Protein AF-00000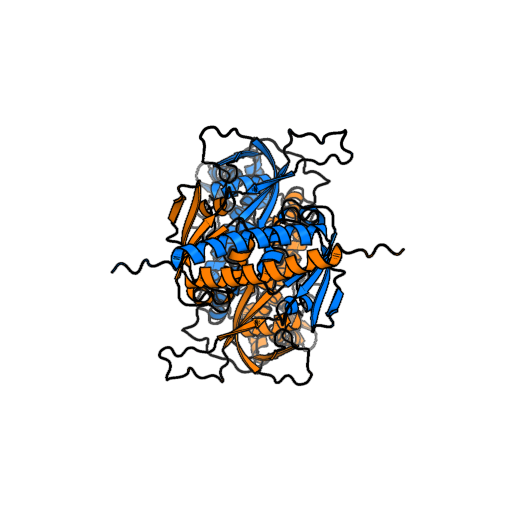00086526482 (afdb_homodimer)

pLDDT: mean 81.61, std 17.3, range [24.62, 98.75]

Solvent-accessible surface area (backbone atoms only — not comparable to full-atom values): 39181 Å² total; per-residue (Å²): 130,86,46,70,63,48,55,55,50,57,66,67,37,25,27,85,62,38,94,59,33,60,41,38,62,69,53,49,52,52,52,38,43,72,54,67,43,85,75,90,48,77,65,54,57,52,53,51,50,54,49,37,32,72,67,65,46,27,45,72,48,78,58,88,92,42,58,26,30,21,24,44,70,62,74,60,27,35,75,62,56,41,75,43,46,45,66,50,54,20,43,49,44,52,48,28,55,72,64,37,45,88,71,47,38,42,55,38,45,63,66,39,45,63,54,46,52,24,19,53,50,35,41,66,43,82,49,75,65,23,50,46,52,49,46,41,70,61,28,42,52,74,47,63,68,52,58,73,51,44,68,60,74,61,56,66,66,55,48,38,49,50,35,36,26,34,55,70,32,24,29,31,36,33,25,63,48,59,88,78,50,72,89,55,91,76,57,65,70,40,65,31,39,42,59,30,42,35,34,38,66,83,40,48,30,33,36,25,33,37,75,85,51,62,42,51,80,83,43,88,62,54,58,59,56,65,44,80,39,55,53,64,37,44,76,45,65,43,72,70,83,44,70,58,80,78,60,88,85,66,49,53,65,49,43,48,70,71,61,30,55,82,38,37,80,60,48,76,69,44,65,39,29,35,36,16,43,85,68,69,50,40,61,43,79,59,30,31,76,27,95,70,48,44,80,44,74,44,97,87,67,27,42,31,41,32,27,57,41,60,48,23,53,28,45,52,27,52,60,33,34,47,51,72,35,44,42,65,69,32,45,64,69,61,32,48,56,51,33,54,38,26,43,52,38,25,51,60,45,48,56,53,53,61,63,67,64,63,68,76,78,75,132,130,86,45,70,63,49,56,55,51,56,68,67,38,24,26,83,68,37,96,58,35,61,41,39,61,69,51,50,51,50,51,38,43,74,55,66,43,84,77,91,48,74,65,54,57,52,52,48,51,53,49,37,32,73,67,65,46,29,45,75,48,76,58,89,94,42,56,27,30,20,25,44,70,60,77,55,37,36,77,64,54,42,76,48,45,45,68,49,54,21,43,48,46,51,47,28,54,73,65,36,44,88,71,48,37,44,53,38,46,63,67,40,47,59,52,46,53,24,19,53,50,36,41,66,43,82,47,76,64,23,51,48,52,49,46,42,71,60,29,43,52,74,47,64,70,52,59,74,52,44,70,59,74,63,56,65,66,54,48,38,49,51,36,36,24,34,54,70,32,25,28,30,36,32,27,62,46,58,89,79,50,70,89,56,91,76,56,64,70,40,66,31,39,41,58,30,41,36,34,39,65,82,40,50,29,35,37,28,35,38,75,84,50,64,44,48,79,83,42,90,59,58,56,60,58,64,44,80,39,55,53,65,38,44,76,44,65,44,70,68,83,44,71,58,80,77,59,88,85,66,48,54,65,48,44,47,71,69,60,31,56,84,38,35,80,61,48,77,71,43,63,38,28,34,37,14,43,86,66,70,51,41,61,41,79,59,30,30,77,27,93,70,48,44,80,44,74,43,95,88,66,27,41,32,43,33,26,56,42,60,49,22,54,27,44,52,27,52,61,33,34,50,49,70,35,44,42,65,69,30,44,66,69,60,32,50,55,50,34,55,38,26,44,53,38,25,50,58,44,48,57,53,57,63,64,72,68,62,71,76,79,79,124

Radius of gyration: 29.87 Å; Cα contacts (8 Å, |Δi|>4): 1281; chains: 2; bounding box: 66×107×88 Å

Organism: NCBI:txid488447

Nearest PDB structures (foldseek):
  8tpk-assembly1_A  TM=5.911E-01  e=2.364E-13  Caulobacter vibrioides NA1000
  8tp8-assembly1_A  TM=5.945E-01  e=3.470E-13  Caulobacter vibrioides NA1000
  8tp8-assembly2_C  TM=5.371E-01  e=7.904E-13  Caulobacter vibrioides NA1000
  7u02-assembly1_M  TM=7.455E-01  e=2.134E-09  Caulobacter vibrioides CB15
  4esf-assembly1_A-2  TM=8.490E-01  e=1.062E-01  Bacillus cereus ATCC 10987

Foldseek 3Di:
DQDPLNLLLLLQAAPPQDPDQWDWLVRSQVVCVVLVNDDPDSVVSVVSQVVCVVVVQKDWDDDDPTIIIGGHPPVVCFGHPLPRPDLVQLLVLVCCCVPPVLVDAPSVCSSCVRVPVSSVVNLPPPDPVSPVSVCVVVVDDDADPDDADDDFDFDPVLSNQLSNCQVQQFKKWWFFDDPPDDPDPPGGTAIWGFHDWDDDRNWIKTWTFRPVDAQDPPPVDSPGDTDIGTSSRTPDMDTPPGGDDRDPPDDVCCVCPVVVPVLAPWDDKDKWKKWFADCLCVCCVVVPPEPPWDWDQDPVGTIMIIDIDIDGNNVVVVQCVSPPRMATDDDPVVNVVVVVVVVVVCCVVVVVVVVVPPPPPDD/DQDPLNVLLLLQAAPPQDPDQWDWLVRSQVVCVVLVNDDPDSVVSVVSQVVCVVVVQKDWDDDDPTIIIGGHPDVVCFGDPLPRPDLVQLLVLVCCCVPPVLVDAPSVCSSCVRVPVSSVVNLPPPDPVSVVSVCVVVVDDDADPDDADDDFDFDPVLSNQLSNCQVQQFKKWWFFDDPPHDPDPPTGTAIWGFHDWDDDRNWIKTWTFRPVDFQPPPPVDSPGDTDIGTSSRTPDMDTPPGGDDRDPPDDVCCVCPVVVPVLPPWDDKDKWKKWFADCLCVCCVVVPPEPPWDWDQDPVGTIMIIDIDIDGNNVVVVQCVSPPRMATDDDPVVNVVVVVVVVVVCCVVVVVVVVVPDPPPDD

Sequence (726 aa):
MTTSLDEAILRILPTHRDATDWISTSEVRQQLEERGHRTKYPKKVLRELMKLEKDKVVISTSRGRELLWQRKPWLQGTRDSPSLMGAAEAVAFHILKRFAGTKLPAAVTKDLEPLFAAADVRLSQEKADSRIYQAWPDKVDSVDGNFTLIRPNLTEEIFQVIATATFFEREVLVKYRPAGKPDTDDLQPKILWPLALVESAGVMYMVAQDPSFEPRKDKPRIQWLRSLFRLDRIVSASESGKTFDYPGDFHLRTYIDGEQAFNFLTEPAIHLSIAFDGSAGNHLKETPMARDQKLETLPDGRLKVSGTVIPSLKLRWWLRSFGANAEILAPASLRDEFAREYERLAARYGAARTTQACPTMASMTTSLDEAILRILPTHRDATDWISTSEVRQQLEERGHRTKYPKKVLRELMKLEKDKVVISTSRGRELLWQRKPWLQGTRDSPSLMGAAEAVAFHILKRFAGTKLPAAVTKDLEPLFAAADVRLSQEKADSRIYQAWPDKVDSVDGNFTLIRPNLTEEIFQVIATATFFEREVLVKYRPAGKPDTDDLQPKILWPLALVESAGVMYMVAQDPSFEPRKDKPRIQWLRSLFRLDRIVSASESGKTFDYPGDFHLRTYIDGEQAFNFLTEPAIHLSIAFDGSAGNHLKETPMARDQKLETLPDGRLKVSGTVIPSLKLRWWLRSFGANAEILAPASLRDEFAREYERLAARYGAARTTQACPTMAS

InterPro domains:
  IPR051534 CBASS antivirus and pafABC operon-associated protein [PTHR34580] (12-349)
  IPR057727 WCX domain [PF25583] (269-346)

Secondary structure (DSSP, 8-state):
---HHHHHHHHHSPPTTSSS--EEHHHHHHHHHHTT-----HHHHHHHHHHHHHTTSEEEEEETTEEEEEE---STTTSS-TTSS-HHHHHHHHHHHHHHGGGS-HHHHHHHHHHHHHHHHHHHS--HHHHHHHHGGGGEEEE-SSPPPPPP---HHHHHHHHHHHHHTEEEEEEE--TT----TTPPPEEEEEEEEEEETTEEEEEEE-TTS---SSSSS----EEEEEGGGEEEEEEEEEE-PPPTT--HHIIIIIS-GGG-S----EEEEEEE-TTTTGGGGTS-SSTT-EEEE-TTSPEEEEEEE---HHHHHHHHTTGGGEEEEE-HHHHHHHHHHHHHHHHHHHHHHHHHT------/---HHHHHHHHHSPPTTSSS--EEHHHHHHHHHHTT-----HHHHHHHHHHHHHTTSEEEEEETTEEEEEE---STTSSS-TTSS-HHHHHHHHHHHHHHGGGS-HHHHHHHHHHHHHHHHHHHS--HHHHHHHHGGGGEEEE-SSPPPPPP---HHHHHHHHHHHHHTEEEEEEE--TT----TTPPPEEEEEEEEEEETTEEEEEEE-TTS---SSSSS----EEEEEGGGEEEEEEEEEE-PPPTT--HHIIIIIS-GGG-S----EEEEEEE-TTTTGGGGTS-SSTT-EEEE-TTSPEEEEEEE---HHHHHHHHTTGGGEEEEE-HHHHHHHHHHHHHHHHHHHHHHHHHT------

Structure (mmCIF, N/CA/C/O backbone):
data_AF-0000000086526482-model_v1
#
loop_
_entity.id
_entity.type
_entity.pdbx_description
1 polymer 'WYL domain-containing protein'
#
loop_
_atom_site.group_PDB
_atom_site.id
_atom_site.type_symbol
_atom_site.label_atom_id
_atom_site.label_alt_id
_atom_site.label_comp_id
_atom_site.label_asym_id
_atom_site.label_entity_id
_atom_site.label_seq_id
_atom_site.pdbx_PDB_ins_code
_atom_site.Cartn_x
_atom_site.Cartn_y
_atom_site.Cartn_z
_atom_site.occupancy
_atom_site.B_iso_or_equiv
_atom_site.auth_seq_id
_atom_site.auth_comp_id
_atom_site.auth_asym_id
_atom_site.auth_atom_id
_atom_site.pdbx_PDB_model_num
ATOM 1 N N . MET A 1 1 ? 10.922 38.281 6.656 1 27.11 1 MET A N 1
ATOM 2 C CA . MET A 1 1 ? 11.445 37.156 5.859 1 27.11 1 MET A CA 1
ATOM 3 C C . MET A 1 1 ? 11.898 36.031 6.758 1 27.11 1 MET A C 1
ATOM 5 O O . MET A 1 1 ? 12.938 36.125 7.41 1 27.11 1 MET A O 1
ATOM 9 N N . THR A 1 2 ? 11.039 35.312 7.402 1 37.66 2 THR A N 1
ATOM 10 C CA . THR A 1 2 ? 11.445 34.312 8.375 1 37.66 2 THR A CA 1
ATOM 11 C C . THR A 1 2 ? 12.336 33.25 7.719 1 37.66 2 THR A C 1
ATOM 13 O O . THR A 1 2 ? 11.984 32.688 6.676 1 37.66 2 THR A O 1
ATOM 16 N N . THR A 1 3 ? 13.594 33.219 7.953 1 48.28 3 THR A N 1
ATOM 17 C CA . THR A 1 3 ? 14.664 32.375 7.441 1 48.28 3 THR A CA 1
ATOM 18 C C . THR A 1 3 ? 14.461 30.938 7.883 1 48.28 3 THR A C 1
ATOM 20 O O . THR A 1 3 ? 13.742 30.672 8.844 1 48.28 3 THR A O 1
ATOM 23 N N . SER A 1 4 ? 15.031 29.984 7.082 1 58.09 4 SER A N 1
ATOM 24 C CA . SER A 1 4 ? 15.102 28.547 7.348 1 58.09 4 SER A CA 1
ATOM 25 C C . SER A 1 4 ? 15.516 28.281 8.789 1 58.09 4 SER A C 1
ATOM 27 O O . SER A 1 4 ? 14.961 27.391 9.445 1 58.09 4 SER A O 1
ATOM 29 N N . LEU A 1 5 ? 16.344 29.109 9.266 1 67.81 5 LEU A N 1
ATOM 30 C CA . LEU A 1 5 ? 16.859 28.969 10.625 1 67.81 5 LEU A CA 1
ATOM 31 C C . LEU A 1 5 ? 15.828 29.453 11.648 1 67.81 5 LEU A C 1
ATOM 33 O O . LEU A 1 5 ? 15.672 28.844 12.703 1 67.81 5 LEU A O 1
ATOM 37 N N . ASP A 1 6 ? 15.023 30.438 11.25 1 66.88 6 ASP A N 1
ATOM 38 C CA . ASP A 1 6 ? 13.992 30.953 12.133 1 66.88 6 ASP A CA 1
ATOM 39 C C . ASP A 1 6 ? 12.938 29.891 12.438 1 66.88 6 ASP A C 1
ATOM 41 O O . ASP A 1 6 ? 12.57 29.688 13.594 1 66.88 6 ASP A O 1
ATOM 45 N N . GLU A 1 7 ? 12.602 29.266 11.461 1 64.12 7 GLU A N 1
ATOM 46 C CA . GLU A 1 7 ? 11.602 28.219 11.633 1 64.12 7 GLU A CA 1
ATOM 47 C C . GLU A 1 7 ? 12.141 27.078 12.492 1 64.12 7 GLU A C 1
ATOM 49 O O . GLU A 1 7 ? 11.43 26.562 13.367 1 64.12 7 GLU A O 1
ATOM 54 N N . ALA A 1 8 ? 13.359 26.688 12.203 1 68.81 8 ALA A N 1
ATOM 55 C CA . ALA A 1 8 ? 14 25.625 12.977 1 68.81 8 ALA A CA 1
ATOM 56 C C . ALA A 1 8 ? 14.094 26 14.453 1 68.81 8 ALA A C 1
ATOM 58 O O . ALA A 1 8 ? 13.852 25.172 15.328 1 68.81 8 ALA A O 1
ATOM 59 N N . ILE A 1 9 ? 14.422 27.281 14.742 1 75.06 9 ILE A N 1
ATOM 60 C CA . ILE A 1 9 ? 14.539 27.781 16.109 1 75.06 9 ILE A CA 1
ATOM 61 C C . ILE A 1 9 ? 13.172 27.766 16.797 1 75.06 9 ILE A C 1
ATOM 63 O O . ILE A 1 9 ? 13.047 27.297 17.922 1 75.06 9 ILE A O 1
ATOM 67 N N . LEU A 1 10 ? 12.148 28.094 16.094 1 70.44 10 LEU A N 1
ATOM 68 C CA . LEU A 1 10 ? 10.82 28.188 16.688 1 70.44 10 LEU A CA 1
ATOM 69 C C . LEU A 1 10 ? 10.273 26.812 17.016 1 70.44 10 LEU A C 1
ATOM 71 O O . LEU A 1 10 ? 9.523 26.641 17.969 1 70.44 10 LEU A O 1
ATOM 75 N N . ARG A 1 11 ? 10.859 25.875 16.359 1 66.06 11 ARG A N 1
ATOM 76 C CA . ARG A 1 11 ? 10.406 24.5 16.578 1 66.06 11 ARG A CA 1
ATOM 77 C C . ARG A 1 11 ? 11.039 23.906 17.828 1 66.06 11 ARG A C 1
ATOM 79 O O . ARG A 1 11 ? 10.461 23.016 18.453 1 66.06 11 ARG A O 1
ATOM 86 N N . ILE A 1 12 ? 12.133 24.375 18.156 1 72.31 12 ILE A N 1
ATOM 87 C CA . ILE A 1 12 ? 12.914 23.875 19.281 1 72.31 12 ILE A CA 1
ATOM 88 C C . ILE A 1 12 ? 12.469 24.578 20.562 1 72.31 12 ILE A C 1
ATOM 90 O O . ILE A 1 12 ? 12.484 23.969 21.641 1 72.31 12 ILE A O 1
ATOM 94 N N . LEU A 1 13 ? 11.977 25.844 20.453 1 74.81 13 LEU A N 1
ATOM 95 C CA . LEU A 1 13 ? 11.703 26.641 21.641 1 74.81 13 LEU A CA 1
ATOM 96 C C . LEU A 1 13 ? 10.438 26.156 22.344 1 74.81 13 LEU A C 1
ATOM 98 O O . LEU A 1 13 ? 9.438 25.859 21.688 1 74.81 13 LEU A O 1
ATOM 102 N 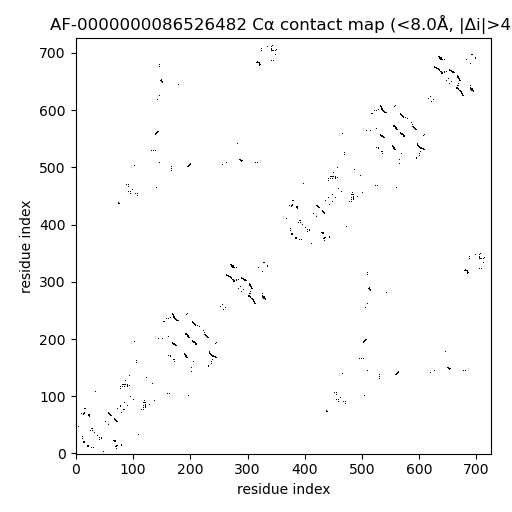N . PRO A 1 14 ? 10.562 25.906 23.594 1 69.88 14 PRO A N 1
ATOM 103 C CA . PRO A 1 14 ? 9.383 25.516 24.375 1 69.88 14 PRO A CA 1
ATOM 104 C C . PRO A 1 14 ? 8.375 26.656 24.516 1 69.88 14 PRO A C 1
ATOM 106 O O . PRO A 1 14 ? 8.68 27.812 24.203 1 69.88 14 PRO A O 1
ATOM 109 N N . THR A 1 15 ? 7.164 26.234 24.812 1 62.69 15 THR A N 1
ATOM 110 C CA . THR A 1 15 ? 6.148 27.203 25.219 1 62.69 15 THR A CA 1
ATOM 111 C C . THR A 1 15 ? 5.934 27.156 26.734 1 62.69 15 THR A C 1
ATOM 113 O O . THR A 1 15 ? 6.453 26.281 27.406 1 62.69 15 THR A O 1
ATOM 116 N N . HIS A 1 16 ? 5.227 28.281 27.234 1 58.19 16 HIS A N 1
ATOM 117 C CA . HIS A 1 16 ? 4.965 28.375 28.656 1 58.19 16 HIS A CA 1
ATOM 118 C C . HIS A 1 16 ? 4.203 27.141 29.156 1 58.19 16 HIS A C 1
ATOM 120 O O . HIS A 1 16 ? 4.133 26.906 30.375 1 58.19 16 HIS A O 1
ATOM 126 N N . ARG A 1 17 ? 3.783 26.266 28.203 1 50 17 ARG A N 1
ATOM 127 C CA . ARG A 1 17 ? 2.957 25.109 28.562 1 50 17 ARG A CA 1
ATOM 128 C C . ARG A 1 17 ? 3.807 23.859 28.719 1 50 17 ARG A C 1
ATOM 130 O O . ARG A 1 17 ? 3.312 22.828 29.172 1 50 17 ARG A O 1
ATOM 137 N N . ASP A 1 18 ? 4.984 23.984 28.234 1 56.78 18 ASP A N 1
ATOM 138 C CA . ASP A 1 18 ? 5.867 22.828 28.266 1 56.78 18 ASP A CA 1
ATOM 139 C C . ASP A 1 18 ? 6.492 22.625 29.641 1 56.78 18 ASP A C 1
ATOM 141 O O . ASP A 1 18 ? 6.543 23.562 30.438 1 56.78 18 ASP A O 1
ATOM 145 N N . ALA A 1 19 ? 6.719 21.344 29.906 1 57 19 ALA A N 1
ATOM 146 C CA . ALA A 1 19 ? 7.352 21.031 31.188 1 57 19 ALA A CA 1
ATOM 147 C C . ALA A 1 19 ? 8.578 21.906 31.422 1 57 19 ALA A C 1
ATOM 149 O O . ALA A 1 19 ? 8.812 22.375 32.531 1 57 19 ALA A O 1
ATOM 150 N N . THR A 1 20 ? 9.383 22.031 30.453 1 60.47 20 THR A N 1
ATOM 151 C CA . THR A 1 20 ? 10.477 23 30.469 1 60.47 20 THR A CA 1
ATOM 152 C C . THR A 1 20 ? 10.117 24.219 29.625 1 60.47 20 THR A C 1
ATOM 154 O O . THR A 1 20 ? 10.086 24.156 28.391 1 60.47 20 THR A O 1
ATOM 157 N N . ASP A 1 21 ? 9.836 25.234 30.25 1 65.31 21 ASP A N 1
ATOM 158 C CA . ASP A 1 21 ? 9.203 26.375 29.594 1 65.31 21 ASP A CA 1
ATOM 159 C C . ASP A 1 21 ? 10.242 27.312 29 1 65.31 21 ASP A C 1
ATOM 161 O O . ASP A 1 21 ? 9.898 28.234 28.25 1 65.31 21 ASP A O 1
ATOM 165 N N . TRP A 1 22 ? 11.531 27.125 29.453 1 80.12 22 TRP A N 1
ATOM 166 C CA . TRP A 1 22 ? 12.594 27.984 28.938 1 80.12 22 TRP A CA 1
ATOM 167 C C . TRP A 1 22 ? 13.789 27.156 28.484 1 80.12 22 TRP A C 1
ATOM 169 O O . TRP A 1 22 ? 14.133 26.156 29.109 1 80.12 22 TRP A O 1
ATOM 179 N N . ILE A 1 23 ? 14.445 27.453 27.266 1 86.94 23 ILE A N 1
ATOM 180 C CA . ILE A 1 23 ? 15.648 26.781 26.797 1 86.94 23 ILE A CA 1
ATOM 181 C C . ILE A 1 23 ? 16.734 27.812 26.5 1 86.94 23 ILE A C 1
ATOM 183 O O . ILE A 1 23 ? 16.438 28.891 26 1 86.94 23 ILE A O 1
ATOM 187 N N . SER A 1 24 ? 18.062 27.422 26.875 1 86.62 24 SER A N 1
ATOM 188 C CA . SER A 1 24 ? 19.203 28.312 26.672 1 86.62 24 SER A CA 1
ATOM 189 C C . SER A 1 24 ? 19.609 28.344 25.203 1 86.62 24 SER A C 1
ATOM 191 O O . SER A 1 24 ? 19.266 27.453 24.438 1 86.62 24 SER A O 1
ATOM 193 N N . THR A 1 25 ? 20.328 29.375 24.875 1 87.5 25 THR A N 1
ATOM 194 C CA . THR A 1 25 ? 20.875 29.5 23.531 1 87.5 25 THR A CA 1
ATOM 195 C C . THR A 1 25 ? 21.719 28.281 23.172 1 87.5 25 THR A C 1
ATOM 197 O O . THR A 1 25 ? 21.672 27.781 22.047 1 87.5 25 THR A O 1
ATOM 200 N N . SER A 1 26 ? 22.453 27.828 24.125 1 85.5 26 SER A N 1
ATOM 201 C CA . SER A 1 26 ? 23.312 26.656 23.906 1 85.5 26 SER A CA 1
ATOM 202 C C . SER A 1 26 ? 22.5 25.406 23.641 1 85.5 26 SER A C 1
ATOM 204 O O . SER A 1 26 ? 22.844 24.609 22.781 1 85.5 26 SER A O 1
ATOM 206 N N . GLU A 1 27 ? 21.438 25.312 24.297 1 85.94 27 GLU A N 1
ATOM 207 C CA . GLU A 1 27 ? 20.562 24.156 24.109 1 85.94 27 GLU A CA 1
ATOM 208 C C . GLU A 1 27 ? 19.828 24.234 22.766 1 85.94 27 GLU A C 1
ATOM 210 O O . GLU A 1 27 ? 19.656 23.219 22.094 1 85.94 27 GLU A O 1
ATOM 215 N N . VAL A 1 28 ? 19.391 25.359 22.359 1 85.88 28 VAL A N 1
ATOM 216 C CA . VAL A 1 28 ? 18.766 25.562 21.062 1 85.88 28 VAL A CA 1
ATOM 217 C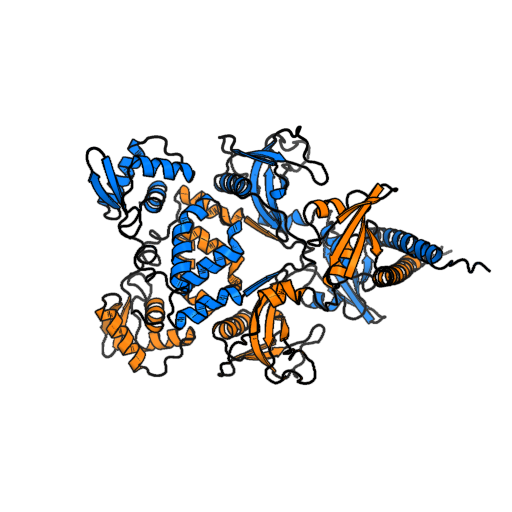 C . VAL A 1 28 ? 19.734 25.125 19.953 1 85.88 28 VAL A C 1
ATOM 219 O O . VAL A 1 28 ? 19.344 24.406 19.031 1 85.88 28 VAL A O 1
ATOM 222 N N . ARG A 1 29 ? 20.938 25.5 20.109 1 85.38 29 ARG A N 1
ATOM 223 C CA . ARG A 1 29 ? 21.969 25.156 19.125 1 85.38 29 ARG A CA 1
ATOM 224 C C . ARG A 1 29 ? 22.156 23.641 19.062 1 85.38 29 ARG A C 1
ATOM 226 O O . ARG A 1 29 ? 22.25 23.078 17.969 1 85.38 29 ARG A O 1
ATOM 233 N N . GLN A 1 30 ? 22.188 23.047 20.125 1 84.44 30 GLN A N 1
ATOM 234 C CA . GLN A 1 30 ? 22.359 21.594 20.188 1 84.44 30 GLN A CA 1
ATOM 235 C C . GLN A 1 30 ? 21.219 20.859 19.516 1 84.44 30 GLN A C 1
ATOM 237 O O . GLN A 1 30 ? 21.438 19.938 18.719 1 84.44 30 GLN A O 1
ATOM 242 N N . GLN A 1 31 ? 20.078 21.359 19.812 1 80.56 31 GLN A N 1
ATOM 243 C CA . GLN A 1 31 ? 18.891 20.719 19.25 1 80.56 31 GLN A CA 1
ATOM 244 C C . GLN A 1 31 ? 18.828 20.953 17.734 1 80.56 31 GLN A C 1
ATOM 246 O O . GLN A 1 31 ? 18.406 20.062 16.984 1 80.56 31 GLN A O 1
ATOM 251 N N . LEU A 1 32 ? 19.188 22.078 17.281 1 79.5 32 LEU A N 1
ATOM 252 C CA . LEU A 1 32 ? 19.25 22.375 15.852 1 79.5 32 LEU A CA 1
ATOM 253 C C . LEU A 1 32 ? 20.219 21.422 15.141 1 79.5 32 LEU A C 1
ATOM 255 O O . LEU A 1 32 ? 19.906 20.906 14.062 1 79.5 32 LEU A O 1
ATOM 259 N N . GLU A 1 33 ? 21.266 21.156 15.773 1 77.19 33 GLU A N 1
ATOM 260 C CA . GLU A 1 33 ? 22.266 20.266 15.211 1 77.19 33 GLU A CA 1
ATOM 261 C C . GLU A 1 33 ? 21.734 18.828 15.156 1 77.19 33 GLU A C 1
ATOM 263 O O . GLU A 1 33 ? 21.969 18.109 14.18 1 77.19 33 GLU A O 1
ATOM 268 N N . GLU A 1 34 ? 21.047 18.562 16.141 1 72.88 34 GLU A N 1
ATOM 269 C CA . GLU A 1 34 ? 20.469 17.234 16.203 1 72.88 34 GLU A CA 1
ATOM 270 C C . GLU A 1 34 ? 19.438 17.016 15.109 1 72.88 34 GLU A C 1
ATOM 272 O O . GLU A 1 34 ? 19.234 15.898 14.641 1 72.88 34 GLU A O 1
ATOM 277 N N . ARG A 1 35 ? 18.875 18.141 14.742 1 66.19 35 ARG A N 1
ATOM 278 C CA . ARG A 1 35 ? 17.828 18.078 13.727 1 66.19 35 ARG A CA 1
ATOM 279 C C . ARG A 1 35 ? 18.406 18.25 12.328 1 66.19 35 ARG A C 1
ATOM 281 O O . ARG A 1 35 ? 17.656 18.422 11.359 1 66.19 35 ARG A O 1
ATOM 288 N N . GLY A 1 36 ? 19.688 18.266 12.352 1 64.25 36 GLY A N 1
ATOM 289 C CA . GLY A 1 36 ? 20.375 18.234 11.07 1 64.25 36 GLY A CA 1
ATOM 290 C C . GLY A 1 36 ? 20.719 19.609 10.555 1 64.25 36 GLY A C 1
ATOM 291 O O . GLY A 1 36 ? 21.125 19.766 9.398 1 64.25 36 GLY A O 1
ATOM 292 N N . HIS A 1 37 ? 20.344 20.625 11.297 1 64.56 37 HIS A N 1
ATOM 293 C CA . HIS A 1 37 ? 20.719 21.984 10.906 1 64.56 37 HIS A CA 1
ATOM 294 C C . HIS A 1 37 ? 22.172 22.281 11.281 1 64.56 37 HIS A C 1
ATOM 296 O O . HIS A 1 37 ? 22.594 22.016 12.406 1 64.56 37 HIS A O 1
ATOM 302 N N . ARG A 1 38 ? 23.047 22.406 10.32 1 62.28 38 ARG A N 1
ATOM 303 C CA . ARG A 1 38 ? 24.438 22.734 10.609 1 62.28 38 ARG A CA 1
ATOM 304 C C . ARG A 1 38 ? 24.578 24.219 10.93 1 62.28 38 ARG A C 1
ATOM 306 O O . ARG A 1 38 ? 24.391 25.078 10.062 1 62.28 38 ARG A O 1
ATOM 313 N N . THR A 1 39 ? 24.609 24.594 12.203 1 61.53 39 THR A N 1
ATOM 314 C CA . THR A 1 39 ? 24.797 25.969 12.625 1 61.53 39 THR A CA 1
ATOM 315 C C . THR A 1 39 ? 26.281 26.281 12.812 1 61.53 39 THR A C 1
ATOM 317 O O . THR A 1 39 ? 26.969 25.625 13.602 1 61.53 39 THR A O 1
ATOM 320 N N . LYS A 1 40 ? 26.984 26.828 11.883 1 61.91 40 LYS A N 1
ATOM 321 C CA . LYS A 1 40 ? 28.422 27.062 11.898 1 61.91 40 LYS A CA 1
ATOM 322 C C . LYS A 1 40 ? 28.828 27.953 13.07 1 61.91 40 LYS A C 1
ATOM 324 O O . LYS A 1 40 ? 29.922 27.797 13.625 1 61.91 40 LYS A O 1
ATOM 329 N N . TYR A 1 41 ? 28.094 29.031 13.5 1 65.94 41 TYR A N 1
ATOM 330 C CA . TYR A 1 41 ? 28.547 29.984 14.508 1 65.94 41 TYR A CA 1
ATOM 331 C C . TYR A 1 41 ? 27.469 30.203 15.562 1 65.94 41 TYR A C 1
ATOM 333 O O . TYR A 1 41 ? 26.297 30.438 15.234 1 65.94 41 TYR A O 1
ATOM 341 N N . PRO A 1 42 ? 27.875 30.016 16.859 1 73.62 42 PRO A N 1
ATOM 342 C CA . PRO A 1 42 ? 26.953 30.234 17.984 1 73.62 42 PRO A CA 1
ATOM 343 C C . PRO A 1 42 ? 26.281 31.609 17.922 1 73.62 42 PRO A C 1
ATOM 345 O O . PRO A 1 42 ? 25.109 31.734 18.266 1 73.62 42 PRO A O 1
ATOM 348 N N . LYS A 1 43 ? 26.984 32.594 17.438 1 80.81 43 LYS A N 1
ATOM 349 C CA . LYS A 1 43 ? 26.469 33.938 17.375 1 80.81 43 LYS A CA 1
ATOM 350 C C . LYS A 1 43 ? 25.328 34.062 16.375 1 80.81 43 LYS A C 1
ATOM 352 O O . LYS A 1 43 ? 24.453 34.906 16.516 1 80.81 43 LYS A O 1
ATOM 357 N N . LYS A 1 44 ? 25.375 33.156 15.492 1 81.5 44 LYS A N 1
ATOM 358 C CA . LYS A 1 44 ? 24.328 33.188 14.484 1 81.5 44 LYS A CA 1
ATOM 359 C C . LYS A 1 44 ? 22.984 32.781 15.078 1 81.5 44 LYS A C 1
ATOM 361 O O . LYS A 1 44 ? 21.953 33.406 14.789 1 81.5 44 LYS A O 1
ATOM 366 N N . VAL A 1 45 ? 23.047 31.797 15.898 1 85.94 45 VAL A N 1
ATOM 367 C CA . VAL A 1 45 ? 21.812 31.328 16.531 1 85.94 45 VAL A CA 1
ATOM 368 C C . VAL A 1 45 ? 21.266 32.406 17.453 1 85.94 45 VAL A C 1
ATOM 370 O O . VAL A 1 45 ? 20.062 32.688 17.453 1 85.94 45 VAL A O 1
ATOM 373 N N . LEU A 1 46 ? 22.172 33.094 18.172 1 86.44 46 LEU A N 1
ATOM 374 C CA . LEU A 1 46 ? 21.766 34.156 19.078 1 86.44 46 LEU A CA 1
ATOM 375 C C . LEU A 1 46 ? 21.172 35.344 18.312 1 86.44 46 LEU A C 1
ATOM 377 O O . LEU A 1 46 ? 20.156 35.906 18.719 1 86.44 46 LEU A O 1
ATOM 381 N N . ARG A 1 47 ? 21.734 35.688 17.234 1 84.56 47 ARG A N 1
ATOM 382 C CA . ARG A 1 47 ? 21.234 36.781 16.406 1 84.56 47 ARG A CA 1
ATOM 383 C C . ARG A 1 47 ? 19.844 36.469 15.883 1 84.56 47 ARG A C 1
ATOM 385 O O . ARG A 1 47 ? 18.969 37.344 15.859 1 84.56 47 ARG A O 1
ATOM 392 N N . GLU A 1 48 ? 19.672 35.219 15.523 1 81.44 48 GLU A N 1
ATOM 393 C CA . GLU A 1 48 ? 18.375 34.812 15 1 81.44 48 GLU A CA 1
ATOM 394 C C . GLU A 1 48 ? 17.312 34.812 16.094 1 81.44 48 GLU A C 1
ATOM 396 O O . GLU A 1 48 ? 16.172 35.219 15.875 1 81.44 48 GLU A O 1
ATOM 401 N N . LEU A 1 49 ? 17.688 34.406 17.219 1 84.94 49 LEU A N 1
ATOM 402 C CA . LEU A 1 49 ? 16.781 34.406 18.359 1 84.94 49 LEU A CA 1
ATOM 403 C C . LEU A 1 49 ? 16.375 35.844 18.734 1 84.94 49 LEU A C 1
ATOM 405 O O . LEU A 1 49 ? 15.211 36.125 19 1 84.94 49 LEU A O 1
ATOM 409 N N . MET A 1 50 ? 17.328 36.75 18.703 1 83.94 50 MET A N 1
ATOM 410 C CA . MET A 1 50 ? 17.062 38.156 19.016 1 83.94 50 MET A CA 1
ATOM 411 C C . MET A 1 50 ? 16.156 38.812 17.969 1 83.94 50 MET A C 1
ATOM 413 O O . MET A 1 50 ? 15.297 39.625 18.312 1 83.94 50 MET A O 1
ATOM 417 N N . LYS A 1 51 ? 16.344 38.375 16.828 1 80 51 LYS A N 1
ATOM 418 C CA . LYS A 1 51 ? 15.469 38.844 15.766 1 80 51 LYS A CA 1
ATOM 419 C C . LYS A 1 51 ? 14.039 38.344 15.984 1 80 51 LYS A C 1
ATOM 421 O O . LYS A 1 51 ? 13.086 39.125 15.867 1 80 51 LYS A O 1
ATOM 426 N N . LEU A 1 52 ? 13.883 37.125 16.297 1 75.19 52 LEU A N 1
ATOM 427 C CA . LEU A 1 52 ? 12.57 36.531 16.547 1 75.19 52 LEU A CA 1
ATOM 428 C C . LEU A 1 52 ? 11.914 37.188 17.766 1 75.19 52 LEU A C 1
ATOM 430 O O . LEU A 1 52 ? 10.688 37.344 17.797 1 75.19 52 LEU A O 1
ATOM 434 N N . GLU A 1 53 ? 12.688 37.531 18.719 1 76.94 53 GLU A N 1
ATOM 435 C CA . GLU A 1 53 ? 12.18 38.25 19.875 1 76.94 53 GLU A CA 1
ATOM 436 C C . GLU A 1 53 ? 11.688 39.656 19.5 1 76.94 53 GLU A C 1
ATOM 438 O O . GLU A 1 53 ? 10.625 40.094 19.953 1 76.94 53 GLU A O 1
ATOM 443 N N . LYS A 1 54 ? 12.391 40.25 18.656 1 73.81 54 LYS A N 1
ATOM 444 C CA . LYS A 1 54 ? 11.961 41.531 18.156 1 73.81 54 LYS A CA 1
ATOM 445 C C . LYS A 1 54 ? 10.641 41.438 17.406 1 73.81 54 LYS A C 1
ATOM 447 O O . LYS A 1 54 ? 9.797 42.344 17.5 1 73.81 54 LYS A O 1
ATOM 452 N N . ASP A 1 55 ? 10.594 40.344 16.828 1 64.81 55 ASP A N 1
ATOM 453 C CA . ASP A 1 55 ? 9.375 40.125 16.047 1 64.81 55 ASP A CA 1
ATOM 454 C C . ASP A 1 55 ? 8.234 39.656 16.953 1 64.81 55 ASP A C 1
ATOM 456 O O . ASP A 1 55 ? 7.141 39.344 16.484 1 64.81 55 ASP A O 1
ATOM 460 N N . LYS A 1 56 ? 8.414 39.5 18.172 1 61.09 56 LYS A N 1
ATOM 461 C CA . LYS A 1 56 ? 7.453 39.219 19.234 1 61.09 56 LYS A CA 1
ATOM 462 C C . LYS A 1 56 ? 6.918 37.781 19.094 1 61.09 56 LYS A C 1
ATOM 464 O O . LYS A 1 56 ? 5.789 37.5 19.5 1 61.09 56 LYS A O 1
ATOM 469 N N . VAL A 1 57 ? 7.738 36.938 18.516 1 66.31 57 VAL A N 1
ATOM 470 C CA . VAL A 1 57 ? 7.34 35.531 18.375 1 66.31 57 VAL A CA 1
ATOM 471 C C . VAL A 1 57 ? 8.039 34.688 19.438 1 66.31 57 VAL A C 1
ATOM 473 O O . VAL A 1 57 ? 7.582 33.594 19.781 1 66.31 57 VAL A O 1
ATOM 476 N N . VAL A 1 58 ? 9.094 35.188 19.906 1 74.94 58 VAL A N 1
ATOM 477 C CA . VAL A 1 58 ? 9.898 34.562 20.969 1 74.94 58 VAL A CA 1
ATOM 478 C C . VAL A 1 58 ? 10.109 35.562 22.109 1 74.94 58 VAL A C 1
ATOM 480 O O . VAL A 1 58 ? 10.18 36.781 21.875 1 74.94 58 VAL A O 1
ATOM 483 N N . ILE A 1 59 ? 9.984 35 23.312 1 77.88 59 ILE A N 1
ATOM 484 C CA . ILE A 1 59 ? 10.289 35.844 24.484 1 77.88 59 ILE A CA 1
ATOM 485 C C . ILE A 1 59 ? 11.547 35.312 25.172 1 77.88 59 ILE A C 1
ATOM 487 O O . ILE A 1 59 ? 11.906 34.156 25.016 1 77.88 59 ILE A O 1
ATOM 491 N N . SER A 1 60 ? 12.297 36.219 25.75 1 82.5 60 SER A N 1
ATOM 492 C CA . SER A 1 60 ? 13.5 35.844 26.484 1 82.5 60 SER A CA 1
ATOM 493 C C . SER A 1 60 ? 13.461 36.312 27.922 1 82.5 60 SER A C 1
ATOM 495 O O . SER A 1 60 ? 12.727 37.25 28.25 1 82.5 60 SER A O 1
ATOM 497 N N . THR A 1 61 ? 14.031 35.562 28.797 1 80.81 61 THR A N 1
ATOM 498 C CA . THR A 1 61 ? 14.281 35.969 30.172 1 80.81 61 THR A CA 1
ATOM 499 C C . THR A 1 61 ? 15.727 35.688 30.562 1 80.81 61 THR A C 1
ATOM 501 O O . THR A 1 61 ? 16.375 34.812 29.984 1 80.81 61 THR A O 1
ATOM 504 N N . SER A 1 62 ? 16.266 36.594 31.391 1 79.94 62 SER A N 1
ATOM 505 C CA . SER A 1 62 ? 17.641 36.406 31.844 1 79.94 62 SER A CA 1
ATOM 506 C C . SER A 1 62 ? 17.688 35.656 33.156 1 79.94 62 SER A C 1
ATOM 508 O O . SER A 1 62 ? 16.922 35.969 34.094 1 79.94 62 SER A O 1
ATOM 510 N N . ARG A 1 63 ? 18.375 34.594 33.156 1 78.06 63 ARG A N 1
ATOM 511 C CA . ARG A 1 63 ? 18.719 33.906 34.375 1 78.06 63 ARG A CA 1
ATOM 512 C C . ARG A 1 63 ? 20.219 33.844 34.594 1 78.06 63 ARG A C 1
ATOM 514 O O . ARG A 1 63 ? 20.906 33.031 33.969 1 78.06 63 ARG A O 1
ATOM 521 N N . GLY A 1 64 ? 20.719 34.688 35.5 1 73.94 64 GLY A N 1
ATOM 522 C CA . GLY A 1 64 ? 22.156 34.875 35.625 1 73.94 64 GLY A CA 1
ATOM 523 C C . GLY A 1 64 ? 22.812 35.438 34.375 1 73.94 64 GLY A C 1
ATOM 524 O O . GLY A 1 64 ? 22.453 36.5 33.906 1 73.94 64 GLY A O 1
ATOM 525 N N . ARG A 1 65 ? 23.766 34.656 33.812 1 78.25 65 ARG A N 1
ATOM 526 C CA . ARG A 1 65 ? 24.516 35.062 32.656 1 78.25 65 ARG A CA 1
ATOM 527 C C . ARG A 1 65 ? 23.922 34.469 31.375 1 78.25 65 ARG A C 1
ATOM 529 O O . ARG A 1 65 ? 24.391 34.75 30.266 1 78.25 65 ARG A O 1
ATOM 536 N N . GLU A 1 66 ? 22.812 33.719 31.531 1 79.75 66 GLU A N 1
ATOM 537 C CA . GLU A 1 66 ? 22.281 33.031 30.359 1 79.75 66 GLU A CA 1
ATOM 538 C C . GLU A 1 66 ? 20.938 33.625 29.938 1 79.75 66 GLU A C 1
ATOM 540 O O . GLU A 1 66 ? 20.141 34.031 30.766 1 79.75 66 GLU A O 1
ATOM 545 N N . LEU A 1 67 ? 20.812 33.781 28.594 1 85 67 LEU A N 1
ATOM 546 C CA . LEU A 1 67 ? 19.531 34.156 28 1 85 67 LEU A CA 1
ATOM 547 C C . LEU A 1 67 ? 18.703 32.906 27.703 1 85 67 LEU A C 1
ATOM 549 O O . LEU A 1 67 ? 19.188 31.969 27.094 1 85 67 LEU A O 1
ATOM 553 N N . LEU A 1 68 ? 17.516 32.875 28.359 1 85.56 68 LEU A N 1
ATOM 554 C CA . LEU A 1 68 ? 16.562 31.781 28.141 1 85.56 68 LEU A CA 1
ATOM 555 C C . LEU A 1 68 ? 15.445 32.219 27.203 1 85.56 68 LEU A C 1
ATOM 557 O O . LEU A 1 68 ? 15.016 33.375 27.234 1 85.56 68 LEU A O 1
ATOM 561 N N . TRP A 1 69 ? 15.055 31.297 26.344 1 85.88 69 TRP A N 1
ATOM 562 C CA . TRP A 1 69 ? 14.133 31.625 25.266 1 85.88 69 TRP A CA 1
ATOM 563 C C . TRP A 1 69 ? 12.867 30.766 25.344 1 85.88 69 TRP A C 1
ATOM 565 O O . TRP A 1 69 ? 12.914 29.625 25.781 1 85.88 69 TRP A O 1
ATOM 575 N N . GLN A 1 70 ? 11.828 31.406 25.109 1 78.12 70 GLN A N 1
ATOM 576 C CA . GLN A 1 70 ? 10.516 30.781 25.016 1 78.12 70 GLN A CA 1
ATOM 577 C C . GLN A 1 70 ? 9.742 31.297 23.812 1 78.12 70 GLN A C 1
ATOM 579 O O . GLN A 1 70 ? 9.852 32.469 23.453 1 78.12 70 GLN A O 1
ATOM 584 N N . ARG A 1 71 ? 9.297 30.406 23.047 1 69.75 71 ARG A N 1
ATOM 585 C CA . ARG A 1 71 ? 8.477 30.906 21.938 1 69.75 71 ARG A CA 1
ATOM 586 C C . ARG A 1 71 ? 7.074 31.266 22.422 1 69.75 71 ARG A C 1
ATOM 588 O O . ARG A 1 71 ? 6.523 30.594 23.297 1 69.75 71 ARG A O 1
ATOM 595 N N . LYS A 1 72 ? 6.621 32.469 22.016 1 54.62 72 LYS A N 1
ATOM 596 C CA . LYS A 1 72 ? 5.207 32.75 22.234 1 54.62 72 LYS A CA 1
ATOM 597 C C . LYS A 1 72 ? 4.312 31.719 21.562 1 54.62 72 LYS A C 1
ATOM 599 O O . LYS A 1 72 ? 4.602 31.266 20.453 1 54.62 72 LYS A O 1
ATOM 604 N N . PRO A 1 73 ? 3.584 31.047 22.438 1 42.78 73 PRO A N 1
ATOM 605 C CA . PRO A 1 73 ? 2.727 30.031 21.828 1 42.78 73 PRO A CA 1
ATOM 606 C C . PRO A 1 73 ? 2.146 30.469 20.484 1 42.78 73 PRO A C 1
ATOM 608 O O . PRO A 1 73 ? 1.478 31.5 20.406 1 42.78 73 PRO A O 1
ATOM 611 N N . TRP A 1 74 ? 2.959 30.688 19.641 1 35.22 74 TRP A N 1
ATOM 612 C CA . TRP A 1 74 ? 2.439 31.047 18.328 1 35.22 74 TRP A CA 1
ATOM 613 C C . TRP A 1 74 ? 1.195 30.234 18 1 35.22 74 TRP A C 1
ATOM 615 O O . TRP A 1 74 ? 0.176 30.781 17.578 1 35.22 74 TRP A O 1
ATOM 625 N N . LEU A 1 75 ? 1.576 29.219 17.031 1 34.88 75 LEU A N 1
ATOM 626 C CA . LEU A 1 75 ? 0.489 28.328 16.641 1 34.88 75 LEU A CA 1
ATOM 627 C C . LEU A 1 75 ? -0.316 27.891 17.859 1 34.88 75 LEU A C 1
ATOM 629 O O . LEU A 1 75 ? 0.219 27.25 18.766 1 34.88 75 LEU A O 1
ATOM 633 N N . GLN A 1 76 ? -1.064 28.688 18.375 1 33 76 GLN A N 1
ATOM 634 C CA . GLN A 1 76 ? -2.182 28.625 19.312 1 33 76 GLN A CA 1
ATOM 635 C C . GLN A 1 76 ? -2.758 27.203 19.375 1 33 76 GLN A C 1
ATOM 637 O O . GLN A 1 76 ? -3.541 26.891 20.281 1 33 76 GLN A O 1
ATOM 642 N N . GLY A 1 77 ? -2.939 26.516 18.25 1 29.45 77 GLY A N 1
ATOM 643 C CA . GLY A 1 77 ? -3.576 25.234 18.516 1 29.45 77 GLY A CA 1
ATOM 644 C C . GLY A 1 77 ? -2.717 24.312 19.359 1 29.45 77 GLY A C 1
ATOM 645 O O . GLY A 1 77 ? -3.174 23.25 19.781 1 29.45 77 GLY A O 1
ATOM 646 N N . THR A 1 78 ? -1.343 24.188 19.094 1 32.88 78 THR A N 1
ATOM 647 C CA . THR A 1 78 ? -0.769 22.922 19.547 1 32.88 78 THR A CA 1
ATOM 648 C C . THR A 1 78 ? -0.624 22.906 21.062 1 32.88 78 THR A C 1
ATOM 650 O O . THR A 1 78 ? -1.013 21.938 21.719 1 32.88 78 THR A O 1
ATOM 653 N N . ARG A 1 79 ? 0.513 23.391 21.656 1 32.22 79 ARG A N 1
ATOM 654 C CA . ARG A 1 79 ? 0.914 22.875 22.969 1 32.22 79 ARG A CA 1
ATOM 655 C C . ARG A 1 79 ? -0.111 23.234 24.031 1 32.22 79 ARG A C 1
ATOM 657 O O . ARG A 1 79 ? -0.289 22.5 25 1 32.22 79 ARG A O 1
ATOM 664 N N . ASP A 1 80 ? -0.148 24.453 24.484 1 32.97 80 ASP A N 1
ATOM 665 C CA . ASP A 1 80 ? -0.899 24.641 25.719 1 32.97 80 ASP A CA 1
ATOM 666 C C . ASP A 1 80 ? -2.338 24.156 25.562 1 32.97 80 ASP A C 1
ATOM 668 O O . ASP A 1 80 ? -2.842 23.406 26.406 1 32.97 80 ASP A O 1
ATOM 672 N N . SER A 1 81 ? -3.404 24.938 25.188 1 31.2 81 SER A N 1
ATOM 673 C CA . SER A 1 81 ? -4.723 24.328 25.25 1 31.2 81 SER A CA 1
ATOM 674 C C . SER A 1 81 ? -4.906 23.297 24.141 1 31.2 81 SER A C 1
ATOM 676 O O . SER A 1 81 ? -4.867 23.641 22.953 1 31.2 81 SER A O 1
ATOM 678 N N . PRO A 1 82 ? -4.414 21.906 24.125 1 37.78 82 PRO A N 1
ATOM 679 C CA . PRO A 1 82 ? -5.023 20.875 23.281 1 37.78 82 PRO A CA 1
ATOM 680 C C . PRO A 1 82 ? -6.215 21.406 22.484 1 37.78 82 PRO A C 1
ATOM 682 O O . PRO A 1 82 ? -6.82 20.672 21.703 1 37.78 82 PRO A O 1
ATOM 685 N N . SER A 1 83 ? -6.781 22.531 22.922 1 40 83 SER A N 1
ATOM 686 C CA . SER A 1 83 ? -8.055 23.109 22.547 1 40 83 SER A CA 1
ATOM 687 C C . SER A 1 83 ? -8.023 23.609 21.094 1 40 83 SER A C 1
ATOM 689 O O . SER A 1 83 ? -9.07 23.797 20.469 1 40 83 SER A O 1
ATOM 691 N N . LEU A 1 84 ? -6.715 23.875 20.5 1 52.22 84 LEU A N 1
ATOM 692 C CA . LEU A 1 84 ? -6.777 24.656 19.266 1 52.22 84 LEU A CA 1
ATOM 693 C C . LEU A 1 84 ? -6.773 23.734 18.031 1 52.22 84 LEU A C 1
ATOM 695 O O . LEU A 1 84 ? -7.387 24.062 17.016 1 52.22 84 LEU A O 1
ATOM 699 N N . MET A 1 85 ? -5.973 22.594 18.125 1 66.94 85 MET A N 1
ATOM 700 C CA . MET A 1 85 ? -6.094 21.766 16.922 1 66.94 85 MET A CA 1
ATOM 701 C C . MET A 1 85 ? -7.527 21.266 16.75 1 66.94 85 MET A C 1
ATOM 703 O O . MET A 1 85 ? -8.109 20.703 17.688 1 66.94 85 MET A O 1
ATOM 707 N N . GLY A 1 86 ? -7.98 21.641 15.664 1 73.25 86 GLY A N 1
ATOM 708 C CA . GLY A 1 86 ? -9.32 21.156 15.383 1 73.25 86 GLY A CA 1
ATOM 709 C C . GLY A 1 86 ? -9.383 19.641 15.273 1 73.25 86 GLY A C 1
ATOM 710 O O . GLY A 1 86 ? -8.359 18.984 15.102 1 73.25 86 GLY A O 1
ATOM 711 N N . ALA A 1 87 ? -10.453 19.156 15.453 1 78.19 87 ALA A N 1
ATOM 712 C CA . ALA A 1 87 ? -10.672 17.719 15.398 1 78.19 87 ALA A CA 1
ATOM 713 C C . ALA A 1 87 ? -10.25 17.156 14.047 1 78.19 87 ALA A C 1
ATOM 715 O O . ALA A 1 87 ? -9.633 16.078 13.977 1 78.19 87 ALA A O 1
ATOM 716 N N . ALA A 1 88 ? -10.562 17.875 12.977 1 81.81 88 ALA A N 1
ATOM 717 C CA . ALA A 1 88 ? -10.211 17.422 11.633 1 81.81 88 ALA A CA 1
ATOM 718 C C . ALA A 1 88 ? -8.703 17.359 11.453 1 81.81 88 ALA A C 1
ATOM 720 O O . ALA A 1 88 ? -8.18 16.406 10.875 1 81.81 88 ALA A O 1
ATOM 721 N N . GLU A 1 89 ? -8.055 18.297 11.969 1 84.06 89 GLU A N 1
ATOM 722 C CA . GLU A 1 89 ? -6.594 18.312 11.898 1 84.06 89 GLU A CA 1
ATOM 723 C C . GLU A 1 89 ? -5.984 17.172 12.703 1 84.06 89 GLU A C 1
ATOM 725 O O . GLU A 1 89 ? -5.02 16.547 12.266 1 84.06 89 GLU A O 1
ATOM 730 N N . ALA A 1 90 ? -6.527 16.984 13.812 1 84.75 90 ALA A N 1
ATOM 731 C CA . ALA A 1 90 ? -6.035 15.898 14.664 1 84.75 90 ALA A CA 1
ATOM 732 C C . ALA A 1 90 ? -6.168 14.547 13.961 1 84.75 90 ALA A C 1
ATOM 734 O O . ALA A 1 90 ? -5.234 13.742 13.977 1 84.75 90 ALA A O 1
ATOM 735 N N . VAL A 1 91 ? -7.301 14.359 13.336 1 87.75 91 VAL A N 1
ATOM 736 C CA . VAL A 1 91 ? -7.52 13.133 12.578 1 87.75 91 VAL A CA 1
ATOM 737 C C . VAL A 1 91 ? -6.5 13.039 11.438 1 87.75 91 VAL A C 1
ATOM 739 O O . VAL A 1 91 ? -5.914 11.977 11.211 1 87.75 91 VAL A O 1
ATOM 742 N N . ALA A 1 92 ? -6.293 14.125 10.82 1 88.5 92 ALA A N 1
ATOM 743 C CA . ALA A 1 92 ? -5.352 14.164 9.703 1 88.5 92 ALA A CA 1
ATOM 744 C C . ALA A 1 92 ? -3.953 13.742 10.148 1 88.5 92 ALA A C 1
ATOM 746 O O . ALA A 1 92 ? -3.301 12.93 9.477 1 88.5 92 ALA A O 1
ATOM 747 N N . PHE A 1 93 ? -3.516 14.211 11.227 1 87.94 93 PHE A N 1
ATOM 748 C CA . PHE A 1 93 ? -2.176 13.898 11.703 1 87.94 93 PHE A CA 1
ATOM 749 C C . PHE A 1 93 ? -2.094 12.453 12.18 1 87.94 93 PHE A C 1
ATOM 751 O O . PHE A 1 93 ? -1.054 11.805 12.047 1 87.94 93 PHE A O 1
ATOM 758 N N . HIS A 1 94 ? -3.162 11.961 12.742 1 88.94 94 HIS A N 1
ATOM 759 C CA . HIS A 1 94 ? -3.184 10.555 13.109 1 88.94 94 HIS A CA 1
ATOM 760 C C . HIS A 1 94 ? -3.074 9.656 11.883 1 88.94 94 HIS A C 1
ATOM 762 O O . HIS A 1 94 ? -2.32 8.688 11.883 1 88.94 94 HIS A O 1
ATOM 768 N N . ILE A 1 95 ? -3.836 10.031 10.906 1 91.44 95 ILE A N 1
ATOM 769 C CA . ILE A 1 95 ? -3.824 9.273 9.656 1 91.44 95 ILE A CA 1
ATOM 770 C C . ILE A 1 95 ? -2.445 9.367 9.008 1 91.44 95 ILE A C 1
ATOM 772 O O . ILE A 1 95 ? -1.911 8.367 8.523 1 91.44 95 ILE A O 1
ATOM 776 N N . LEU A 1 96 ? -1.892 10.492 9.023 1 91.25 96 LEU A N 1
ATOM 777 C CA . LEU A 1 96 ? -0.549 10.703 8.492 1 91.25 96 LEU A CA 1
ATOM 778 C C . LEU A 1 96 ? 0.46 9.797 9.195 1 91.25 96 LEU A C 1
ATOM 780 O O . LEU A 1 96 ? 1.228 9.094 8.539 1 91.25 96 LEU A O 1
ATOM 784 N N . LYS A 1 97 ? 0.454 9.828 10.438 1 88.81 97 LYS A N 1
ATOM 785 C CA . LYS A 1 97 ? 1.39 9.047 11.242 1 88.81 97 LYS A CA 1
ATOM 786 C C . LYS A 1 97 ? 1.236 7.551 10.961 1 88.81 97 LYS A C 1
ATOM 788 O O . LYS A 1 97 ? 2.229 6.84 10.789 1 88.81 97 LYS A O 1
ATOM 793 N N . ARG A 1 98 ? 0.058 7.152 10.789 1 88.12 98 ARG A N 1
ATOM 794 C CA . ARG A 1 98 ? -0.222 5.727 10.664 1 88.12 98 ARG A CA 1
ATOM 795 C C . ARG A 1 98 ? 0.035 5.234 9.242 1 88.12 98 ARG A C 1
ATOM 797 O O . ARG A 1 98 ? 0.567 4.141 9.047 1 88.12 98 ARG A O 1
ATOM 804 N N . PHE A 1 99 ? -0.312 6.031 8.297 1 88.56 99 PHE A N 1
ATOM 805 C CA . PHE A 1 99 ? -0.352 5.496 6.938 1 88.56 99 PHE A CA 1
ATOM 806 C C . PHE A 1 99 ? 0.769 6.086 6.09 1 88.56 99 PHE A C 1
ATOM 808 O O . PHE A 1 99 ? 1.103 5.551 5.035 1 88.56 99 PHE A O 1
ATOM 815 N N . ALA A 1 100 ? 1.345 7.152 6.598 1 86.31 100 ALA A N 1
ATOM 816 C CA . ALA A 1 100 ? 2.355 7.797 5.766 1 86.31 100 ALA A CA 1
ATOM 817 C C . ALA A 1 100 ? 3.574 8.203 6.59 1 86.31 100 ALA A C 1
ATOM 819 O O . ALA A 1 100 ? 4.379 9.031 6.16 1 86.31 100 ALA A O 1
ATOM 820 N N . GLY A 1 101 ? 3.723 7.691 7.719 1 83.56 101 GLY A N 1
ATOM 821 C CA . GLY A 1 101 ? 4.832 8.031 8.594 1 83.56 101 GLY A CA 1
ATOM 822 C C . GLY A 1 101 ? 6.188 7.742 7.98 1 83.56 101 GLY A C 1
ATOM 823 O O . GLY A 1 101 ? 7.141 8.5 8.18 1 83.56 101 GLY A O 1
ATOM 824 N N . THR A 1 102 ? 6.246 6.715 7.211 1 79.56 102 THR A N 1
ATOM 825 C CA . THR A 1 102 ? 7.512 6.293 6.621 1 79.56 102 THR A CA 1
ATOM 826 C C . THR A 1 102 ? 7.828 7.113 5.375 1 79.56 102 THR A C 1
ATOM 828 O O . THR A 1 102 ? 8.883 6.938 4.762 1 79.56 102 THR A O 1
ATOM 831 N N . LYS A 1 103 ? 6.914 7.926 5.055 1 88 103 LYS A N 1
ATOM 832 C CA . LYS A 1 103 ? 7.133 8.766 3.885 1 88 103 LYS A CA 1
ATOM 833 C C . LYS A 1 103 ? 7.621 10.156 4.293 1 88 103 LYS A C 1
ATOM 835 O O . LYS A 1 103 ? 7.742 11.047 3.451 1 88 103 LYS A O 1
ATOM 840 N N . LEU A 1 104 ? 7.84 10.328 5.52 1 86.75 104 LEU A N 1
ATOM 841 C CA . LEU A 1 104 ? 8.367 11.594 6.016 1 86.75 104 LEU A CA 1
ATOM 842 C C . LEU A 1 104 ? 9.828 11.453 6.418 1 86.75 104 LEU A C 1
ATOM 844 O O . LEU A 1 104 ? 10.211 10.469 7.066 1 86.75 104 LEU A O 1
ATOM 848 N N . PRO A 1 105 ? 10.609 12.406 5.953 1 82.88 105 PRO A N 1
ATOM 849 C CA . PRO A 1 105 ? 11.992 12.367 6.43 1 82.88 105 PRO A CA 1
ATOM 850 C C . PRO A 1 105 ? 12.102 12.617 7.934 1 82.88 105 PRO A C 1
ATOM 852 O O . PRO A 1 105 ? 11.211 13.234 8.531 1 82.88 105 PRO A O 1
ATOM 855 N N . ALA A 1 106 ? 13.141 12.18 8.492 1 77.69 106 ALA A N 1
ATOM 856 C CA . ALA A 1 106 ? 13.344 12.266 9.938 1 77.69 106 ALA A CA 1
ATOM 857 C C . ALA A 1 106 ? 13.328 13.711 10.406 1 77.69 106 ALA A C 1
ATOM 859 O O . ALA A 1 106 ? 12.789 14.023 11.477 1 77.69 106 ALA A O 1
ATOM 860 N N . ALA A 1 107 ? 13.938 14.578 9.656 1 74.44 107 ALA A N 1
ATOM 861 C CA . ALA A 1 107 ? 14 15.992 10.008 1 74.44 107 ALA A CA 1
ATOM 862 C C . ALA A 1 107 ? 12.594 16.594 10.109 1 74.44 107 ALA A C 1
ATOM 864 O O . ALA A 1 107 ? 12.32 17.391 11.016 1 74.44 107 ALA A O 1
ATOM 865 N N . VAL A 1 108 ? 11.805 16.172 9.234 1 80.62 108 VAL A N 1
ATOM 866 C CA . VAL A 1 108 ? 10.43 16.672 9.203 1 80.62 108 VAL A CA 1
ATOM 867 C C . VAL A 1 108 ? 9.633 16.047 10.352 1 80.62 108 VAL A C 1
ATOM 869 O O . VAL A 1 108 ? 8.898 16.75 11.055 1 80.62 108 VAL A O 1
ATOM 872 N N . THR A 1 109 ? 9.82 14.781 10.523 1 84.38 109 THR A N 1
ATOM 873 C CA . THR A 1 109 ? 9.094 14.078 11.578 1 84.38 109 THR A CA 1
ATOM 874 C C . THR A 1 109 ? 9.398 14.688 12.938 1 84.38 109 THR A C 1
ATOM 876 O O . THR A 1 109 ? 8.508 14.844 13.773 1 84.38 109 THR A O 1
ATOM 879 N N . LYS A 1 110 ? 10.625 14.961 13.148 1 77.19 110 LYS A N 1
ATOM 880 C CA . LYS A 1 110 ? 11.031 15.57 14.414 1 77.19 110 LYS A CA 1
ATOM 881 C C . LYS A 1 110 ? 10.305 16.891 14.641 1 77.19 110 LYS A C 1
ATOM 883 O O . LYS A 1 110 ? 9.875 17.188 15.758 1 77.19 110 LYS A O 1
ATOM 888 N N . ASP A 1 111 ? 10.164 17.641 13.602 1 75.38 111 ASP A N 1
ATOM 889 C CA . ASP A 1 111 ? 9.484 18.938 13.688 1 75.38 111 ASP A CA 1
ATOM 890 C C . ASP A 1 111 ? 7.984 18.75 13.906 1 75.38 111 ASP A C 1
ATOM 892 O O . ASP A 1 111 ? 7.316 19.656 14.414 1 75.38 111 ASP A O 1
ATOM 896 N N . LEU A 1 112 ? 7.484 17.594 13.516 1 84 112 LEU A N 1
ATOM 897 C CA . LEU A 1 112 ? 6.047 17.359 13.57 1 84 112 LEU A CA 1
ATOM 898 C C . LEU A 1 112 ? 5.66 16.688 14.891 1 84 112 LEU A C 1
ATOM 900 O O . LEU A 1 112 ? 4.473 16.578 15.211 1 84 112 LEU A O 1
ATOM 904 N N . GLU A 1 113 ? 6.621 16.234 15.641 1 81.38 113 GLU A N 1
ATOM 905 C CA . GLU A 1 113 ? 6.359 15.469 16.859 1 81.38 113 GLU A CA 1
ATOM 906 C C . GLU A 1 113 ? 5.387 16.219 17.766 1 81.38 113 GLU A C 1
ATOM 908 O O . GLU A 1 113 ? 4.43 15.617 18.281 1 81.38 113 GLU A O 1
ATOM 913 N N . PRO A 1 114 ? 5.543 17.547 17.984 1 74.5 114 PRO A N 1
ATOM 914 C CA . PRO A 1 114 ? 4.582 18.266 18.828 1 74.5 114 PRO A CA 1
ATOM 915 C C . PRO A 1 114 ? 3.168 18.25 18.266 1 74.5 114 PRO A C 1
ATOM 917 O O . PRO A 1 114 ? 2.193 18.188 19.016 1 74.5 114 PRO A O 1
ATOM 920 N N . LEU A 1 115 ? 3.086 18.312 16.984 1 79.69 115 LEU A N 1
ATOM 921 C CA . LEU A 1 115 ? 1.777 18.281 16.344 1 79.69 115 LEU A CA 1
ATOM 922 C C . LEU A 1 115 ? 1.133 16.906 16.469 1 79.69 115 LEU A C 1
ATOM 924 O O . LEU A 1 115 ? -0.08 16.797 16.672 1 79.69 115 LEU A O 1
ATOM 928 N N . PHE A 1 116 ? 1.895 15.867 16.359 1 85.06 116 PHE A N 1
ATOM 929 C CA . PHE A 1 116 ? 1.384 14.516 16.594 1 85.06 116 PHE A CA 1
ATOM 930 C C . PHE A 1 116 ? 0.888 14.359 18.031 1 85.06 116 PHE A C 1
ATOM 932 O O . PHE A 1 116 ? -0.176 13.781 18.266 1 85.06 116 PHE A O 1
ATOM 939 N N . ALA A 1 117 ? 1.646 14.82 18.922 1 79.31 117 ALA A N 1
ATOM 940 C CA . ALA A 1 117 ? 1.25 14.758 20.328 1 79.31 117 ALA A CA 1
ATOM 941 C C . ALA A 1 117 ? -0.033 15.547 20.578 1 79.31 117 ALA A C 1
ATOM 943 O O . ALA A 1 117 ? -0.925 15.086 21.297 1 79.31 117 ALA A O 1
ATOM 944 N N . ALA A 1 118 ? -0.094 16.719 20.016 1 76.19 118 ALA A N 1
ATOM 945 C CA . ALA A 1 118 ? -1.296 17.547 20.125 1 76.19 118 ALA A CA 1
ATOM 946 C C . ALA A 1 118 ? -2.512 16.828 19.547 1 76.19 118 ALA A C 1
ATOM 948 O O . ALA A 1 118 ? -3.609 16.906 20.109 1 76.19 118 ALA A O 1
ATOM 949 N N . ALA A 1 119 ? -2.328 16.203 18.438 1 83.62 119 ALA A N 1
ATOM 950 C CA . ALA A 1 119 ? -3.408 15.438 17.812 1 83.62 119 ALA A CA 1
ATOM 951 C C . ALA A 1 119 ? -3.914 14.344 18.75 1 83.62 119 ALA A C 1
ATOM 953 O O . ALA A 1 119 ? -5.121 14.141 18.891 1 83.62 119 ALA A O 1
ATOM 954 N N . ASP A 1 120 ? -2.994 13.641 19.391 1 81.44 120 ASP A N 1
ATOM 955 C CA . ASP A 1 120 ? -3.359 12.586 20.328 1 81.44 120 ASP A CA 1
ATOM 956 C C . ASP A 1 120 ? -4.188 13.141 21.484 1 81.44 120 ASP A C 1
ATOM 958 O O . ASP A 1 120 ? -5.203 12.547 21.859 1 81.44 120 ASP A O 1
ATOM 962 N N . VAL A 1 121 ? -3.752 14.188 21.969 1 75.06 121 VAL A N 1
ATOM 963 C CA . VAL A 1 121 ? -4.441 14.82 23.078 1 75.06 121 VAL A CA 1
ATOM 964 C C . VAL A 1 121 ? -5.836 15.266 22.641 1 75.06 121 VAL A C 1
ATOM 966 O O . VAL A 1 121 ? -6.82 15.023 23.344 1 75.06 121 VAL A O 1
ATOM 969 N N . ARG A 1 122 ? -5.902 15.914 21.516 1 76.19 122 ARG A N 1
ATOM 970 C CA . ARG A 1 122 ? -7.176 16.406 21 1 76.19 122 ARG A CA 1
ATOM 971 C C . ARG A 1 122 ? -8.18 15.266 20.828 1 76.19 122 ARG A C 1
ATOM 973 O O . ARG A 1 122 ? -9.352 15.406 21.188 1 76.19 122 ARG A O 1
ATOM 980 N N . LEU A 1 123 ? -7.785 14.227 20.266 1 79.62 123 LEU A N 1
ATOM 981 C CA . LEU A 1 123 ? -8.68 13.109 19.984 1 79.62 123 LEU A CA 1
ATOM 982 C C . LEU A 1 123 ? -9.062 12.375 21.266 1 79.62 123 LEU A C 1
ATOM 984 O O . LEU A 1 123 ? -10.125 11.75 21.328 1 79.62 123 LEU A O 1
ATOM 988 N N . SER A 1 124 ? -8.273 12.414 22.219 1 75.12 124 SER A N 1
ATOM 989 C CA . SER A 1 124 ? -8.57 11.742 23.484 1 75.12 124 SER A CA 1
ATOM 990 C C . SER A 1 124 ? -9.57 12.547 24.312 1 75.12 124 SER A C 1
ATOM 992 O O . SER A 1 124 ? -10.203 12.008 25.234 1 75.12 124 SER A O 1
ATOM 994 N N . GLN A 1 125 ? -9.719 13.734 24.047 1 68.44 125 GLN A N 1
ATOM 995 C CA . GLN A 1 125 ? -10.602 14.594 24.828 1 68.44 125 GLN A CA 1
ATOM 996 C C . GLN A 1 125 ? -12.07 14.328 24.5 1 68.44 125 GLN A C 1
ATOM 998 O O . GLN A 1 125 ? -12.398 14.008 23.359 1 68.44 125 GLN A O 1
ATOM 1003 N N . GLU A 1 126 ? -12.961 13.867 25.453 1 55.28 126 GLU A N 1
ATOM 1004 C CA . GLU A 1 126 ? -14.273 13.258 25.594 1 55.28 126 GLU A CA 1
ATOM 1005 C C . GLU A 1 126 ? -15.344 14.086 24.891 1 55.28 126 GLU A C 1
ATOM 1007 O O . GLU A 1 126 ? -16.516 13.711 24.859 1 55.28 126 GLU A O 1
ATOM 1012 N N . LYS A 1 127 ? -15.188 14.992 24.062 1 55.84 127 LYS A N 1
ATOM 1013 C CA . LYS A 1 127 ? -16.375 15.625 23.516 1 55.84 127 LYS A CA 1
ATOM 1014 C C . LYS A 1 127 ? -17.016 14.758 22.438 1 55.84 127 LYS A C 1
ATOM 1016 O O . LYS A 1 127 ? -16.359 13.891 21.859 1 55.84 127 LYS A O 1
ATOM 1021 N N . ALA A 1 128 ? -18.391 14.641 22.422 1 53.53 128 ALA A N 1
ATOM 1022 C CA . ALA A 1 128 ? -19.188 13.828 21.516 1 53.53 128 ALA A CA 1
ATOM 1023 C C . ALA A 1 128 ? -18.562 13.797 20.125 1 53.53 128 ALA A C 1
ATOM 1025 O O . ALA A 1 128 ? -18.438 12.734 19.516 1 53.53 128 ALA A O 1
ATOM 1026 N N . ASP A 1 129 ? -18.234 14.953 19.594 1 57.69 129 ASP A N 1
ATOM 1027 C CA . ASP A 1 129 ? -17.609 15.07 18.281 1 57.69 129 ASP A CA 1
ATOM 1028 C C . ASP A 1 129 ? -16.25 14.391 18.25 1 57.69 129 ASP A C 1
ATOM 1030 O O . ASP A 1 129 ? -15.852 13.844 17.219 1 57.69 129 ASP A O 1
ATOM 1034 N N . SER A 1 130 ? -15.812 14.195 19.422 1 63.12 130 SER A N 1
ATOM 1035 C CA . SER A 1 130 ? -14.477 13.609 19.516 1 63.12 130 SER A CA 1
ATOM 1036 C C . SER A 1 130 ? -14.531 12.094 19.344 1 63.12 130 SER A C 1
ATOM 1038 O O . SER A 1 130 ? -13.609 11.484 18.812 1 63.12 130 SER A O 1
ATOM 1040 N N . ARG A 1 131 ? -15.75 11.672 19.641 1 75.88 131 ARG A N 1
ATOM 1041 C CA . ARG A 1 131 ? -15.836 10.219 19.578 1 75.88 131 ARG A CA 1
ATOM 1042 C C . ARG A 1 131 ? -15.734 9.719 18.141 1 75.88 131 ARG A C 1
ATOM 1044 O O . ARG A 1 131 ? -15.023 8.758 17.859 1 75.88 131 ARG A O 1
ATOM 1051 N N . ILE A 1 132 ? -16.469 10.453 17.281 1 78.88 132 ILE A N 1
ATOM 1052 C CA . ILE A 1 132 ? -16.484 9.992 15.898 1 78.88 132 ILE A CA 1
ATOM 1053 C C . ILE A 1 132 ? -15.125 10.227 15.258 1 78.88 132 ILE A C 1
ATOM 1055 O O . ILE A 1 132 ? -14.648 9.383 14.484 1 78.88 132 ILE A O 1
ATOM 1059 N N . TYR A 1 133 ? -14.508 11.273 15.625 1 80.12 133 TYR A N 1
ATOM 1060 C CA . TYR A 1 133 ? -13.172 11.562 15.109 1 80.12 133 TYR A CA 1
ATOM 1061 C C . TYR A 1 133 ? -12.148 10.586 15.672 1 80.12 133 TYR A C 1
ATOM 1063 O O . TYR A 1 133 ? -11.258 10.125 14.945 1 80.12 133 TYR A O 1
ATOM 1071 N N . GLN A 1 134 ? -12.32 10.242 16.844 1 81.12 134 GLN A N 1
ATOM 1072 C CA . GLN A 1 134 ? -11.406 9.32 17.516 1 81.12 134 GLN A CA 1
ATOM 1073 C C . GLN A 1 134 ? -11.539 7.91 16.953 1 81.12 134 GLN A C 1
ATOM 1075 O O . GLN A 1 134 ? -10.57 7.152 16.922 1 81.12 134 GLN A O 1
ATOM 1080 N N . ALA A 1 135 ? -12.695 7.625 16.484 1 87.06 135 ALA A N 1
ATOM 1081 C CA . ALA A 1 135 ? -12.984 6.266 16.031 1 87.06 135 ALA A CA 1
ATOM 1082 C C . ALA A 1 135 ? -12.5 6.051 14.602 1 87.06 135 ALA A C 1
ATOM 1084 O O . ALA A 1 135 ? -12.297 4.91 14.172 1 87.06 135 ALA A O 1
ATOM 1085 N N . TRP A 1 136 ? -12.289 7.02 13.883 1 88.5 136 TRP A N 1
ATOM 1086 C CA . TRP A 1 136 ? -12.07 6.918 12.445 1 88.5 136 TRP A CA 1
ATOM 1087 C C . TRP A 1 136 ? -10.805 6.121 12.141 1 88.5 136 TRP A C 1
ATOM 1089 O O . TRP A 1 136 ? -10.812 5.238 11.281 1 88.5 136 TRP A O 1
ATOM 1099 N N . PRO A 1 137 ? -9.711 6.363 12.875 1 85.38 137 PRO A N 1
ATOM 1100 C CA . PRO A 1 137 ? -8.5 5.598 12.578 1 85.38 137 PRO A CA 1
ATOM 1101 C C . PRO A 1 137 ? -8.711 4.09 12.688 1 85.38 137 PRO A C 1
ATOM 1103 O O . PRO A 1 137 ? -8.008 3.312 12.039 1 85.38 137 PRO A O 1
ATOM 1106 N N . ASP A 1 138 ? -9.688 3.727 13.391 1 90.19 138 ASP A N 1
ATOM 1107 C CA . ASP A 1 138 ? -9.984 2.309 13.578 1 90.19 138 ASP A CA 1
ATOM 1108 C C . ASP A 1 138 ? -10.961 1.811 12.516 1 90.19 138 ASP A C 1
ATOM 1110 O O . ASP A 1 138 ? -11.289 0.623 12.469 1 90.19 138 ASP A O 1
ATOM 1114 N N . LYS A 1 139 ? -11.414 2.711 11.641 1 94.38 139 LYS A N 1
ATOM 1115 C CA . LYS A 1 139 ? -12.391 2.359 10.609 1 94.38 139 LYS A CA 1
ATOM 1116 C C . LYS A 1 139 ? -11.742 2.363 9.227 1 94.38 139 LYS A C 1
ATOM 1118 O O . LYS A 1 139 ? -12.414 2.123 8.219 1 94.38 139 LYS A O 1
ATOM 1123 N N . VAL A 1 140 ? -10.469 2.646 9.211 1 94.19 140 VAL A N 1
ATOM 1124 C CA . VAL A 1 140 ? -9.773 2.678 7.93 1 94.19 140 VAL A CA 1
ATOM 1125 C C . VAL A 1 140 ? -8.469 1.884 8.031 1 94.19 140 VAL A C 1
ATOM 1127 O O . VAL A 1 140 ? -7.844 1.841 9.094 1 94.19 140 VAL A O 1
ATOM 1130 N N . ASP A 1 141 ? -8.086 1.271 6.961 1 94.12 141 ASP A N 1
ATOM 1131 C CA . ASP A 1 141 ? -6.836 0.52 6.93 1 94.12 141 ASP A CA 1
ATOM 1132 C C . ASP A 1 141 ? -6.395 0.249 5.496 1 94.12 141 ASP A C 1
ATOM 1134 O O . ASP A 1 141 ? -7.094 0.606 4.547 1 94.12 141 ASP A O 1
ATOM 1138 N N . SER A 1 142 ? -5.242 -0.181 5.375 1 91.06 142 SER A N 1
ATOM 1139 C CA . SER A 1 142 ? -4.66 -0.64 4.117 1 91.06 142 SER A CA 1
ATOM 1140 C C . SER A 1 142 ? -4.043 -2.025 4.266 1 91.06 142 SER A C 1
ATOM 1142 O O . SER A 1 142 ? -3.393 -2.314 5.273 1 91.06 142 SER A O 1
ATOM 1144 N N . VAL A 1 143 ? -4.316 -2.885 3.32 1 90.12 143 VAL A N 1
ATOM 1145 C CA . VAL A 1 143 ? -3.754 -4.23 3.346 1 90.12 143 VAL A CA 1
ATOM 1146 C C . VAL A 1 143 ? -3.043 -4.52 2.025 1 90.12 143 VAL A C 1
ATOM 1148 O O . VAL A 1 143 ? -3.312 -3.869 1.013 1 90.12 143 VAL A O 1
ATOM 1151 N N . ASP A 1 144 ? -2.125 -5.422 2.102 1 88.12 144 ASP A N 1
ATOM 1152 C CA . ASP A 1 144 ? -1.43 -5.852 0.893 1 88.12 144 ASP A CA 1
ATOM 1153 C C . ASP A 1 144 ? -2.383 -6.555 -0.07 1 88.12 144 ASP A C 1
ATOM 1155 O O . ASP A 1 144 ? -3.299 -7.262 0.36 1 88.12 144 ASP A O 1
ATOM 1159 N N . GLY A 1 145 ? -2.135 -6.332 -1.311 1 86.81 145 GLY A N 1
ATOM 1160 C CA . GLY A 1 145 ? -2.934 -7.004 -2.322 1 86.81 145 GLY A CA 1
ATOM 1161 C C . GLY A 1 145 ? -2.611 -8.484 -2.451 1 86.81 145 GLY A C 1
ATOM 1162 O O . GLY A 1 145 ? -3.391 -9.242 -3.029 1 86.81 145 GLY A O 1
ATOM 1163 N N . ASN A 1 146 ? -1.571 -8.898 -1.952 1 87.94 146 ASN A N 1
ATOM 1164 C CA . ASN A 1 146 ? -1.125 -10.281 -2.014 1 87.94 146 ASN A CA 1
ATOM 1165 C C . ASN A 1 146 ? -1.003 -10.898 -0.621 1 87.94 146 ASN A C 1
ATOM 1167 O O . ASN A 1 146 ? -1.344 -10.258 0.375 1 87.94 146 ASN A O 1
ATOM 1171 N N . PHE A 1 147 ? -0.701 -12.18 -0.652 1 91.44 147 PHE A N 1
ATOM 1172 C CA . PHE A 1 147 ? -0.444 -12.844 0.621 1 91.44 147 PHE A CA 1
ATOM 1173 C C . PHE A 1 147 ? 0.611 -12.086 1.422 1 91.44 147 PHE A C 1
ATOM 1175 O O . PHE A 1 147 ? 1.692 -11.789 0.909 1 91.44 147 PHE A O 1
ATOM 1182 N N . THR A 1 148 ? 0.229 -11.742 2.6 1 88.12 148 THR A N 1
ATOM 1183 C CA . THR A 1 148 ? 1.069 -10.859 3.4 1 88.12 148 THR A CA 1
ATOM 1184 C C . THR A 1 148 ? 2.062 -11.672 4.234 1 88.12 148 THR A C 1
ATOM 1186 O O . THR A 1 148 ? 1.664 -12.523 5.027 1 88.12 148 THR A O 1
ATOM 1189 N N . LEU A 1 149 ? 3.285 -11.383 4.039 1 91.88 149 LEU A N 1
ATOM 1190 C CA . LEU A 1 149 ? 4.352 -11.922 4.871 1 91.88 149 LEU A CA 1
ATOM 1191 C C . LEU A 1 149 ? 4.629 -11.008 6.062 1 91.88 149 LEU A C 1
ATOM 1193 O O . LEU A 1 149 ? 4.207 -9.852 6.074 1 91.88 149 LEU A O 1
ATOM 1197 N N . ILE A 1 150 ? 5.23 -11.562 7.004 1 91.81 150 ILE A N 1
ATOM 1198 C CA . ILE A 1 150 ? 5.625 -10.758 8.148 1 91.81 150 ILE A CA 1
ATOM 1199 C C . ILE A 1 150 ? 6.785 -9.836 7.762 1 91.81 150 ILE A C 1
ATOM 1201 O O . ILE A 1 150 ? 7.844 -10.312 7.344 1 91.81 150 ILE A O 1
ATOM 1205 N N . ARG A 1 151 ? 6.551 -8.617 7.844 1 88.5 151 ARG A N 1
ATOM 1206 C CA . ARG A 1 151 ? 7.516 -7.613 7.406 1 88.5 151 ARG A CA 1
ATOM 1207 C C . ARG A 1 151 ? 8.797 -7.684 8.234 1 88.5 151 ARG A C 1
ATOM 1209 O O . ARG A 1 151 ? 8.75 -7.984 9.43 1 88.5 151 ARG A O 1
ATOM 1216 N N . PRO A 1 152 ? 9.883 -7.367 7.59 1 88.12 152 PRO A N 1
ATOM 1217 C CA . PRO A 1 152 ? 11.125 -7.355 8.352 1 88.12 152 PRO A CA 1
ATOM 1218 C C . PRO A 1 152 ? 11.234 -6.16 9.297 1 88.12 152 PRO A C 1
ATOM 1220 O O . PRO A 1 152 ? 10.531 -5.16 9.117 1 88.12 152 PRO A O 1
ATOM 1223 N N . ASN A 1 153 ? 12.055 -6.363 10.219 1 84.12 153 ASN A N 1
ATOM 1224 C CA . ASN A 1 153 ? 12.297 -5.266 11.148 1 84.12 153 ASN A CA 1
ATOM 1225 C C . ASN A 1 153 ? 13.211 -4.207 10.539 1 84.12 153 ASN A C 1
ATOM 1227 O O . ASN A 1 153 ? 14.273 -4.531 10.008 1 84.12 153 ASN A O 1
ATOM 1231 N N . LEU A 1 154 ? 12.766 -3.107 10.328 1 87.19 154 LEU A N 1
ATOM 1232 C CA . LEU A 1 154 ? 13.578 -1.976 9.898 1 87.19 154 LEU A CA 1
ATOM 1233 C C . LEU A 1 154 ? 14.016 -1.133 11.094 1 87.19 154 LEU A C 1
ATOM 1235 O O . LEU A 1 154 ? 13.18 -0.598 11.82 1 87.19 154 LEU A O 1
ATOM 1239 N N . THR A 1 155 ? 15.32 -1.099 11.297 1 88.94 155 THR A N 1
ATOM 1240 C CA . THR A 1 155 ? 15.852 -0.317 12.406 1 88.94 155 THR A CA 1
ATOM 1241 C C . THR A 1 155 ? 15.594 1.172 12.195 1 88.94 155 THR A C 1
ATOM 1243 O O . THR A 1 155 ? 15.906 1.717 11.133 1 88.94 155 THR A O 1
ATOM 1246 N N . GLU A 1 156 ? 15.094 1.742 13.195 1 87.5 156 GLU A N 1
ATOM 1247 C CA . GLU A 1 156 ? 14.773 3.164 13.141 1 87.5 156 GLU A CA 1
ATOM 1248 C C . GLU A 1 156 ? 16.016 3.998 12.828 1 87.5 156 GLU A C 1
ATOM 1250 O O . GLU A 1 156 ? 15.945 4.988 12.102 1 87.5 156 GLU A O 1
ATOM 1255 N N . GLU A 1 157 ? 17.125 3.617 13.352 1 89.81 157 GLU A N 1
ATOM 1256 C CA . GLU A 1 157 ? 18.375 4.348 13.156 1 89.81 157 GLU A CA 1
ATOM 1257 C C . GLU A 1 157 ? 18.781 4.371 11.688 1 89.81 157 GLU A C 1
ATOM 1259 O O . GLU A 1 157 ? 19.141 5.422 11.156 1 89.81 157 GLU A O 1
ATOM 1264 N N . ILE A 1 158 ? 18.75 3.205 11.086 1 94.06 158 ILE A N 1
ATOM 1265 C CA . ILE A 1 158 ? 19.094 3.102 9.68 1 94.06 158 ILE A CA 1
ATOM 1266 C C . ILE A 1 158 ? 18.141 3.947 8.844 1 94.06 158 ILE A C 1
ATOM 1268 O O . ILE A 1 158 ? 18.562 4.707 7.973 1 94.06 158 ILE A O 1
ATOM 1272 N N . PHE A 1 159 ? 16.922 3.812 9.156 1 92.69 159 PHE A N 1
ATOM 1273 C CA . PHE A 1 159 ? 15.93 4.578 8.414 1 92.69 159 PHE A CA 1
ATOM 1274 C C . PHE A 1 159 ? 16.188 6.074 8.547 1 92.69 159 PHE A C 1
ATOM 1276 O O . PHE A 1 159 ? 16.141 6.809 7.559 1 92.69 159 PHE A O 1
ATOM 1283 N N . GLN A 1 160 ? 16.406 6.492 9.711 1 89.44 160 GLN A N 1
ATOM 1284 C CA . GLN A 1 160 ? 16.625 7.91 9.969 1 89.44 160 GLN A CA 1
ATOM 1285 C C . GLN A 1 160 ? 17.828 8.43 9.195 1 89.44 160 GLN A C 1
ATOM 1287 O O . GLN A 1 160 ? 17.766 9.5 8.594 1 89.44 160 GLN A O 1
ATOM 1292 N N . VAL A 1 161 ? 18.891 7.715 9.203 1 93.25 161 VAL A N 1
ATOM 1293 C CA . VAL A 1 161 ? 20.109 8.133 8.508 1 93.25 161 VAL A CA 1
ATOM 1294 C C . VAL A 1 161 ? 19.828 8.242 7.012 1 93.25 161 VAL A C 1
ATOM 1296 O O . VAL A 1 161 ? 20.156 9.258 6.391 1 93.25 161 VAL A O 1
ATOM 1299 N N . ILE A 1 162 ? 19.203 7.23 6.477 1 96 162 ILE A N 1
ATOM 1300 C CA . ILE A 1 162 ? 19 7.18 5.035 1 96 162 ILE A CA 1
ATOM 1301 C C . ILE A 1 162 ? 17.969 8.227 4.625 1 96 162 ILE A C 1
ATOM 1303 O O . ILE A 1 162 ? 18.141 8.922 3.625 1 96 162 ILE A O 1
ATOM 1307 N N . ALA A 1 163 ? 16.906 8.32 5.355 1 93.62 163 ALA A N 1
ATOM 1308 C CA . ALA A 1 163 ? 15.859 9.297 5.051 1 93.62 163 ALA A CA 1
ATOM 1309 C C . ALA A 1 163 ? 16.422 10.719 5.113 1 93.62 163 ALA A C 1
ATOM 1311 O O . ALA A 1 163 ? 16.125 11.539 4.238 1 93.62 163 ALA A O 1
ATOM 1312 N N . THR A 1 164 ? 17.188 10.984 6.109 1 89.88 164 THR A N 1
ATOM 1313 C CA . THR A 1 164 ? 17.781 12.305 6.277 1 89.88 164 THR A CA 1
ATOM 1314 C C . THR A 1 164 ? 18.734 12.617 5.133 1 89.88 164 THR A C 1
ATOM 1316 O O . THR A 1 164 ? 18.688 13.703 4.555 1 89.88 164 THR A O 1
ATOM 1319 N N . ALA A 1 165 ? 19.562 11.664 4.855 1 94.69 165 ALA A N 1
ATOM 1320 C CA . ALA A 1 165 ? 20.516 11.852 3.764 1 94.69 165 ALA A CA 1
ATOM 1321 C C . ALA A 1 165 ? 19.781 12.055 2.438 1 94.69 165 ALA A C 1
ATOM 1323 O O . ALA A 1 165 ? 20.203 12.875 1.615 1 94.69 165 ALA A O 1
ATOM 1324 N N . THR A 1 166 ? 18.75 11.328 2.209 1 95.06 166 THR A N 1
ATOM 1325 C CA . THR A 1 166 ? 17.969 11.477 0.992 1 95.06 166 THR A CA 1
ATOM 1326 C C . THR A 1 166 ? 17.328 12.867 0.928 1 95.06 166 THR A C 1
ATOM 1328 O O . THR A 1 166 ? 17.344 13.516 -0.122 1 95.06 166 THR A O 1
ATOM 1331 N N . PHE A 1 167 ? 16.859 13.305 2.049 1 90.38 167 PHE A N 1
ATOM 1332 C CA . PHE A 1 167 ? 16.203 14.602 2.158 1 90.38 167 PHE A CA 1
ATOM 1333 C C . PHE A 1 167 ? 17.172 15.727 1.839 1 90.38 167 PHE A C 1
ATOM 1335 O O . PHE A 1 167 ? 16.859 16.609 1.043 1 90.38 167 PHE A O 1
ATOM 1342 N N . PHE A 1 168 ? 18.344 15.664 2.375 1 88.5 168 PHE A N 1
ATOM 1343 C CA . PHE A 1 168 ? 19.312 16.75 2.266 1 88.5 168 PHE A CA 1
ATOM 1344 C C . PHE A 1 168 ? 20.281 16.5 1.122 1 88.5 168 PHE A C 1
ATOM 1346 O O . PHE A 1 168 ? 21.203 17.281 0.906 1 88.5 168 PHE A O 1
ATOM 1353 N N . GLU A 1 169 ? 20.109 15.445 0.443 1 92.81 169 GLU A N 1
ATOM 1354 C CA . GLU A 1 169 ? 20.984 15.102 -0.682 1 92.81 169 GLU A CA 1
ATOM 1355 C C . GLU A 1 169 ? 22.438 14.992 -0.247 1 92.81 169 GLU A C 1
ATOM 1357 O O . GLU A 1 169 ? 23.312 15.617 -0.842 1 92.81 169 GLU A O 1
ATOM 1362 N N . ARG A 1 170 ? 22.625 14.102 0.719 1 95.12 170 ARG A N 1
ATOM 1363 C CA . ARG A 1 170 ? 23.953 13.836 1.275 1 95.12 170 ARG A CA 1
ATOM 1364 C C . ARG A 1 170 ? 24.391 12.406 0.997 1 95.12 170 ARG A C 1
ATOM 1366 O O . ARG A 1 170 ? 23.547 11.492 0.949 1 95.12 170 ARG A O 1
ATOM 1373 N N . GLU A 1 171 ? 25.641 12.289 0.87 1 97 171 GLU A N 1
ATOM 1374 C CA . GLU A 1 171 ? 26.266 10.992 0.583 1 97 171 GLU A CA 1
ATOM 1375 C C . GLU A 1 171 ? 26.266 10.102 1.818 1 97 171 GLU A C 1
ATOM 1377 O O . GLU A 1 171 ? 26.484 10.578 2.936 1 97 171 GLU A O 1
ATOM 1382 N N . VAL A 1 172 ? 26.031 8.797 1.584 1 97.44 172 VAL A N 1
ATOM 1383 C CA . VAL A 1 172 ? 26.031 7.867 2.709 1 97.44 172 VAL A CA 1
ATOM 1384 C C . VAL A 1 172 ? 27.031 6.746 2.457 1 97.44 172 VAL A C 1
ATOM 1386 O O . VAL A 1 172 ? 27.312 6.406 1.306 1 97.44 172 VAL A O 1
ATOM 1389 N N . LEU A 1 173 ? 27.594 6.25 3.508 1 96.88 173 LEU A N 1
ATOM 1390 C CA . LEU A 1 173 ? 28.359 5.016 3.559 1 96.88 173 LEU A CA 1
ATOM 1391 C C . LEU A 1 173 ? 27.531 3.873 4.121 1 96.88 173 LEU A C 1
ATOM 1393 O O . LEU A 1 173 ? 27.047 3.951 5.258 1 96.88 173 LEU A O 1
ATOM 1397 N N . VAL A 1 174 ? 27.375 2.803 3.328 1 95.62 174 VAL A N 1
ATOM 1398 C CA . VAL A 1 174 ? 26.422 1.756 3.701 1 95.62 174 VAL A CA 1
ATOM 1399 C C . VAL A 1 174 ? 27.109 0.391 3.627 1 95.62 174 VAL A C 1
ATOM 1401 O O . VAL A 1 174 ? 27.812 0.094 2.656 1 95.62 174 VAL A O 1
ATOM 1404 N N . LYS A 1 175 ? 27.047 -0.356 4.637 1 94.56 175 LYS A N 1
ATOM 1405 C CA . LYS A 1 175 ? 27.312 -1.792 4.574 1 94.56 175 LYS A CA 1
ATOM 1406 C C . LYS A 1 175 ? 26.016 -2.572 4.309 1 94.56 175 LYS A C 1
ATOM 1408 O O . LYS A 1 175 ? 25.078 -2.492 5.09 1 94.56 175 LYS A O 1
ATOM 1413 N N . TYR A 1 176 ? 25.984 -3.283 3.219 1 92.88 176 TYR A N 1
ATOM 1414 C CA . TYR A 1 176 ? 24.766 -3.906 2.725 1 92.88 176 TYR A CA 1
ATOM 1415 C C . TYR A 1 176 ? 24.922 -5.418 2.627 1 92.88 176 TYR A C 1
ATOM 1417 O O . TYR A 1 176 ? 25.922 -5.91 2.078 1 92.88 176 TYR A O 1
ATOM 1425 N N . ARG A 1 177 ? 23.953 -6.145 3.145 1 88.75 177 ARG A N 1
ATOM 1426 C CA . ARG A 1 177 ? 23.906 -7.598 3.041 1 88.75 177 ARG A CA 1
ATOM 1427 C C . ARG A 1 177 ? 23.031 -8.039 1.864 1 88.75 177 ARG A C 1
ATOM 1429 O O . ARG A 1 177 ? 21.812 -7.898 1.9 1 88.75 177 ARG A O 1
ATOM 1436 N N . PRO A 1 178 ? 23.703 -8.57 0.88 1 81.38 178 PRO A N 1
ATOM 1437 C CA . PRO A 1 178 ? 22.906 -9.031 -0.257 1 81.38 178 PRO A CA 1
ATOM 1438 C C . PRO A 1 178 ? 21.938 -10.156 0.116 1 81.38 178 PRO A C 1
ATOM 1440 O O . PRO A 1 178 ? 22.125 -10.82 1.138 1 81.38 178 PRO A O 1
ATOM 1443 N N . ALA A 1 179 ? 20.922 -10.312 -0.74 1 76 179 ALA A N 1
ATOM 1444 C CA . ALA A 1 179 ? 19.891 -11.312 -0.501 1 76 179 ALA A CA 1
ATOM 1445 C C . ALA A 1 179 ? 20.484 -12.703 -0.331 1 76 179 ALA A C 1
ATOM 1447 O O . ALA A 1 179 ? 21.359 -13.109 -1.109 1 76 179 ALA A O 1
ATOM 1448 N N . GLY A 1 180 ? 20.062 -13.383 0.659 1 68.69 180 GLY A N 1
ATOM 1449 C CA . GLY A 1 180 ? 20.422 -14.773 0.835 1 68.69 180 GLY A CA 1
ATOM 1450 C C . GLY A 1 180 ? 21.781 -14.961 1.457 1 68.69 180 GLY A C 1
ATOM 1451 O O . GLY A 1 180 ? 22.203 -16.094 1.726 1 68.69 180 GLY A O 1
ATOM 1452 N N . LYS A 1 181 ? 22.469 -13.922 1.579 1 70.25 181 LYS A N 1
ATOM 1453 C CA . LYS A 1 181 ? 23.797 -14.07 2.166 1 70.25 181 LYS A CA 1
ATOM 1454 C C . LYS A 1 181 ? 23.781 -13.734 3.654 1 70.25 181 LYS A C 1
ATOM 1456 O O . LYS A 1 181 ? 23.016 -12.875 4.094 1 70.25 181 LYS A O 1
ATOM 1461 N N . PRO A 1 182 ? 24.531 -14.641 4.422 1 66.44 182 PRO A N 1
ATOM 1462 C CA . PRO A 1 182 ? 24.609 -14.344 5.855 1 66.44 182 PRO A CA 1
ATOM 1463 C C . PRO A 1 182 ? 25.359 -13.055 6.148 1 66.44 182 PRO A C 1
ATOM 1465 O O . PRO A 1 182 ? 26.078 -12.539 5.285 1 66.44 182 PRO A O 1
ATOM 1468 N N . ASP A 1 183 ? 24.938 -12.531 7.254 1 62.16 183 ASP A N 1
ATOM 1469 C CA . ASP A 1 183 ? 25.656 -11.352 7.715 1 62.16 183 ASP A CA 1
ATOM 1470 C C . ASP A 1 183 ? 27.141 -11.672 7.926 1 62.16 183 ASP A C 1
ATOM 1472 O O . ASP A 1 183 ? 27.484 -12.555 8.711 1 62.16 183 ASP A O 1
ATOM 1476 N N . THR A 1 184 ? 27.844 -11.359 6.898 1 64.06 184 THR A N 1
ATOM 1477 C CA . THR A 1 184 ? 29.266 -11.609 7.141 1 64.06 184 THR A CA 1
ATOM 1478 C C . THR A 1 184 ? 29.969 -10.336 7.605 1 64.06 184 THR A C 1
ATOM 1480 O O . THR A 1 184 ? 29.531 -9.227 7.281 1 64.06 184 THR A O 1
ATOM 1483 N N . ASP A 1 185 ? 30.844 -10.484 8.516 1 64.69 185 ASP A N 1
ATOM 1484 C CA . ASP A 1 185 ? 31.656 -9.414 9.102 1 64.69 185 ASP A CA 1
ATOM 1485 C C . ASP A 1 185 ? 32.469 -8.703 8.039 1 64.69 185 ASP A C 1
ATOM 1487 O O . ASP A 1 185 ? 33 -7.609 8.273 1 64.69 185 ASP A O 1
ATOM 1491 N N . ASP A 1 186 ? 32.438 -9.25 6.953 1 75.5 186 ASP A N 1
ATOM 1492 C CA . ASP A 1 186 ? 33.438 -8.695 6.023 1 75.5 186 ASP A CA 1
ATOM 1493 C C . ASP A 1 186 ? 32.75 -7.844 4.953 1 75.5 186 ASP A C 1
ATOM 1495 O O . ASP A 1 186 ? 33.281 -7.684 3.852 1 75.5 186 ASP A O 1
ATOM 1499 N N . LEU A 1 187 ? 31.688 -7.328 5.336 1 83.94 187 LEU A N 1
ATOM 1500 C CA . LEU A 1 187 ? 31.047 -6.469 4.348 1 83.94 187 LEU A CA 1
ATOM 1501 C C . LEU A 1 187 ? 31.781 -5.137 4.23 1 83.94 187 LEU A C 1
ATOM 1503 O O . LEU A 1 187 ? 32.125 -4.523 5.242 1 83.94 187 LEU A O 1
ATOM 1507 N N . GLN A 1 188 ? 32.125 -4.762 3.041 1 87.38 188 GLN A N 1
ATOM 1508 C CA . GLN A 1 188 ? 32.781 -3.477 2.795 1 87.38 188 GLN A CA 1
ATOM 1509 C C . GLN A 1 188 ? 31.734 -2.371 2.59 1 87.38 188 GLN A C 1
ATOM 1511 O O . GLN A 1 188 ? 30.703 -2.586 1.942 1 87.38 188 GLN A O 1
ATOM 1516 N N . PRO A 1 189 ? 32.031 -1.236 3.162 1 91.62 189 PRO A N 1
ATOM 1517 C CA . PRO A 1 189 ? 31.125 -0.118 2.963 1 91.62 189 PRO A CA 1
ATOM 1518 C C . PRO A 1 189 ? 31.109 0.393 1.524 1 91.62 189 PRO A C 1
ATOM 1520 O O . PRO A 1 189 ? 32.156 0.408 0.865 1 91.62 189 PRO A O 1
ATOM 1523 N N . LYS A 1 190 ? 29.969 0.777 1.077 1 91.56 190 LYS A N 1
ATOM 1524 C CA . LYS A 1 190 ? 29.781 1.389 -0.234 1 91.56 190 LYS A CA 1
ATOM 1525 C C . LYS A 1 190 ? 29.344 2.844 -0.102 1 91.56 190 LYS A C 1
ATOM 1527 O O . LYS A 1 190 ? 28.547 3.182 0.777 1 91.56 190 LYS A O 1
ATOM 1532 N N . ILE A 1 191 ? 29.922 3.621 -0.968 1 94.75 191 ILE A N 1
ATOM 1533 C CA . ILE A 1 191 ? 29.484 5.008 -1.058 1 94.75 191 ILE A CA 1
ATOM 1534 C C . ILE A 1 191 ? 28.297 5.109 -2.004 1 94.75 191 ILE A C 1
ATOM 1536 O O . ILE A 1 191 ? 28.359 4.652 -3.148 1 94.75 191 ILE A O 1
ATOM 1540 N N . LEU A 1 192 ? 27.203 5.73 -1.489 1 95.81 192 LEU A N 1
ATOM 1541 C CA . LEU A 1 192 ? 26 5.832 -2.299 1 95.81 192 LEU A CA 1
ATOM 1542 C C . LEU A 1 192 ? 25.391 7.234 -2.209 1 95.81 192 LEU A C 1
ATOM 1544 O O . LEU A 1 192 ? 25.484 7.883 -1.164 1 95.81 192 LEU A O 1
ATOM 1548 N N . TRP A 1 193 ? 24.875 7.656 -3.314 1 96.5 193 TRP A N 1
ATOM 1549 C CA . TRP A 1 193 ? 24 8.82 -3.357 1 96.5 193 TRP A CA 1
ATOM 1550 C C . TRP A 1 193 ? 22.531 8.406 -3.277 1 96.5 193 TRP A C 1
ATOM 1552 O O . TRP A 1 193 ? 21.953 7.934 -4.262 1 96.5 193 TRP A O 1
ATOM 1562 N N . PRO A 1 194 ? 21.906 8.539 -2.088 1 97 194 PRO A N 1
ATOM 1563 C CA . PRO A 1 194 ? 20.484 8.203 -2.018 1 97 194 PRO A CA 1
ATOM 1564 C C . PRO A 1 194 ? 19.609 9.18 -2.799 1 97 194 PRO A C 1
ATOM 1566 O O . PRO A 1 194 ? 19.688 10.391 -2.586 1 97 194 PRO A O 1
ATOM 1569 N N . LEU A 1 195 ? 18.766 8.68 -3.639 1 96.5 195 LEU A N 1
ATOM 1570 C CA . LEU A 1 195 ? 17.984 9.516 -4.531 1 96.5 195 LEU A CA 1
ATOM 1571 C C . LEU A 1 195 ? 16.516 9.516 -4.129 1 96.5 195 LEU A C 1
ATOM 1573 O O . LEU A 1 195 ? 15.828 10.539 -4.25 1 96.5 195 LEU A O 1
ATOM 1577 N N . ALA A 1 196 ? 16.016 8.359 -3.701 1 97.44 196 ALA A N 1
ATOM 1578 C CA . ALA A 1 196 ? 14.594 8.234 -3.375 1 97.44 196 ALA A CA 1
ATOM 1579 C C . ALA A 1 196 ? 14.359 7.082 -2.4 1 97.44 196 ALA A C 1
ATOM 1581 O O . ALA A 1 196 ? 15.211 6.207 -2.242 1 97.44 196 ALA A O 1
ATOM 1582 N N . LEU A 1 197 ? 13.273 7.117 -1.722 1 96.25 197 LEU A N 1
ATOM 1583 C CA . LEU A 1 197 ? 12.773 6.062 -0.849 1 96.25 197 LEU A CA 1
ATOM 1584 C C . LEU A 1 197 ? 11.414 5.559 -1.329 1 96.25 197 LEU A C 1
ATOM 1586 O O . LEU A 1 197 ? 10.492 6.348 -1.532 1 96.25 197 LEU A O 1
ATOM 1590 N N . VAL A 1 198 ? 11.305 4.266 -1.544 1 95.62 198 VAL A N 1
ATOM 1591 C CA . VAL A 1 198 ? 10.086 3.688 -2.098 1 95.62 198 VAL A CA 1
ATOM 1592 C C . VAL A 1 198 ? 9.641 2.498 -1.247 1 95.62 198 VAL A C 1
ATOM 1594 O O . VAL A 1 198 ? 10.461 1.638 -0.902 1 95.62 198 VAL A O 1
ATOM 1597 N N . GLU A 1 199 ? 8.43 2.535 -0.847 1 92.38 199 GLU A N 1
ATOM 1598 C CA . GLU A 1 199 ? 7.848 1.392 -0.155 1 92.38 199 GLU A CA 1
ATOM 1599 C C . GLU A 1 199 ? 7.188 0.431 -1.14 1 92.38 199 GLU A C 1
ATOM 1601 O O . GLU A 1 199 ? 6.414 0.853 -2.004 1 92.38 199 GLU A O 1
ATOM 1606 N N . SER A 1 200 ? 7.512 -0.819 -1.087 1 90.44 200 SER A N 1
ATOM 1607 C CA . SER A 1 200 ? 6.895 -1.878 -1.88 1 90.44 200 SER A CA 1
ATOM 1608 C C . SER A 1 200 ? 6.422 -3.027 -0.996 1 90.44 200 SER A C 1
ATOM 1610 O O . SER A 1 200 ? 7.234 -3.801 -0.486 1 90.44 200 SER A O 1
ATOM 1612 N N . ALA A 1 201 ? 5.094 -3.172 -0.839 1 81.06 201 ALA A N 1
ATOM 1613 C CA . ALA A 1 201 ? 4.469 -4.219 -0.035 1 81.06 201 ALA A CA 1
ATOM 1614 C C . ALA A 1 201 ? 5.043 -4.242 1.379 1 81.06 201 ALA A C 1
ATOM 1616 O O . ALA A 1 201 ? 5.457 -5.293 1.869 1 81.06 201 ALA A O 1
ATOM 1617 N N . GLY A 1 202 ? 5.207 -3.078 1.919 1 81.94 202 GLY A N 1
ATOM 1618 C CA . GLY A 1 202 ? 5.629 -2.969 3.307 1 81.94 202 GLY A CA 1
ATOM 1619 C C . GLY A 1 202 ? 7.137 -2.963 3.473 1 81.94 202 GLY A C 1
ATOM 1620 O O . GLY A 1 202 ? 7.645 -2.805 4.586 1 81.94 202 GLY A O 1
ATOM 1621 N N . VAL A 1 203 ? 7.883 -3.176 2.475 1 89.94 203 VAL A N 1
ATOM 1622 C CA . VAL A 1 203 ? 9.336 -3.15 2.514 1 89.94 203 VAL A CA 1
ATOM 1623 C C . VAL A 1 203 ? 9.852 -1.827 1.944 1 89.94 203 VAL A C 1
ATOM 1625 O O . VAL A 1 203 ? 9.383 -1.375 0.896 1 89.94 203 VAL A O 1
ATOM 1628 N N . MET A 1 204 ? 10.766 -1.243 2.613 1 93.5 204 MET A N 1
ATOM 1629 C CA . MET A 1 204 ? 11.305 0.047 2.188 1 93.5 204 MET A CA 1
ATOM 1630 C C . MET A 1 204 ? 12.562 -0.137 1.352 1 93.5 204 MET A C 1
ATOM 1632 O O . MET A 1 204 ? 13.461 -0.89 1.731 1 93.5 204 MET A O 1
ATOM 1636 N N . TYR A 1 205 ? 12.633 0.62 0.232 1 95.38 205 TYR A N 1
ATOM 1637 C CA . TYR A 1 205 ? 13.781 0.598 -0.66 1 95.38 205 TYR A CA 1
ATOM 1638 C C . TYR A 1 205 ? 14.398 1.986 -0.789 1 95.38 205 TYR A C 1
ATOM 1640 O O . TYR A 1 205 ? 13.68 2.988 -0.837 1 95.38 205 TYR A O 1
ATOM 1648 N N . MET A 1 206 ? 15.695 1.97 -0.9 1 97 206 MET A N 1
ATOM 1649 C CA . MET A 1 206 ? 16.422 3.154 -1.338 1 97 206 MET A CA 1
ATOM 1650 C C . MET A 1 206 ? 16.859 3.018 -2.795 1 97 206 MET A C 1
ATOM 1652 O O . MET A 1 206 ? 17.438 2.002 -3.184 1 97 206 MET A O 1
ATOM 1656 N N . VAL A 1 207 ? 16.484 3.979 -3.602 1 96.94 207 VAL A N 1
ATOM 1657 C CA . VAL A 1 207 ? 17.109 4.129 -4.914 1 96.94 207 VAL A CA 1
ATOM 1658 C C . VAL A 1 207 ? 18.391 4.93 -4.789 1 96.94 207 VAL A C 1
ATOM 1660 O O . VAL A 1 207 ? 18.375 6.078 -4.34 1 96.94 207 VAL A O 1
ATOM 1663 N N . ALA A 1 208 ? 19.453 4.348 -5.152 1 96.31 208 ALA A N 1
ATOM 1664 C CA . ALA A 1 208 ? 20.719 5.031 -4.949 1 96.31 208 ALA A CA 1
ATOM 1665 C C . ALA A 1 208 ? 21.594 4.949 -6.199 1 96.31 208 ALA A C 1
ATOM 1667 O O . ALA A 1 208 ? 21.484 4 -6.98 1 96.31 208 ALA A O 1
ATOM 1668 N N . GLN A 1 209 ? 22.344 5.922 -6.344 1 93.69 209 GLN A N 1
ATOM 1669 C CA . GLN A 1 209 ? 23.359 5.973 -7.391 1 93.69 209 GLN A CA 1
ATOM 1670 C C . GLN A 1 209 ? 24.75 5.773 -6.809 1 93.69 209 GLN A C 1
ATOM 1672 O O . GLN A 1 209 ? 25.078 6.328 -5.754 1 93.69 209 GLN A O 1
ATOM 1677 N N . ASP A 1 210 ? 25.469 4.914 -7.391 1 89.19 210 ASP A N 1
ATOM 1678 C CA . ASP A 1 210 ? 26.875 4.734 -7.043 1 89.19 210 ASP A CA 1
ATOM 1679 C C . ASP A 1 210 ? 27.75 5.73 -7.793 1 89.19 210 ASP A C 1
ATOM 1681 O O . ASP A 1 210 ? 27.922 5.625 -9.008 1 89.19 210 ASP A O 1
ATOM 1685 N N . PRO A 1 211 ? 28.297 6.609 -7.102 1 87.06 211 PRO A N 1
ATOM 1686 C CA . PRO A 1 211 ? 29.078 7.648 -7.781 1 87.06 211 PRO A CA 1
ATOM 1687 C C . PRO A 1 211 ? 30.359 7.105 -8.414 1 87.06 211 PRO A C 1
ATOM 1689 O O . PRO A 1 211 ? 30.969 7.773 -9.258 1 87.06 211 PRO A O 1
ATOM 1692 N N . SER A 1 212 ? 30.812 5.973 -7.969 1 79.88 212 SER A N 1
ATOM 1693 C CA . SER A 1 212 ? 32.031 5.395 -8.531 1 79.88 212 SER A CA 1
ATOM 1694 C C . SER A 1 212 ? 31.781 4.824 -9.922 1 79.88 212 SER A C 1
ATOM 1696 O O . SER A 1 212 ? 32.719 4.566 -10.672 1 79.88 212 SER A O 1
ATOM 1698 N N . PHE A 1 213 ? 30.578 4.59 -10.164 1 73.5 213 PHE A N 1
ATOM 1699 C CA . PHE A 1 213 ? 30.266 4.02 -11.469 1 73.5 213 PHE A CA 1
ATOM 1700 C C . PHE A 1 213 ? 29.875 5.109 -12.461 1 73.5 213 PHE A C 1
ATOM 1702 O O . PHE A 1 213 ? 28.844 5.746 -12.312 1 73.5 213 PHE A O 1
ATOM 1709 N N . GLU A 1 214 ? 30.938 5.684 -13.023 1 61.06 214 GLU A N 1
ATOM 1710 C CA . GLU A 1 214 ? 30.688 6.672 -14.07 1 61.06 214 GLU A CA 1
ATOM 1711 C C . GLU A 1 214 ? 30.031 6.035 -15.289 1 61.06 214 GLU A C 1
ATOM 1713 O O . GLU A 1 214 ? 30.266 4.863 -15.586 1 61.06 214 GLU A O 1
ATOM 1718 N N . PRO A 1 215 ? 28.953 6.707 -15.773 1 58.62 215 PRO A N 1
ATOM 1719 C CA . PRO A 1 215 ? 28.266 6.164 -16.953 1 58.62 215 PRO A CA 1
ATOM 1720 C C . PRO A 1 215 ? 29.25 5.707 -18.031 1 58.62 215 PRO A C 1
ATOM 1722 O O . PRO A 1 215 ? 30.312 6.309 -18.203 1 58.62 215 PRO A O 1
ATOM 1725 N N . ARG A 1 216 ? 29.328 4.457 -18.234 1 50.34 216 ARG A N 1
ATOM 1726 C CA . ARG A 1 216 ? 30.125 4.012 -19.375 1 50.34 216 ARG A CA 1
ATOM 1727 C C . ARG A 1 216 ? 29.797 4.82 -20.625 1 50.34 216 ARG A C 1
ATOM 1729 O O . ARG A 1 216 ? 28.625 5.027 -20.953 1 50.34 216 ARG A O 1
ATOM 1736 N N . LYS A 1 217 ? 30.781 5.676 -21.078 1 49.56 217 LYS A N 1
ATOM 1737 C CA . LYS A 1 217 ? 30.672 6.527 -22.266 1 49.56 217 LYS A CA 1
ATOM 1738 C C . LYS A 1 217 ? 30.312 5.707 -23.5 1 49.56 217 LYS A C 1
ATOM 1740 O O . LYS A 1 217 ? 29.938 6.266 -24.531 1 49.56 217 LYS A O 1
ATOM 1745 N N . ASP A 1 218 ? 30.828 4.602 -23.578 1 45.97 218 ASP A N 1
ATOM 1746 C CA . ASP A 1 218 ? 30.672 3.836 -24.812 1 45.97 218 ASP A CA 1
ATOM 1747 C C . ASP A 1 218 ? 29.234 3.316 -24.938 1 45.97 218 ASP A C 1
ATOM 1749 O O . ASP A 1 218 ? 28.859 2.797 -26 1 45.97 218 ASP A O 1
ATOM 1753 N N . LYS A 1 219 ? 28.625 3.215 -23.844 1 47.72 219 LYS A N 1
ATOM 1754 C CA . LYS A 1 219 ? 27.25 2.748 -24.047 1 47.72 219 LYS A CA 1
ATOM 1755 C C . LYS A 1 219 ? 26.297 3.922 -24.25 1 47.72 219 LYS A C 1
ATOM 1757 O O . LYS A 1 219 ? 26.531 5.016 -23.734 1 47.72 219 LYS A O 1
ATOM 1762 N N . PRO A 1 220 ? 25.672 4.023 -25.375 1 45.84 220 PRO A N 1
ATOM 1763 C CA . PRO A 1 220 ? 24.828 5.176 -25.734 1 45.84 220 PRO A CA 1
ATOM 1764 C C . PRO A 1 220 ? 24.188 5.844 -24.516 1 45.84 220 PRO A C 1
ATOM 1766 O O . PRO A 1 220 ? 23.969 7.055 -24.531 1 45.84 220 PRO A O 1
ATOM 1769 N N . ARG A 1 221 ? 23.547 5.094 -23.859 1 43.31 221 ARG A N 1
ATOM 1770 C CA . ARG A 1 221 ? 22.906 5.758 -22.734 1 43.31 221 ARG A CA 1
ATOM 1771 C C . ARG A 1 221 ? 23.75 5.668 -21.469 1 43.31 221 ARG A C 1
ATOM 1773 O O . ARG A 1 221 ? 24.25 4.594 -21.125 1 43.31 221 ARG A O 1
ATOM 1780 N N . ILE A 1 222 ? 24.453 6.641 -21.141 1 46.09 222 ILE A N 1
ATOM 1781 C CA . ILE A 1 222 ? 25.125 6.832 -19.859 1 46.09 222 ILE A CA 1
ATOM 1782 C C . ILE A 1 222 ? 24.312 6.176 -18.75 1 46.09 222 ILE A C 1
ATOM 1784 O O . ILE A 1 222 ? 23.266 6.688 -18.359 1 46.09 222 ILE A O 1
ATOM 1788 N N . GLN A 1 223 ? 24.016 4.945 -18.719 1 52.81 223 GLN A N 1
ATOM 1789 C CA . GLN A 1 223 ? 23.031 4.5 -17.734 1 52.81 223 GLN A CA 1
ATOM 1790 C C . GLN A 1 223 ? 23.609 4.484 -16.328 1 52.81 223 GLN A C 1
ATOM 1792 O O . GLN A 1 223 ? 24.578 3.766 -16.062 1 52.81 223 GLN A O 1
ATOM 1797 N N . TRP A 1 224 ? 23.719 5.641 -15.711 1 53.59 224 TRP A N 1
ATOM 1798 C CA . TRP A 1 224 ? 24.016 5.598 -14.281 1 53.59 224 TRP A CA 1
ATOM 1799 C C . TRP A 1 224 ? 23.406 4.352 -13.641 1 53.59 224 TRP A C 1
ATOM 1801 O O . TRP A 1 224 ? 22.297 3.949 -13.984 1 53.59 224 TRP A O 1
ATOM 1811 N N . LEU A 1 225 ? 24.375 3.686 -13.031 1 69.81 225 LEU A N 1
ATOM 1812 C CA . LEU A 1 225 ? 23.891 2.486 -12.359 1 69.81 225 LEU A CA 1
ATOM 1813 C C . LEU A 1 225 ? 23.078 2.848 -11.125 1 69.81 225 LEU A C 1
ATOM 1815 O O . LEU A 1 225 ? 23.609 3.398 -10.164 1 69.81 225 LEU A O 1
ATOM 1819 N N . ARG A 1 226 ? 21.891 2.988 -11.25 1 85.88 226 ARG A N 1
ATOM 1820 C CA . ARG A 1 226 ? 20.969 3.137 -10.125 1 85.88 226 ARG A CA 1
ATOM 1821 C C . ARG A 1 226 ? 20.422 1.783 -9.68 1 85.88 226 ARG A C 1
ATOM 1823 O O . ARG A 1 226 ? 20.047 0.958 -10.516 1 85.88 226 ARG A O 1
ATOM 1830 N N . SER A 1 227 ? 20.641 1.626 -8.391 1 90.12 227 SER A N 1
ATOM 1831 C CA . SER A 1 227 ? 20.266 0.327 -7.844 1 90.12 227 SER A CA 1
ATOM 1832 C C . SER A 1 227 ? 19.281 0.476 -6.691 1 90.12 227 SER A C 1
ATOM 1834 O O . SER A 1 227 ? 19.172 1.554 -6.105 1 90.12 227 SER A O 1
ATOM 1836 N N . LEU A 1 228 ? 18.594 -0.583 -6.512 1 92.56 228 LEU A N 1
ATOM 1837 C CA . LEU A 1 228 ? 17.656 -0.665 -5.398 1 92.56 228 LEU A CA 1
ATOM 1838 C C . LEU A 1 228 ? 18.297 -1.365 -4.203 1 92.56 228 LEU A C 1
ATOM 1840 O O . LEU A 1 228 ? 18.891 -2.438 -4.348 1 92.56 228 LEU A O 1
ATOM 1844 N N . PHE A 1 229 ? 18.203 -0.735 -3.084 1 93.94 229 PHE A N 1
ATOM 1845 C CA . PHE A 1 229 ? 18.703 -1.317 -1.842 1 93.94 229 PHE A CA 1
ATOM 1846 C C . PHE A 1 229 ? 17.578 -1.437 -0.814 1 93.94 229 PHE A C 1
ATOM 1848 O O . PHE A 1 229 ? 16.969 -0.433 -0.427 1 93.94 229 PHE A O 1
ATOM 1855 N N . ARG A 1 230 ? 17.312 -2.662 -0.397 1 94.5 230 ARG A N 1
ATOM 1856 C CA . ARG A 1 230 ? 16.391 -2.828 0.718 1 94.5 230 ARG A CA 1
ATOM 1857 C C . ARG A 1 230 ? 16.984 -2.277 2.01 1 94.5 230 ARG A C 1
ATOM 1859 O O . ARG A 1 230 ? 18.125 -2.596 2.361 1 94.5 230 ARG A O 1
ATOM 1866 N N . LEU A 1 231 ? 16.219 -1.491 2.719 1 95.31 231 LEU A N 1
ATOM 1867 C CA . LEU A 1 231 ? 16.75 -0.826 3.902 1 95.31 231 LEU A CA 1
ATOM 1868 C C . LEU A 1 231 ? 16.984 -1.826 5.031 1 95.31 231 LEU A C 1
ATOM 1870 O O . LEU A 1 231 ? 17.922 -1.671 5.816 1 95.31 231 LEU A O 1
ATOM 1874 N N . ASP A 1 232 ? 16.109 -2.838 5.117 1 93.31 232 ASP A N 1
ATOM 1875 C CA . ASP A 1 232 ? 16.219 -3.785 6.223 1 93.31 232 ASP A CA 1
ATOM 1876 C C . ASP A 1 232 ? 17.453 -4.676 6.059 1 93.31 232 ASP A C 1
ATOM 1878 O O . ASP A 1 232 ? 17.828 -5.406 6.98 1 93.31 232 ASP A O 1
ATOM 1882 N N . ARG A 1 233 ? 18.109 -4.562 4.938 1 92.25 233 ARG A N 1
ATOM 1883 C CA . ARG A 1 233 ? 19.328 -5.348 4.691 1 92.25 233 ARG A CA 1
ATOM 1884 C C . ARG A 1 233 ? 20.578 -4.5 4.891 1 92.25 233 ARG A C 1
ATOM 1886 O O . ARG A 1 233 ? 21.688 -4.988 4.715 1 92.25 233 ARG A O 1
ATOM 1893 N N . ILE A 1 234 ? 20.391 -3.301 5.172 1 94.31 234 ILE A N 1
ATOM 1894 C CA . ILE A 1 234 ? 21.516 -2.436 5.512 1 94.31 234 ILE A CA 1
ATOM 1895 C C . ILE A 1 234 ? 21.969 -2.719 6.945 1 94.31 234 ILE A C 1
ATOM 1897 O O . ILE A 1 234 ? 21.188 -2.555 7.891 1 94.31 234 ILE A O 1
ATOM 1901 N N . VAL A 1 235 ? 23.141 -3.059 7.051 1 92.75 235 VAL A N 1
ATOM 1902 C CA . VAL A 1 235 ? 23.688 -3.43 8.352 1 92.75 235 VAL A CA 1
ATOM 1903 C C . VAL A 1 235 ? 24.109 -2.174 9.109 1 92.75 235 VAL A C 1
ATOM 1905 O O . VAL A 1 235 ? 23.922 -2.086 10.328 1 92.75 235 VAL A O 1
ATOM 1908 N N . SER A 1 236 ? 24.703 -1.31 8.398 1 94.44 236 SER A N 1
ATOM 1909 C CA . SER A 1 236 ? 25.109 -0.027 8.969 1 94.44 236 SER A CA 1
ATOM 1910 C C . SER A 1 236 ? 25.047 1.085 7.93 1 94.44 236 SER A C 1
ATOM 1912 O O . SER A 1 236 ? 25.234 0.835 6.738 1 94.44 236 SER A O 1
ATOM 1914 N N . ALA A 1 237 ? 24.766 2.264 8.383 1 96.25 237 ALA A N 1
ATOM 1915 C CA . ALA A 1 237 ? 24.688 3.447 7.527 1 96.25 237 ALA A CA 1
ATOM 1916 C C . ALA A 1 237 ? 25.172 4.691 8.266 1 96.25 237 ALA A C 1
ATOM 1918 O O . ALA A 1 237 ? 24.875 4.863 9.453 1 96.25 237 ALA A O 1
ATOM 1919 N N . SER A 1 238 ? 25.969 5.43 7.621 1 96.06 238 SER A N 1
ATOM 1920 C CA . SER A 1 238 ? 26.406 6.719 8.133 1 96.06 238 SER A CA 1
ATOM 1921 C C . SER A 1 238 ? 26.578 7.734 7.012 1 96.06 238 SER A C 1
ATOM 1923 O O . SER A 1 238 ? 26.766 7.363 5.852 1 96.06 238 SER A O 1
ATOM 1925 N N . GLU A 1 239 ? 26.406 8.914 7.336 1 94.5 239 GLU A N 1
ATOM 1926 C CA . GLU A 1 239 ? 26.688 9.969 6.363 1 94.5 239 GLU A CA 1
ATOM 1927 C C . GLU A 1 239 ? 28.188 10.188 6.195 1 94.5 239 GLU A C 1
ATOM 1929 O O . GLU A 1 239 ? 28.938 10.141 7.172 1 94.5 239 GLU A O 1
ATOM 1934 N N . SER A 1 240 ? 28.594 10.445 5.07 1 93.44 240 SER A N 1
ATOM 1935 C CA . SER A 1 240 ? 30.016 10.641 4.805 1 93.44 240 SER A CA 1
ATOM 1936 C C . SER A 1 240 ? 30.453 12.055 5.148 1 93.44 240 SER A C 1
ATOM 1938 O O . SER A 1 240 ? 31.656 12.32 5.328 1 93.44 240 SER A O 1
ATOM 1940 N N . GLY A 1 241 ? 29.547 12.992 5.156 1 91 241 GLY A N 1
ATOM 1941 C CA . GLY A 1 241 ? 29.859 14.406 5.328 1 91 241 GLY A CA 1
ATOM 1942 C C . GLY A 1 241 ? 29.828 15.188 4.027 1 91 241 GLY A C 1
ATOM 1943 O O . GLY A 1 241 ? 29.828 16.422 4.039 1 91 241 GLY A O 1
ATOM 1944 N N . LYS A 1 242 ? 29.703 14.523 2.957 1 93.81 242 LYS A N 1
ATOM 1945 C CA . LYS A 1 242 ? 29.672 15.164 1.646 1 93.81 242 LYS A CA 1
ATOM 1946 C C . LYS A 1 242 ? 28.25 15.281 1.12 1 93.81 242 LYS A C 1
ATOM 1948 O O . LYS A 1 242 ? 27.375 14.484 1.487 1 93.81 242 LYS A O 1
ATOM 1953 N N . THR A 1 243 ? 28.078 16.281 0.352 1 92.94 243 THR A N 1
ATOM 1954 C CA . THR A 1 243 ? 26.828 16.438 -0.382 1 92.94 243 THR A CA 1
ATOM 1955 C C . THR A 1 243 ? 27.016 16.062 -1.851 1 92.94 243 THR A C 1
ATOM 1957 O O . THR A 1 243 ? 28.141 15.867 -2.311 1 92.94 243 THR A O 1
ATOM 1960 N N . PHE A 1 244 ? 25.953 15.812 -2.539 1 92.94 244 PHE A N 1
ATOM 1961 C CA . PHE A 1 244 ? 26 15.57 -3.979 1 92.94 244 PHE A CA 1
ATOM 1962 C C . PHE A 1 244 ? 24.938 16.406 -4.688 1 92.94 244 PHE A C 1
ATOM 1964 O O . PHE A 1 244 ? 24 16.891 -4.059 1 92.94 244 PHE A O 1
ATOM 1971 N N . ASP A 1 245 ? 25.203 16.609 -5.969 1 89.81 245 ASP A N 1
ATOM 1972 C CA . ASP A 1 245 ? 24.203 17.266 -6.801 1 89.81 245 ASP A CA 1
ATOM 1973 C C . ASP A 1 245 ? 23.172 16.25 -7.301 1 89.81 245 ASP A C 1
ATOM 1975 O O . ASP A 1 245 ? 23.516 15.289 -7.984 1 89.81 245 ASP A O 1
ATOM 1979 N N . TYR A 1 246 ? 22 16.469 -6.895 1 91.81 246 TYR A N 1
ATOM 1980 C CA . TYR A 1 246 ? 20.938 15.57 -7.332 1 91.81 246 TYR A CA 1
ATOM 1981 C C . TYR A 1 246 ? 20.891 15.484 -8.852 1 91.81 246 TYR A C 1
ATOM 1983 O O . TYR A 1 246 ? 20.859 16.5 -9.539 1 91.81 246 TYR A O 1
ATOM 1991 N N . PRO A 1 247 ? 20.938 14.336 -9.352 1 90.5 247 PRO A N 1
ATOM 1992 C CA . PRO A 1 247 ? 21.016 14.195 -10.805 1 90.5 247 PRO A CA 1
ATOM 1993 C C . PRO A 1 247 ? 19.781 14.758 -11.516 1 90.5 247 PRO A C 1
ATOM 1995 O O . PRO A 1 247 ? 18.656 14.359 -11.203 1 90.5 247 PRO A O 1
ATOM 1998 N N . GLY A 1 248 ? 19.938 15.562 -12.492 1 87.94 248 GLY A N 1
ATOM 1999 C CA . GLY A 1 248 ? 18.844 16.188 -13.219 1 87.94 248 GLY A CA 1
ATOM 2000 C C . GLY A 1 248 ? 18.062 15.203 -14.086 1 87.94 248 GLY A C 1
ATOM 2001 O O . GLY A 1 248 ? 16.922 15.469 -14.469 1 87.94 248 GLY A O 1
ATOM 2002 N N . ASP A 1 249 ? 18.688 14.047 -14.32 1 87.44 249 ASP A N 1
ATOM 2003 C CA . ASP A 1 249 ? 18.062 13.086 -15.219 1 87.44 249 ASP A CA 1
ATOM 2004 C C . ASP A 1 249 ? 17.297 12.016 -14.43 1 87.44 249 ASP A C 1
ATOM 2006 O O . ASP A 1 249 ? 16.766 11.078 -15.016 1 87.44 249 ASP A O 1
ATOM 2010 N N . PHE A 1 250 ? 17.328 12.164 -13.18 1 91.88 250 PHE A N 1
ATOM 2011 C CA . PHE A 1 250 ? 16.594 11.188 -12.383 1 91.88 250 PHE A CA 1
ATOM 2012 C C . PHE A 1 250 ? 15.242 11.758 -11.953 1 91.88 250 PHE A C 1
ATOM 2014 O O . PHE A 1 250 ? 15.18 12.812 -11.32 1 91.88 250 PHE A O 1
ATOM 2021 N N . HIS A 1 251 ? 14.195 11.047 -12.328 1 92.75 251 HIS A N 1
ATOM 2022 C CA . HIS A 1 251 ? 12.828 11.289 -11.891 1 92.75 251 HIS A CA 1
ATOM 2023 C C . HIS A 1 251 ? 12.188 10.008 -11.359 1 92.75 251 HIS A C 1
ATOM 2025 O O . HIS A 1 251 ? 12.07 9.016 -12.094 1 92.75 251 HIS A O 1
ATOM 2031 N N . LEU A 1 252 ? 11.805 10.047 -10.102 1 94.5 252 LEU A N 1
ATOM 2032 C CA . LEU A 1 252 ? 11.32 8.844 -9.438 1 94.5 252 LEU A CA 1
ATOM 2033 C C . LEU A 1 252 ? 10.102 8.273 -10.172 1 94.5 252 LEU A C 1
ATOM 2035 O O . LEU A 1 252 ? 10 7.059 -10.352 1 94.5 252 LEU A O 1
ATOM 2039 N N . ARG A 1 253 ? 9.227 9.094 -10.625 1 91.5 253 ARG A N 1
ATOM 2040 C CA . ARG A 1 253 ? 8.023 8.633 -11.32 1 91.5 253 ARG A CA 1
ATOM 2041 C C . ARG A 1 253 ? 8.391 7.871 -12.586 1 91.5 253 ARG A C 1
ATOM 2043 O O . ARG A 1 253 ? 7.809 6.824 -12.875 1 91.5 253 ARG A O 1
ATOM 2050 N N . THR A 1 254 ? 9.328 8.445 -13.305 1 91.06 254 THR A N 1
ATOM 2051 C CA . THR A 1 254 ? 9.797 7.77 -14.508 1 91.06 254 THR A CA 1
ATOM 2052 C C . THR A 1 254 ? 10.477 6.449 -14.156 1 91.06 254 THR A C 1
ATOM 2054 O O . THR A 1 254 ? 10.305 5.453 -14.859 1 91.06 254 THR A O 1
ATOM 2057 N N . TYR A 1 255 ? 11.227 6.465 -13.094 1 91.88 255 TYR A N 1
ATOM 2058 C CA . TYR A 1 255 ? 11.922 5.273 -12.617 1 91.88 255 TYR A CA 1
ATOM 2059 C C . TYR A 1 255 ? 10.938 4.172 -12.258 1 91.88 255 TYR A C 1
ATOM 2061 O O . TYR A 1 255 ? 11.18 2.996 -12.547 1 91.88 255 TYR A O 1
ATOM 2069 N N . ILE A 1 256 ? 9.805 4.5 -11.688 1 92 256 ILE A N 1
ATOM 2070 C CA . ILE A 1 256 ? 8.797 3.543 -11.234 1 92 256 ILE A CA 1
ATOM 2071 C C . ILE A 1 256 ? 7.902 3.141 -12.398 1 92 256 ILE A C 1
ATOM 2073 O O . ILE A 1 256 ? 7.777 1.954 -12.711 1 92 256 ILE A O 1
ATOM 2077 N N . ASP A 1 257 ? 7.328 4.125 -13.117 1 87.94 257 ASP A N 1
ATOM 2078 C CA . ASP A 1 257 ? 6.281 3.859 -14.102 1 87.94 257 ASP A CA 1
ATOM 2079 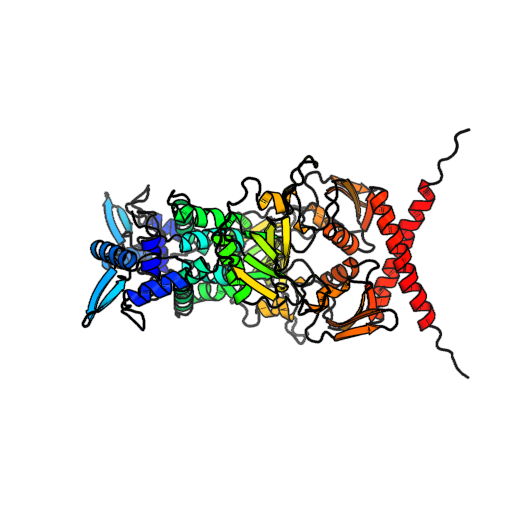C C . ASP A 1 257 ? 6.879 3.568 -15.477 1 87.94 257 ASP A C 1
ATOM 2081 O O . ASP A 1 257 ? 6.359 2.736 -16.219 1 87.94 257 ASP A O 1
ATOM 2085 N N . GLY A 1 258 ? 7.898 4.32 -15.781 1 84.62 258 GLY A N 1
ATOM 2086 C CA . GLY A 1 258 ? 8.523 4.168 -17.094 1 84.62 258 GLY A CA 1
ATOM 2087 C C . GLY A 1 258 ? 9.43 2.955 -17.188 1 84.62 258 GLY A C 1
ATOM 2088 O O . GLY A 1 258 ? 9.164 2.039 -17.969 1 84.62 258 GLY A O 1
ATOM 2089 N N . GLU A 1 259 ? 10.383 2.926 -16.234 1 84.25 259 GLU A N 1
ATOM 2090 C CA . GLU A 1 259 ? 11.359 1.838 -16.219 1 84.25 259 GLU A CA 1
ATOM 2091 C C . GLU A 1 259 ? 10.812 0.616 -15.492 1 84.25 259 GLU A C 1
ATOM 2093 O O . GLU A 1 259 ? 11.312 -0.496 -15.664 1 84.25 259 GLU A O 1
ATOM 2098 N N . GLN A 1 260 ? 9.797 0.814 -14.742 1 89.38 260 GLN A N 1
ATOM 2099 C CA . GLN A 1 260 ? 9.188 -0.243 -13.945 1 89.38 260 GLN A CA 1
ATOM 2100 C C . GLN A 1 260 ? 10.242 -1.015 -13.156 1 89.38 260 GLN A C 1
ATOM 2102 O O . GLN A 1 260 ? 10.234 -2.248 -13.148 1 89.38 260 GLN A O 1
ATOM 2107 N N . ALA A 1 261 ? 11.164 -0.279 -12.617 1 87.12 261 ALA A N 1
ATOM 2108 C CA . ALA A 1 261 ? 12.305 -0.853 -11.914 1 87.12 261 ALA A CA 1
ATOM 2109 C C . ALA A 1 261 ? 11.852 -1.767 -10.773 1 87.12 261 ALA A C 1
ATOM 2111 O O . ALA A 1 261 ? 12.523 -2.754 -10.461 1 87.12 261 ALA A O 1
ATOM 2112 N N . PHE A 1 262 ? 10.742 -1.564 -10.25 1 91.12 262 PHE A N 1
ATOM 2113 C CA . PHE A 1 262 ? 10.289 -2.314 -9.086 1 91.12 262 PHE A CA 1
ATOM 2114 C C . PHE A 1 262 ? 9.555 -3.578 -9.508 1 91.12 262 PHE A C 1
ATOM 2116 O O . PHE A 1 262 ? 9.133 -4.371 -8.656 1 91.12 262 PHE A O 1
ATOM 2123 N N . ASN A 1 263 ? 9.398 -3.768 -10.797 1 91.75 263 ASN A N 1
ATOM 2124 C CA . ASN A 1 263 ? 8.891 -5.043 -11.289 1 91.75 263 ASN A CA 1
ATOM 2125 C C . ASN A 1 263 ? 10.016 -6.066 -11.453 1 91.75 263 ASN A C 1
ATOM 2127 O O . ASN A 1 263 ? 9.75 -7.254 -11.664 1 91.75 263 ASN A O 1
ATOM 2131 N N . PHE A 1 264 ? 11.242 -5.594 -11.383 1 87.31 264 PHE A N 1
ATOM 2132 C CA . PHE A 1 264 ? 12.477 -6.367 -11.297 1 87.31 264 PHE A CA 1
ATOM 2133 C C . PHE A 1 264 ? 12.75 -7.086 -12.617 1 87.31 264 PHE A C 1
ATOM 2135 O O . PHE A 1 264 ? 11.867 -7.75 -13.164 1 87.31 264 PHE A O 1
ATOM 2142 N N . LEU A 1 265 ? 13.992 -7.023 -13.133 1 88.62 265 LEU A N 1
ATOM 2143 C CA . LEU A 1 265 ? 14.531 -7.707 -14.297 1 88.62 265 LEU A CA 1
ATOM 2144 C C . LEU A 1 265 ? 13.648 -7.477 -15.523 1 88.62 265 LEU A C 1
ATOM 2146 O O . LEU A 1 265 ? 13.234 -8.43 -16.188 1 88.62 265 LEU A O 1
ATOM 2150 N N . THR A 1 266 ? 13.352 -6.293 -15.734 1 91.12 266 THR A N 1
ATOM 2151 C CA . THR A 1 266 ? 12.469 -5.926 -16.828 1 91.12 266 THR A CA 1
ATOM 2152 C C . THR A 1 266 ? 13.133 -6.191 -18.188 1 91.12 266 THR A C 1
ATOM 2154 O O . THR A 1 266 ? 14.359 -6.125 -18.297 1 91.12 266 THR A O 1
ATOM 2157 N N . GLU A 1 267 ? 12.32 -6.57 -19.156 1 93.62 267 GLU A N 1
ATOM 2158 C CA . GLU A 1 267 ? 12.719 -6.812 -20.547 1 93.62 267 GLU A CA 1
ATOM 2159 C C . GLU A 1 267 ? 11.969 -5.891 -21.5 1 93.62 267 GLU A C 1
ATOM 2161 O O . GLU A 1 267 ? 11.109 -5.113 -21.078 1 93.62 267 GLU A O 1
ATOM 2166 N N . PRO A 1 268 ? 12.406 -5.906 -22.75 1 94 268 PRO A N 1
ATOM 2167 C CA . PRO A 1 268 ? 11.664 -5.094 -23.719 1 94 268 PRO A CA 1
ATOM 2168 C C . PRO A 1 268 ? 10.188 -5.477 -23.797 1 94 268 PRO A C 1
ATOM 2170 O O . PRO A 1 268 ? 9.844 -6.652 -23.641 1 94 268 PRO A O 1
ATOM 2173 N N . ALA A 1 269 ? 9.406 -4.539 -24.109 1 96.06 269 ALA A N 1
ATOM 2174 C CA . ALA A 1 269 ? 7.957 -4.703 -24.156 1 96.06 269 ALA A CA 1
ATOM 2175 C C . ALA A 1 269 ? 7.559 -5.785 -25.156 1 96.06 269 ALA A C 1
ATOM 2177 O O . ALA A 1 269 ? 8.18 -5.922 -26.203 1 96.06 269 ALA A O 1
ATOM 2178 N N . ILE A 1 270 ? 6.523 -6.5 -24.859 1 97.81 270 ILE A N 1
ATOM 2179 C CA . ILE A 1 270 ? 5.969 -7.531 -25.734 1 97.81 270 ILE A CA 1
ATOM 2180 C C . ILE A 1 270 ? 4.449 -7.387 -25.797 1 97.81 270 ILE A C 1
ATOM 2182 O O . ILE A 1 270 ? 3.844 -6.715 -24.969 1 97.81 270 ILE A O 1
ATOM 2186 N N . HIS A 1 271 ? 3.873 -7.969 -26.781 1 98.38 271 HIS A N 1
ATOM 2187 C CA . HIS A 1 271 ? 2.422 -8.086 -26.859 1 98.38 271 HIS A CA 1
ATOM 2188 C C . HIS A 1 271 ? 1.947 -9.422 -26.281 1 98.38 271 HIS A C 1
ATOM 2190 O O . HIS A 1 271 ? 2.18 -10.477 -26.875 1 98.38 271 HIS A O 1
ATOM 2196 N N . LEU A 1 272 ? 1.286 -9.375 -25.172 1 98.56 272 LEU A N 1
ATOM 2197 C CA . LEU A 1 272 ? 0.87 -10.547 -24.406 1 98.56 272 LEU A CA 1
ATOM 2198 C C . LEU A 1 272 ? -0.593 -10.875 -24.688 1 98.56 272 LEU A C 1
ATOM 2200 O O . LEU A 1 272 ? -1.438 -9.984 -24.75 1 98.56 272 LEU A O 1
ATOM 2204 N N . SER A 1 273 ? -0.867 -12.117 -24.906 1 98.69 273 SER A N 1
ATOM 2205 C CA . SER A 1 273 ? -2.229 -12.617 -25.047 1 98.69 273 SER A CA 1
ATOM 2206 C C . SER A 1 273 ? -2.48 -13.789 -24.094 1 98.69 273 SER A C 1
ATOM 2208 O O . SER A 1 273 ? -1.735 -14.773 -24.109 1 98.69 273 SER A O 1
ATOM 2210 N N . ILE A 1 274 ? -3.533 -13.703 -23.375 1 98.69 274 ILE A N 1
ATOM 2211 C CA . ILE A 1 274 ? -3.875 -14.711 -22.359 1 98.69 274 ILE A CA 1
ATOM 2212 C C . ILE A 1 274 ? -5.332 -15.125 -22.531 1 98.69 274 ILE A C 1
ATOM 2214 O O . ILE A 1 274 ? -6.207 -14.289 -22.75 1 98.69 274 ILE A O 1
ATOM 2218 N N . ALA A 1 275 ? -5.621 -16.391 -22.453 1 98.69 275 ALA A N 1
ATOM 2219 C CA . ALA A 1 275 ? -6.988 -16.906 -22.375 1 98.69 275 ALA A CA 1
ATOM 2220 C C . ALA A 1 275 ? -7.344 -17.312 -20.953 1 98.69 275 ALA A C 1
ATOM 2222 O O . ALA A 1 275 ? -6.594 -18.031 -20.297 1 98.69 275 ALA A O 1
ATOM 2223 N N . PHE A 1 276 ? -8.477 -16.859 -20.5 1 97.81 276 PHE A N 1
ATOM 2224 C CA . PHE A 1 276 ? -8.914 -17.125 -19.141 1 97.81 276 PHE A CA 1
ATOM 2225 C C . PHE A 1 276 ? -10.148 -18.016 -19.125 1 97.81 276 PHE A C 1
ATOM 2227 O O . PHE A 1 276 ? -11.055 -17.844 -19.938 1 97.81 276 PHE A O 1
ATOM 2234 N N . ASP A 1 277 ? -10.141 -18.969 -18.188 1 96.12 277 ASP A N 1
ATOM 2235 C CA . ASP A 1 277 ? -11.281 -19.859 -17.984 1 96.12 277 ASP A CA 1
ATOM 2236 C C . ASP A 1 277 ? -12.297 -19.234 -17.031 1 96.12 277 ASP A C 1
ATOM 2238 O O . ASP A 1 277 ? -11.922 -18.609 -16.047 1 96.12 277 ASP A O 1
ATOM 2242 N N . GLY A 1 278 ? -13.547 -19.391 -17.406 1 91.69 278 GLY A N 1
ATOM 2243 C CA . GLY A 1 278 ? -14.594 -18.938 -16.5 1 91.69 278 GLY A CA 1
ATOM 2244 C C . GLY A 1 278 ? -14.516 -17.453 -16.188 1 91.69 278 GLY A C 1
ATOM 2245 O O . GLY A 1 278 ? -14.438 -16.625 -17.094 1 91.69 278 GLY A O 1
ATOM 2246 N N . SER A 1 279 ? -14.391 -17.172 -14.859 1 89.56 279 SER A N 1
ATOM 2247 C CA . SER A 1 279 ? -14.43 -15.781 -14.43 1 89.56 279 SER A CA 1
ATOM 2248 C C . SER A 1 279 ? -13.055 -15.289 -14.008 1 89.56 279 SER A C 1
ATOM 2250 O O . SER A 1 279 ? -12.906 -14.172 -13.523 1 89.56 279 SER A O 1
ATOM 2252 N N . ALA A 1 280 ? -12.023 -16.047 -14.227 1 92.19 280 ALA A N 1
ATOM 2253 C CA . ALA A 1 280 ? -10.695 -15.75 -13.695 1 92.19 280 ALA A CA 1
ATOM 2254 C C . ALA A 1 280 ? -10.148 -14.445 -14.258 1 92.19 280 ALA A C 1
ATOM 2256 O O . ALA A 1 280 ? -9.383 -13.742 -13.594 1 92.19 280 ALA A O 1
ATOM 2257 N N . GLY A 1 281 ? -10.562 -14.062 -15.43 1 93.06 281 GLY A N 1
ATOM 2258 C CA . GLY A 1 281 ? -10.047 -12.867 -16.078 1 93.06 281 GLY A CA 1
ATOM 2259 C C . GLY A 1 281 ? -11.008 -11.695 -16.016 1 93.06 281 GLY A C 1
ATOM 2260 O O . GLY A 1 281 ? -10.719 -10.617 -16.531 1 93.06 281 GLY A O 1
ATOM 2261 N N . ASN A 1 282 ? -12.125 -11.844 -15.32 1 90.25 282 ASN A N 1
ATOM 2262 C CA . ASN A 1 282 ? -13.18 -10.836 -15.344 1 90.25 282 ASN A CA 1
ATOM 2263 C C . ASN A 1 282 ? -12.711 -9.523 -14.734 1 90.25 282 ASN A C 1
ATOM 2265 O O . ASN A 1 282 ? -13.133 -8.445 -15.164 1 90.25 282 ASN A O 1
ATOM 2269 N N . HIS A 1 283 ? -11.867 -9.617 -13.75 1 89.38 283 HIS A N 1
ATOM 2270 C CA . HIS A 1 283 ? -11.406 -8.406 -13.086 1 89.38 283 HIS A CA 1
ATOM 2271 C C . HIS A 1 283 ? -10.641 -7.504 -14.047 1 89.38 283 HIS A C 1
ATOM 2273 O O . HIS A 1 283 ? -10.555 -6.289 -13.836 1 89.38 283 HIS A O 1
ATOM 2279 N N . LEU A 1 284 ? -10.117 -8.039 -15.133 1 94.06 284 LEU A N 1
ATOM 2280 C CA . LEU A 1 284 ? -9.336 -7.266 -16.094 1 94.06 284 LEU A CA 1
ATOM 2281 C C . LEU A 1 284 ? -10.242 -6.367 -16.938 1 94.06 284 LEU A C 1
ATOM 2283 O O . LEU A 1 284 ? -9.766 -5.438 -17.594 1 94.06 284 LEU A O 1
ATOM 2287 N N . LYS A 1 285 ? -11.5 -6.691 -16.891 1 91.12 285 LYS A N 1
ATOM 2288 C CA . LYS A 1 285 ? -12.461 -5.785 -17.516 1 91.12 285 LYS A CA 1
ATOM 2289 C C . LYS A 1 285 ? -12.531 -4.453 -16.781 1 91.12 285 LYS A C 1
ATOM 2291 O O . LYS A 1 285 ? -12.82 -3.418 -17.375 1 91.12 285 LYS A O 1
ATOM 2296 N N . GLU A 1 286 ? -12.234 -4.57 -15.523 1 89.31 286 GLU A N 1
ATOM 2297 C CA . GLU A 1 286 ? -12.336 -3.402 -14.656 1 89.31 286 GLU A CA 1
ATOM 2298 C C . GLU A 1 286 ? -10.961 -2.812 -14.367 1 89.31 286 GLU A C 1
ATOM 2300 O O . GLU A 1 286 ? -10.828 -1.605 -14.156 1 89.31 286 GLU A O 1
ATOM 2305 N N . THR A 1 287 ? -9.969 -3.666 -14.297 1 92.5 287 THR A N 1
ATOM 2306 C CA . THR A 1 287 ? -8.586 -3.283 -14.023 1 92.5 287 THR A CA 1
ATOM 2307 C C . THR A 1 287 ? -7.645 -3.875 -15.07 1 92.5 287 THR A C 1
ATOM 2309 O O . THR A 1 287 ? -7 -4.895 -14.82 1 92.5 287 THR A O 1
ATOM 2312 N N . PRO A 1 288 ? -7.48 -3.162 -16.172 1 95.75 288 PRO A N 1
ATOM 2313 C CA . PRO A 1 288 ? -6.703 -3.693 -17.281 1 95.75 288 PRO A CA 1
ATOM 2314 C C . PRO A 1 288 ? -5.227 -3.877 -16.938 1 95.75 288 PRO A C 1
ATOM 2316 O O . PRO A 1 288 ? -4.707 -3.197 -16.062 1 95.75 288 PRO A O 1
ATOM 2319 N N . MET A 1 289 ? -4.59 -4.758 -17.656 1 96.25 289 MET A N 1
ATOM 2320 C CA . MET A 1 289 ? -3.162 -4.992 -17.453 1 96.25 289 MET A CA 1
ATOM 2321 C C . MET A 1 289 ? -2.33 -4.023 -18.297 1 96.25 289 MET A C 1
ATOM 2323 O O . MET A 1 289 ? -1.126 -3.887 -18.078 1 96.25 289 MET A O 1
ATOM 2327 N N . ALA A 1 290 ? -2.99 -3.371 -19.266 1 96.38 290 ALA A N 1
ATOM 2328 C CA . ALA A 1 290 ? -2.309 -2.477 -20.203 1 96.38 290 ALA A CA 1
ATOM 2329 C C . ALA A 1 290 ? -3.268 -1.427 -20.766 1 96.38 290 ALA A C 1
ATOM 2331 O O . ALA A 1 290 ? -4.48 -1.651 -20.812 1 96.38 290 ALA A O 1
ATOM 2332 N N . ARG A 1 291 ? -2.736 -0.289 -21.156 1 94.56 291 ARG A N 1
ATOM 2333 C CA . ARG A 1 291 ? -3.551 0.788 -21.703 1 94.56 291 ARG A CA 1
ATOM 2334 C C . ARG A 1 291 ? -4.184 0.372 -23.031 1 94.56 291 ARG A C 1
ATOM 2336 O O . ARG A 1 291 ? -5.297 0.792 -23.359 1 94.56 291 ARG A O 1
ATOM 2343 N N . ASP A 1 292 ? -3.527 -0.457 -23.812 1 97.75 292 ASP A N 1
ATOM 2344 C CA . ASP A 1 292 ? -4.027 -0.892 -25.125 1 97.75 292 ASP A CA 1
ATOM 2345 C C . ASP A 1 292 ? -4.711 -2.254 -25.016 1 97.75 292 ASP A C 1
ATOM 2347 O O . ASP A 1 292 ? -4.793 -2.986 -26.016 1 97.75 292 ASP A O 1
ATOM 2351 N N . GLN A 1 293 ? -5.113 -2.582 -23.844 1 98.12 293 GLN A N 1
ATOM 2352 C CA . GLN A 1 293 ? -5.719 -3.889 -23.594 1 98.12 293 GLN A CA 1
ATOM 2353 C C . GLN A 1 293 ? -6.934 -4.102 -24.5 1 98.12 293 GLN A C 1
ATOM 2355 O O . GLN A 1 293 ? -7.754 -3.197 -24.672 1 98.12 293 GLN A O 1
ATOM 2360 N N . LYS A 1 294 ? -7.082 -5.285 -25.031 1 98.31 294 LYS A N 1
ATOM 2361 C CA . LYS A 1 294 ? -8.242 -5.715 -25.797 1 98.31 294 LYS A CA 1
ATOM 2362 C C . LYS A 1 294 ? -8.852 -6.992 -25.219 1 98.31 294 LYS A C 1
ATOM 2364 O O . LYS A 1 294 ? -8.125 -7.863 -24.734 1 98.31 294 LYS A O 1
ATOM 2369 N N . LEU A 1 295 ? -10.125 -7.059 -25.328 1 96.88 295 LEU A N 1
ATOM 2370 C CA . LEU A 1 295 ? -10.875 -8.211 -24.828 1 96.88 295 LEU A CA 1
ATOM 2371 C C . LEU A 1 295 ? -11.609 -8.898 -25.984 1 96.88 295 LEU A C 1
ATOM 2373 O O . LEU A 1 295 ? -12.156 -8.234 -26.859 1 96.88 295 LEU A O 1
ATOM 2377 N N . GLU A 1 296 ? -11.562 -10.156 -26 1 97.25 296 GLU A N 1
ATOM 2378 C CA . GLU A 1 296 ? -12.266 -10.969 -26.984 1 97.25 296 GLU A CA 1
ATOM 2379 C C . GLU A 1 296 ? -12.781 -12.266 -26.375 1 97.25 296 GLU A C 1
ATOM 2381 O O . GLU A 1 296 ? -12.117 -12.859 -25.531 1 97.25 296 GLU A O 1
ATOM 2386 N N . THR A 1 297 ? -13.906 -12.633 -26.781 1 96 297 THR A N 1
ATOM 2387 C CA . THR A 1 297 ? -14.398 -13.953 -26.406 1 96 297 THR A CA 1
ATOM 2388 C C . THR A 1 297 ? -14 -14.992 -27.438 1 96 297 THR A C 1
ATOM 2390 O O . THR A 1 297 ? -14.336 -14.867 -28.625 1 96 297 THR A O 1
ATOM 2393 N N . LEU A 1 298 ? -13.367 -15.984 -27.031 1 96.94 298 LEU A N 1
ATOM 2394 C CA . LEU A 1 298 ? -12.938 -17.047 -27.922 1 96.94 298 LEU A CA 1
ATOM 2395 C C . LEU A 1 298 ? -14.086 -18 -28.234 1 96.94 298 LEU A C 1
ATOM 2397 O O . LEU A 1 298 ? -15.086 -18.031 -27.516 1 96.94 298 LEU A O 1
ATOM 2401 N N . PRO A 1 299 ? -13.945 -18.812 -29.281 1 95.56 299 PRO A N 1
ATOM 2402 C CA . PRO A 1 299 ? -15.008 -19.734 -29.656 1 95.56 299 PRO A CA 1
ATOM 2403 C C . PRO A 1 299 ? -15.336 -20.734 -28.547 1 95.56 299 PRO A C 1
ATOM 2405 O O . PRO A 1 299 ? -16.484 -21.172 -28.422 1 95.56 299 PRO A O 1
ATOM 2408 N N . ASP A 1 300 ? -14.43 -21.016 -27.734 1 94.69 300 ASP A N 1
ATOM 2409 C CA . ASP A 1 300 ? -14.648 -22 -26.672 1 94.69 300 ASP A CA 1
ATOM 2410 C C . ASP A 1 300 ? -15.219 -21.328 -25.422 1 94.69 300 ASP A C 1
ATOM 2412 O O . ASP A 1 300 ? -15.359 -21.969 -24.375 1 94.69 300 ASP A O 1
ATOM 2416 N N . GLY A 1 301 ? -15.445 -20.047 -25.484 1 95.12 301 GLY A N 1
ATOM 2417 C CA . GLY A 1 301 ? -16.094 -19.344 -24.391 1 95.12 301 GLY A CA 1
ATOM 2418 C C . GLY A 1 301 ? -15.117 -18.641 -23.469 1 95.12 301 GLY A C 1
ATOM 2419 O O . GLY A 1 301 ? -15.516 -17.812 -22.641 1 95.12 301 GLY A O 1
ATOM 2420 N N . ARG A 1 302 ? -13.898 -18.875 -23.656 1 96.88 302 ARG A N 1
ATOM 2421 C CA . ARG A 1 302 ? -12.891 -18.266 -22.797 1 96.88 302 ARG A CA 1
ATOM 2422 C C . ARG A 1 302 ? -12.711 -16.797 -23.141 1 96.88 302 ARG A C 1
ATOM 2424 O O . ARG A 1 302 ? -12.984 -16.375 -24.266 1 96.88 302 ARG A O 1
ATOM 2431 N N . LEU A 1 303 ? -12.273 -16.031 -22.172 1 96.81 303 LEU A N 1
ATOM 2432 C CA . LEU A 1 303 ? -11.961 -14.625 -22.375 1 96.81 303 LEU A CA 1
ATOM 2433 C C . LEU A 1 303 ? -10.492 -14.445 -22.766 1 96.81 303 LEU A C 1
ATOM 2435 O O . LEU A 1 303 ? -9.594 -14.836 -22.016 1 96.81 303 LEU A O 1
ATOM 2439 N N . LYS A 1 304 ? -10.32 -13.914 -23.891 1 98.5 304 LYS A N 1
ATOM 2440 C CA . LYS A 1 304 ? -8.969 -13.57 -24.312 1 98.5 304 LYS A CA 1
ATOM 2441 C C . LYS A 1 304 ? -8.648 -12.109 -24 1 98.5 304 LYS A C 1
ATOM 2443 O O . LYS A 1 304 ? -9.398 -11.211 -24.391 1 98.5 304 LYS A O 1
ATOM 2448 N N . VAL A 1 305 ? -7.578 -11.883 -23.328 1 98.5 305 VAL A N 1
ATOM 2449 C CA . VAL A 1 305 ? -7.082 -10.547 -23.016 1 98.5 305 VAL A CA 1
ATOM 2450 C C . VAL A 1 305 ? -5.711 -10.336 -23.656 1 98.5 305 VAL A C 1
ATOM 2452 O O . VAL A 1 305 ? -4.812 -11.172 -23.5 1 98.5 305 VAL A O 1
ATOM 2455 N N . SER A 1 306 ? -5.57 -9.297 -24.359 1 98.75 306 SER A N 1
ATOM 2456 C CA . SER A 1 306 ? -4.281 -9 -24.984 1 98.75 306 SER A CA 1
ATOM 2457 C C . SER A 1 306 ? -3.889 -7.543 -24.766 1 98.75 306 SER A C 1
ATOM 2459 O O . SER A 1 306 ? -4.746 -6.691 -24.516 1 98.75 306 SER A O 1
ATOM 2461 N N . GLY A 1 307 ? -2.602 -7.258 -24.781 1 98.44 307 GLY A N 1
ATOM 2462 C CA . GLY A 1 307 ? -2.061 -5.922 -24.594 1 98.44 307 GLY A CA 1
ATOM 2463 C C . GLY A 1 307 ? -0.547 -5.898 -24.484 1 98.44 307 GLY A C 1
ATOM 2464 O O . GLY A 1 307 ? 0.09 -6.953 -24.406 1 98.44 307 GLY A O 1
ATOM 2465 N N . THR A 1 308 ? -0.019 -4.699 -24.5 1 97.94 308 THR A N 1
ATOM 2466 C CA . THR A 1 308 ? 1.428 -4.527 -24.422 1 97.94 308 THR A CA 1
ATOM 2467 C C . THR A 1 308 ? 1.889 -4.43 -22.984 1 97.94 308 THR A C 1
ATOM 2469 O O . THR A 1 308 ? 1.393 -3.596 -22.219 1 97.94 308 THR A O 1
ATOM 2472 N N . VAL A 1 309 ? 2.791 -5.301 -22.594 1 96.81 309 VAL A N 1
ATOM 2473 C CA . VAL A 1 309 ? 3.32 -5.305 -21.234 1 96.81 309 VAL A CA 1
ATOM 2474 C C . VAL A 1 309 ? 4.844 -5.391 -21.281 1 96.81 309 VAL A C 1
ATOM 2476 O O . VAL A 1 309 ? 5.43 -5.672 -22.328 1 96.81 309 VAL A O 1
ATOM 2479 N N . ILE A 1 310 ? 5.426 -5.086 -20.172 1 95.06 310 ILE A N 1
ATOM 2480 C CA . ILE A 1 310 ? 6.863 -5.242 -19.984 1 95.06 310 ILE A CA 1
ATOM 2481 C C . ILE A 1 310 ? 7.145 -6.48 -19.141 1 95.06 310 ILE A C 1
ATOM 2483 O O . ILE A 1 310 ? 6.855 -6.504 -17.953 1 95.06 310 ILE A O 1
ATOM 2487 N N . PRO A 1 311 ? 7.707 -7.531 -19.828 1 95.94 311 PRO A N 1
ATOM 2488 C CA . PRO A 1 311 ? 8.039 -8.727 -19.047 1 95.94 311 PRO A CA 1
ATOM 2489 C C . PRO A 1 311 ? 8.938 -8.422 -17.859 1 95.94 311 PRO A C 1
ATOM 2491 O O . PRO A 1 311 ? 9.844 -7.59 -17.953 1 95.94 311 PRO A O 1
ATOM 2494 N N . SER A 1 312 ? 8.656 -9.008 -16.75 1 95.44 312 SER A N 1
ATOM 2495 C CA . SER A 1 312 ? 9.352 -8.836 -15.477 1 95.44 312 SER A CA 1
ATOM 2496 C C . SER A 1 312 ? 9.094 -10.016 -14.547 1 95.44 312 SER A C 1
ATOM 2498 O O . SER A 1 312 ? 8.297 -10.898 -14.859 1 95.44 312 SER A O 1
ATOM 2500 N N . LEU A 1 313 ? 9.781 -10.062 -13.43 1 94.25 313 LEU A N 1
ATOM 2501 C CA . LEU A 1 313 ? 9.523 -11.086 -12.43 1 94.25 313 LEU A CA 1
ATOM 2502 C C . LEU A 1 313 ? 8.094 -10.969 -11.891 1 94.25 313 LEU A C 1
ATOM 2504 O O . LEU A 1 313 ? 7.391 -11.969 -11.773 1 94.25 313 LEU A O 1
ATOM 2508 N N . LYS A 1 314 ? 7.664 -9.797 -11.633 1 94.75 314 LYS A N 1
ATOM 2509 C CA . LYS A 1 314 ? 6.324 -9.609 -11.086 1 94.75 314 LYS A CA 1
ATOM 2510 C C . LYS A 1 314 ? 5.258 -10.047 -12.086 1 94.75 314 LYS A C 1
ATOM 2512 O O . LYS A 1 314 ? 4.223 -10.594 -11.695 1 94.75 314 LYS A O 1
ATOM 2517 N N . LEU A 1 315 ? 5.492 -9.758 -13.344 1 97.19 315 LEU A N 1
ATOM 2518 C CA . LEU A 1 315 ? 4.535 -10.227 -14.344 1 97.19 315 LEU A CA 1
ATOM 2519 C C . LEU A 1 315 ? 4.445 -11.742 -14.344 1 97.19 315 LEU A C 1
ATOM 2521 O O . LEU A 1 315 ? 3.346 -12.305 -14.383 1 97.19 315 LEU A O 1
ATOM 2525 N N . ARG A 1 316 ? 5.605 -12.391 -14.344 1 97.69 316 ARG A N 1
ATOM 2526 C CA . ARG A 1 316 ? 5.625 -13.852 -14.344 1 97.69 316 ARG A CA 1
ATOM 2527 C C . ARG A 1 316 ? 4.938 -14.414 -13.109 1 97.69 316 ARG A C 1
ATOM 2529 O O . ARG A 1 316 ? 4.203 -15.406 -13.195 1 97.69 316 ARG A O 1
ATOM 2536 N N . TRP A 1 317 ? 5.211 -13.75 -11.961 1 96.06 317 TRP A N 1
ATOM 2537 C CA . TRP A 1 317 ? 4.516 -14.148 -10.742 1 96.06 317 TRP A CA 1
ATOM 2538 C C . TRP A 1 317 ? 3.004 -14.039 -10.914 1 96.06 317 TRP A C 1
ATOM 2540 O O . TRP A 1 317 ? 2.26 -14.938 -10.531 1 96.06 317 TRP A O 1
ATOM 2550 N N . TRP A 1 318 ? 2.607 -12.969 -11.453 1 96.38 318 TRP A N 1
ATOM 2551 C CA . TRP A 1 318 ? 1.19 -12.703 -11.672 1 96.38 318 TRP A CA 1
ATOM 2552 C C . TRP A 1 318 ? 0.58 -13.727 -12.625 1 96.38 318 TRP A C 1
ATOM 2554 O O . TRP A 1 318 ? -0.507 -14.25 -12.367 1 96.38 318 TRP A O 1
ATOM 2564 N N . LEU A 1 319 ? 1.247 -14.055 -13.672 1 97.88 319 LEU A N 1
ATOM 2565 C CA . LEU A 1 319 ? 0.77 -15.047 -14.633 1 97.88 319 LEU A CA 1
ATOM 2566 C C . LEU A 1 319 ? 0.643 -16.422 -13.977 1 97.88 319 LEU A C 1
ATOM 2568 O O . LEU A 1 319 ? -0.347 -17.125 -14.188 1 97.88 319 LEU A O 1
ATOM 2572 N N . ARG A 1 320 ? 1.577 -16.766 -13.172 1 97.44 320 ARG A N 1
ATOM 2573 C CA . ARG A 1 320 ? 1.571 -18.062 -12.492 1 97.44 320 ARG A CA 1
ATOM 2574 C C . ARG A 1 320 ? 0.412 -18.156 -11.508 1 97.44 320 ARG A C 1
ATOM 2576 O O . ARG A 1 320 ? -0.13 -19.234 -11.281 1 97.44 320 ARG A O 1
ATOM 2583 N N . SER A 1 321 ? 0.047 -17.031 -10.992 1 96.19 321 SER A N 1
ATOM 2584 C CA . SER A 1 321 ? -0.92 -16.984 -9.898 1 96.19 321 SER A CA 1
ATOM 2585 C C . SER A 1 321 ? -2.289 -17.469 -10.352 1 96.19 321 SER A C 1
ATOM 2587 O O . SER A 1 321 ? -3.119 -17.875 -9.531 1 96.19 321 SER A O 1
ATOM 2589 N N . PHE A 1 322 ? -2.543 -17.531 -11.633 1 96.38 322 PHE A N 1
ATOM 2590 C CA . PHE A 1 322 ? -3.85 -17.938 -12.141 1 96.38 322 PHE A CA 1
ATOM 2591 C C . PHE A 1 322 ? -3.98 -19.453 -12.18 1 96.38 322 PHE A C 1
ATOM 2593 O O . PHE A 1 322 ? -5.082 -19.984 -12.32 1 96.38 322 PHE A O 1
ATOM 2600 N N . GLY A 1 323 ? -2.82 -20.094 -12.125 1 96.25 323 GLY A N 1
ATOM 2601 C CA . GLY A 1 323 ? -2.865 -21.547 -12.258 1 96.25 323 GLY A CA 1
ATOM 2602 C C . GLY A 1 323 ? -3.508 -22.016 -13.547 1 96.25 323 GLY A C 1
ATOM 2603 O O . GLY A 1 323 ? -3.211 -21.484 -14.625 1 96.25 323 GLY A O 1
ATOM 2604 N N . ALA A 1 324 ? -4.344 -22.984 -13.398 1 96.25 324 ALA A N 1
ATOM 2605 C CA . ALA A 1 324 ? -4.918 -23.641 -14.578 1 96.25 324 ALA A CA 1
ATOM 2606 C C . ALA A 1 324 ? -6.066 -22.812 -15.156 1 96.25 324 ALA A C 1
ATOM 2608 O O . ALA A 1 324 ? -6.648 -23.172 -16.172 1 96.25 324 ALA A O 1
ATOM 2609 N N . ASN A 1 325 ? -6.324 -21.656 -14.562 1 96.81 325 ASN A N 1
ATOM 2610 C CA . ASN A 1 325 ? -7.441 -20.844 -15.016 1 96.81 325 ASN A CA 1
ATOM 2611 C C . ASN A 1 325 ? -7.016 -19.859 -16.109 1 96.81 325 ASN A C 1
ATOM 2613 O O . ASN A 1 325 ? -7.832 -19.094 -16.609 1 96.81 325 ASN A O 1
ATOM 2617 N N . ALA A 1 326 ? -5.77 -19.953 -16.469 1 97.62 326 ALA A N 1
ATOM 2618 C CA . ALA A 1 326 ? -5.27 -19.078 -17.531 1 97.62 326 ALA A CA 1
ATOM 2619 C C . ALA A 1 326 ? -4.289 -19.828 -18.438 1 97.62 326 ALA A C 1
ATOM 2621 O O . ALA A 1 326 ? -3.617 -20.766 -18 1 97.62 326 ALA A O 1
ATOM 2622 N N . GLU A 1 327 ? -4.223 -19.359 -19.672 1 98.19 327 GLU A N 1
ATOM 2623 C CA . GLU A 1 327 ? -3.293 -19.906 -20.656 1 98.19 327 GLU A CA 1
ATOM 2624 C C . GLU A 1 327 ? -2.643 -18.781 -21.469 1 98.19 327 GLU A C 1
ATOM 2626 O O . GLU A 1 327 ? -3.336 -17.953 -22.062 1 98.19 327 GLU A O 1
ATOM 2631 N N . ILE A 1 328 ? -1.368 -18.781 -21.406 1 98.44 328 ILE A N 1
ATOM 2632 C CA . ILE A 1 328 ? -0.645 -17.844 -22.266 1 98.44 328 ILE A CA 1
ATOM 2633 C C . ILE A 1 328 ? -0.728 -18.297 -23.719 1 98.44 328 ILE A C 1
ATOM 2635 O O . ILE A 1 328 ? -0.286 -19.406 -24.047 1 98.44 328 ILE A O 1
ATOM 2639 N N . LEU A 1 329 ? -1.208 -17.453 -24.547 1 98 329 LEU A N 1
ATOM 2640 C CA . LEU A 1 329 ? -1.373 -17.781 -25.969 1 98 329 LEU A CA 1
ATOM 2641 C C . LEU A 1 329 ? -0.208 -17.25 -26.797 1 98 329 LEU A C 1
ATOM 2643 O O . LEU A 1 329 ? 0.222 -17.875 -27.75 1 98 329 LEU A O 1
ATOM 2647 N N . ALA A 1 330 ? 0.184 -16.047 -26.484 1 97.75 330 ALA A N 1
ATOM 2648 C CA . ALA A 1 330 ? 1.268 -15.359 -27.172 1 97.75 330 ALA A CA 1
ATOM 2649 C C . ALA A 1 330 ? 1.993 -14.398 -26.234 1 97.75 330 ALA A C 1
ATOM 2651 O O . ALA A 1 330 ? 1.398 -13.883 -25.281 1 97.75 330 ALA A O 1
ATOM 2652 N N . PRO A 1 331 ? 3.312 -14.141 -26.469 1 97.94 331 PRO A N 1
ATOM 2653 C CA . PRO A 1 331 ? 4.137 -14.648 -27.562 1 97.94 331 PRO A CA 1
ATOM 2654 C C . PRO A 1 331 ? 4.617 -16.078 -27.328 1 97.94 331 PRO A C 1
ATOM 2656 O O . PRO A 1 331 ? 4.566 -16.578 -26.203 1 97.94 331 PRO A O 1
ATOM 2659 N N . ALA A 1 332 ? 5.141 -16.703 -28.375 1 96.94 332 ALA A N 1
ATOM 2660 C CA . ALA A 1 332 ? 5.559 -18.094 -28.328 1 96.94 332 ALA A CA 1
ATOM 2661 C C . ALA A 1 332 ? 6.676 -18.297 -27.312 1 96.94 332 ALA A C 1
ATOM 2663 O O . ALA A 1 332 ? 6.711 -19.328 -26.625 1 96.94 332 ALA A O 1
ATOM 2664 N N . SER A 1 333 ? 7.551 -17.375 -27.203 1 96.44 333 SER A N 1
ATOM 2665 C CA . SER A 1 333 ? 8.688 -17.5 -26.312 1 96.44 333 SER A CA 1
ATOM 2666 C C . SER A 1 333 ? 8.242 -17.609 -24.859 1 96.44 333 SER A C 1
ATOM 2668 O O . SER A 1 333 ? 8.719 -18.469 -24.109 1 96.44 333 SER A O 1
ATOM 2670 N N . LEU A 1 334 ? 7.312 -16.781 -24.484 1 97.44 334 LEU A N 1
ATOM 2671 C CA . LEU A 1 334 ? 6.805 -16.797 -23.125 1 97.44 334 LEU A CA 1
ATOM 2672 C C . LEU A 1 334 ? 5.953 -18.047 -22.875 1 97.44 334 LEU A C 1
ATOM 2674 O O . LEU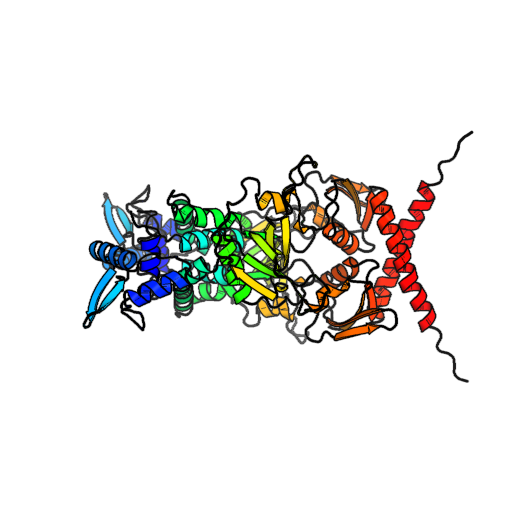 A 1 334 ? 6.035 -18.656 -21.812 1 97.44 334 LEU A O 1
ATOM 2678 N N . ARG A 1 335 ? 5.148 -18.344 -23.828 1 97.88 335 ARG A N 1
ATOM 2679 C CA . ARG A 1 335 ? 4.348 -19.562 -23.719 1 97.88 335 ARG A CA 1
ATOM 2680 C C . ARG A 1 335 ? 5.23 -20.781 -23.516 1 97.88 335 ARG A C 1
ATOM 2682 O O . ARG A 1 335 ? 4.938 -21.641 -22.656 1 97.88 335 ARG A O 1
ATOM 2689 N N . ASP A 1 336 ? 6.32 -20.891 -24.281 1 96.88 336 ASP A N 1
ATOM 2690 C CA . ASP A 1 336 ? 7.242 -22.016 -24.188 1 96.88 336 ASP A CA 1
ATOM 2691 C C . ASP A 1 336 ? 7.93 -22.062 -22.828 1 96.88 336 ASP A C 1
ATOM 2693 O O . ASP A 1 336 ? 8.156 -23.141 -22.266 1 96.88 336 ASP A O 1
ATOM 2697 N N . GLU A 1 337 ? 8.297 -20.906 -22.375 1 96.94 337 GLU A N 1
ATOM 2698 C CA . GLU A 1 337 ? 8.891 -20.797 -21.047 1 96.94 337 GLU A CA 1
ATOM 2699 C C . GLU A 1 337 ? 7.98 -21.422 -19.984 1 96.94 337 GLU A C 1
ATOM 2701 O O . GLU A 1 337 ? 8.438 -22.219 -19.172 1 96.94 337 GLU A O 1
ATOM 2706 N N . PHE A 1 338 ? 6.734 -21.125 -20.047 1 97.75 338 PHE A N 1
ATOM 2707 C CA . PHE A 1 338 ? 5.777 -21.625 -19.062 1 97.75 338 PHE A CA 1
ATOM 2708 C C . PHE A 1 338 ? 5.461 -23.094 -19.297 1 97.75 338 PHE A C 1
ATOM 2710 O O . PHE A 1 338 ? 5.258 -23.859 -18.359 1 97.75 338 PHE A O 1
ATOM 2717 N N . ALA A 1 339 ? 5.398 -23.5 -20.547 1 97 339 ALA A N 1
ATOM 2718 C CA . ALA A 1 339 ? 5.172 -24.906 -20.875 1 97 339 ALA A CA 1
ATOM 2719 C C . ALA A 1 339 ? 6.238 -25.797 -20.234 1 97 339 ALA A C 1
ATOM 2721 O O . ALA A 1 339 ? 5.918 -26.812 -19.625 1 97 339 ALA A O 1
ATOM 2722 N N . ARG A 1 340 ? 7.461 -25.406 -20.406 1 96.5 340 ARG A N 1
ATOM 2723 C CA . ARG A 1 340 ? 8.562 -26.156 -19.828 1 96.5 340 ARG A CA 1
ATOM 2724 C C . ARG A 1 340 ? 8.445 -26.219 -18.297 1 96.5 340 ARG A C 1
ATOM 2726 O O . ARG A 1 340 ? 8.711 -27.266 -17.703 1 96.5 340 ARG A O 1
ATOM 2733 N N . GLU A 1 341 ? 8.062 -25.172 -17.797 1 96.75 341 GLU A N 1
ATOM 2734 C CA . GLU A 1 341 ? 7.895 -25.109 -16.359 1 96.75 341 GLU A CA 1
ATOM 2735 C C . GLU A 1 341 ? 6.801 -26.062 -15.883 1 96.75 341 GLU A C 1
ATOM 2737 O O . GLU A 1 341 ? 6.965 -26.75 -14.883 1 96.75 341 GLU A O 1
ATOM 2742 N N . TYR A 1 342 ? 5.711 -26.062 -16.547 1 96.56 342 TYR A N 1
ATOM 2743 C CA . TYR A 1 342 ? 4.586 -26.906 -16.156 1 96.56 342 TYR A CA 1
ATOM 2744 C C . TYR A 1 342 ? 4.906 -28.375 -16.344 1 96.56 342 TYR A C 1
ATOM 2746 O O . TYR A 1 342 ? 4.445 -29.219 -15.57 1 96.56 342 TYR A O 1
ATOM 2754 N N . GLU A 1 343 ? 5.66 -28.688 -17.344 1 95.5 343 GLU A N 1
ATOM 2755 C CA . GLU A 1 343 ? 6.141 -30.062 -17.5 1 95.5 343 GLU A CA 1
ATOM 2756 C C . GLU A 1 343 ? 6.984 -30.5 -16.312 1 95.5 343 GLU A C 1
ATOM 2758 O O . GLU A 1 343 ? 6.809 -31.594 -15.789 1 95.5 343 GLU A O 1
ATOM 2763 N N . ARG A 1 344 ? 7.832 -29.625 -15.922 1 95.69 344 ARG A N 1
ATOM 2764 C CA . ARG A 1 344 ? 8.68 -29.922 -14.773 1 95.69 344 ARG A CA 1
ATOM 2765 C C . ARG A 1 344 ? 7.848 -30.109 -13.508 1 95.69 344 ARG A C 1
ATOM 2767 O O . ARG A 1 344 ? 8.117 -31 -12.711 1 95.69 344 ARG A O 1
ATOM 2774 N N . LEU A 1 345 ? 6.891 -29.297 -13.359 1 96.69 345 LEU A N 1
ATOM 2775 C CA . LEU A 1 345 ? 6.043 -29.344 -12.172 1 96.69 345 LEU A CA 1
ATOM 2776 C C . LEU A 1 345 ? 5.219 -30.625 -12.156 1 96.69 345 LEU A C 1
ATOM 2778 O O . LEU A 1 345 ? 5.102 -31.281 -11.109 1 96.69 345 LEU A O 1
ATOM 2782 N N . ALA A 1 346 ? 4.637 -30.922 -13.242 1 95.5 346 ALA A N 1
ATOM 2783 C CA . ALA A 1 346 ? 3.857 -32.156 -13.328 1 95.5 346 ALA A CA 1
ATOM 2784 C C . ALA A 1 346 ? 4.715 -33.375 -12.992 1 95.5 346 ALA A C 1
ATOM 2786 O O . ALA A 1 346 ? 4.262 -34.281 -12.297 1 95.5 346 ALA A O 1
ATOM 2787 N N . ALA A 1 347 ? 5.879 -33.406 -13.453 1 94.69 347 ALA A N 1
ATOM 2788 C CA . ALA A 1 347 ? 6.801 -34.5 -13.172 1 94.69 347 ALA A CA 1
ATOM 2789 C C . ALA A 1 347 ? 7.137 -34.562 -11.68 1 94.69 347 ALA A C 1
ATOM 2791 O O . ALA A 1 347 ? 7.121 -35.656 -11.086 1 94.69 347 ALA A O 1
ATOM 2792 N N . ARG A 1 348 ? 7.387 -33.438 -11.117 1 94.94 348 ARG A N 1
ATOM 2793 C CA . ARG A 1 348 ? 7.781 -33.375 -9.719 1 94.94 348 ARG A CA 1
ATOM 2794 C C . ARG A 1 348 ? 6.648 -33.844 -8.805 1 94.94 348 ARG A C 1
ATOM 2796 O O . ARG A 1 348 ? 6.879 -34.562 -7.848 1 94.94 348 ARG A O 1
ATOM 2803 N N . TYR A 1 349 ? 5.496 -33.406 -9.062 1 95 349 TYR A N 1
ATOM 2804 C CA . TYR A 1 349 ? 4.363 -33.719 -8.203 1 95 349 TYR A CA 1
ATOM 2805 C C . TYR A 1 349 ? 3.781 -35.094 -8.531 1 95 349 TYR A C 1
ATOM 2807 O O . TYR A 1 349 ? 3.111 -35.719 -7.699 1 95 349 TYR A O 1
ATOM 2815 N N . GLY A 1 350 ? 3.818 -35.531 -9.758 1 84.5 350 GLY A N 1
ATOM 2816 C CA . GLY A 1 350 ? 3.354 -36.844 -10.156 1 84.5 350 GLY A CA 1
ATOM 2817 C C . GLY A 1 350 ? 4.227 -37.969 -9.641 1 84.5 350 GLY A C 1
ATOM 2818 O O . GLY A 1 350 ? 3.717 -39 -9.211 1 84.5 350 GLY A O 1
ATOM 2819 N N . ALA A 1 351 ? 5.465 -37.844 -9.836 1 67.19 351 ALA A N 1
ATOM 2820 C CA . ALA A 1 351 ? 6.395 -38.844 -9.336 1 67.19 351 ALA A CA 1
ATOM 2821 C C . ALA A 1 351 ? 6.211 -39.062 -7.836 1 67.19 351 ALA A C 1
ATOM 2823 O O . ALA A 1 351 ? 6.289 -40.188 -7.355 1 67.19 351 ALA A O 1
ATOM 2824 N N . ALA A 1 352 ? 5.926 -38.125 -7.141 1 55.22 352 ALA A N 1
ATOM 2825 C CA . ALA A 1 352 ? 5.797 -38.219 -5.688 1 55.22 352 ALA A CA 1
ATOM 2826 C C . ALA A 1 352 ? 4.52 -38.969 -5.301 1 55.22 352 ALA A C 1
ATOM 2828 O O . ALA A 1 352 ? 4.473 -39.625 -4.266 1 55.22 352 ALA A O 1
ATOM 2829 N N . ARG A 1 353 ? 3.475 -38.844 -6.023 1 57 353 ARG A N 1
ATOM 2830 C CA . ARG A 1 353 ? 2.211 -39.531 -5.738 1 57 353 ARG A CA 1
ATOM 2831 C C . ARG A 1 353 ? 2.346 -41.031 -5.914 1 57 353 ARG A C 1
ATOM 2833 O O . ARG A 1 353 ? 1.722 -41.812 -5.184 1 57 353 ARG A O 1
ATOM 2840 N N . THR A 1 354 ? 3.107 -41.469 -6.859 1 51.91 354 THR A N 1
ATOM 2841 C CA . THR A 1 354 ? 3.316 -42.906 -7.09 1 51.91 354 THR A CA 1
ATOM 2842 C C . THR A 1 354 ? 4.133 -43.531 -5.957 1 51.91 354 THR A C 1
ATOM 2844 O O . THR A 1 354 ? 3.891 -44.656 -5.559 1 51.91 354 THR A O 1
ATOM 2847 N N . THR A 1 355 ? 4.969 -42.781 -5.402 1 49 355 THR A N 1
ATOM 2848 C CA . THR A 1 355 ? 5.812 -43.344 -4.359 1 49 355 THR A CA 1
ATOM 2849 C C . THR A 1 355 ? 5.055 -43.438 -3.039 1 49 355 THR A C 1
ATOM 2851 O O . THR A 1 355 ? 5.273 -44.375 -2.256 1 49 355 THR A O 1
ATOM 2854 N N . GLN A 1 356 ? 4.098 -42.562 -2.826 1 47.41 356 GLN A N 1
ATOM 2855 C CA . GLN A 1 356 ? 3.395 -42.594 -1.549 1 47.41 356 GLN A CA 1
ATOM 2856 C C . GLN A 1 356 ? 2.318 -43.688 -1.563 1 47.41 356 GLN A C 1
ATOM 2858 O O . GLN A 1 356 ? 1.905 -44.188 -0.509 1 47.41 356 GLN A O 1
ATOM 2863 N N . ALA A 1 357 ? 1.707 -44.125 -2.674 1 46.16 357 ALA A N 1
ATOM 2864 C CA . ALA A 1 357 ? 0.652 -45.156 -2.695 1 46.16 357 ALA A CA 1
ATOM 2865 C C . ALA A 1 357 ? 1.224 -46.531 -2.457 1 46.16 357 ALA A C 1
ATOM 2867 O O . ALA A 1 357 ? 0.479 -47.531 -2.4 1 46.16 357 ALA A O 1
ATOM 2868 N N . CYS A 1 358 ? 2.479 -46.844 -2.602 1 38.38 358 CYS A N 1
ATOM 2869 C CA . CYS A 1 358 ? 2.734 -48.281 -2.492 1 38.38 358 CYS A CA 1
ATOM 2870 C C . CYS A 1 358 ? 2.768 -48.719 -1.032 1 38.38 358 CYS A C 1
ATOM 2872 O O . CYS A 1 358 ? 3.775 -48.531 -0.347 1 38.38 358 CYS A O 1
ATOM 2874 N N . PRO A 1 359 ? 1.703 -48.5 -0.249 1 41.25 359 PRO A N 1
ATOM 2875 C CA . PRO A 1 359 ? 1.8 -49.281 0.991 1 41.25 359 PRO A CA 1
ATOM 2876 C C . PRO A 1 359 ? 2 -50.75 0.743 1 41.25 359 PRO A C 1
ATOM 2878 O O . PRO A 1 359 ? 1.332 -51.344 -0.115 1 41.25 359 PRO A O 1
ATOM 2881 N N . THR A 1 360 ? 3.223 -51.219 0.746 1 34.19 360 THR A N 1
ATOM 2882 C CA . THR A 1 360 ? 3.473 -52.656 0.755 1 34.19 360 THR A CA 1
ATOM 2883 C C . THR A 1 360 ? 2.596 -53.375 1.793 1 34.19 360 THR A C 1
ATOM 2885 O O . THR A 1 360 ? 2.641 -53.031 2.977 1 34.19 360 THR A O 1
ATOM 2888 N N . MET A 1 361 ? 1.424 -53.844 1.399 1 31.95 361 MET A N 1
ATOM 2889 C CA . MET A 1 361 ? 0.691 -54.906 2.102 1 31.95 361 MET A CA 1
ATOM 2890 C C . MET A 1 361 ? 1.627 -56.031 2.527 1 31.95 361 MET A C 1
ATOM 2892 O O . MET A 1 361 ? 2.123 -56.781 1.688 1 31.95 361 MET A O 1
ATOM 2896 N N . ALA A 1 362 ? 2.555 -55.875 3.422 1 33.84 362 ALA A N 1
ATOM 2897 C CA . ALA A 1 362 ? 3.094 -57.094 4.023 1 33.84 362 ALA A CA 1
ATOM 2898 C C . ALA A 1 362 ? 1.974 -58 4.523 1 33.84 362 ALA A C 1
ATOM 2900 O O . ALA A 1 362 ? 0.998 -57.531 5.113 1 33.84 362 ALA A O 1
ATOM 2901 N N . SER A 1 363 ? 1.969 -59.312 4.027 1 28.52 363 SER A N 1
ATOM 2902 C CA . SER A 1 363 ? 1.447 -60.531 4.633 1 28.52 363 SER A CA 1
ATOM 2903 C C . SER A 1 363 ? 1.918 -60.688 6.074 1 28.52 363 SER A C 1
ATOM 2905 O O . SER A 1 363 ? 3.068 -60.375 6.395 1 28.52 363 SER A O 1
ATOM 2907 N N . MET B 1 1 ? -15.844 26.297 26.484 1 26.95 1 MET B N 1
ATOM 2908 C CA . MET B 1 1 ? -16.156 24.953 26.016 1 26.95 1 MET B CA 1
ATOM 2909 C C . MET B 1 1 ? -16.516 24.969 24.531 1 26.95 1 MET B C 1
ATOM 2911 O O . MET B 1 1 ? -17.594 25.406 24.141 1 26.95 1 MET B O 1
ATOM 2915 N N . THR B 1 2 ? -15.609 25.203 23.641 1 37.06 2 THR B N 1
ATOM 2916 C CA . THR B 1 2 ? -15.945 25.344 22.234 1 37.06 2 THR B CA 1
ATOM 2917 C C . THR B 1 2 ? -16.641 24.094 21.703 1 37.06 2 THR B C 1
ATOM 2919 O O . THR B 1 2 ? -16.141 22.984 21.906 1 37.06 2 THR B O 1
ATOM 2922 N N . THR B 1 3 ? -17.875 24.109 21.438 1 48.62 3 THR B N 1
ATOM 2923 C CA . THR B 1 3 ? -18.781 23.062 20.969 1 48.62 3 THR B CA 1
ATOM 2924 C C . THR B 1 3 ? -18.406 22.609 19.562 1 48.62 3 THR B C 1
ATOM 2926 O O . THR B 1 3 ? -17.703 23.328 18.844 1 48.62 3 THR B O 1
ATOM 2929 N N . SER B 1 4 ? -18.781 21.344 19.219 1 58.69 4 SER B N 1
ATOM 2930 C CA . SER B 1 4 ? -18.641 20.734 17.906 1 58.69 4 SER B CA 1
ATOM 2931 C C . SER B 1 4 ? -19.109 21.672 16.797 1 58.69 4 SER B C 1
ATOM 2933 O O . SER B 1 4 ? -18.484 21.766 15.75 1 58.69 4 SER B O 1
ATOM 2935 N N . LEU B 1 5 ? -20.094 22.438 17.125 1 68.06 5 LEU B N 1
ATOM 2936 C CA . LEU B 1 5 ? -20.656 23.375 16.172 1 68.06 5 LEU B CA 1
ATOM 2937 C C . LEU B 1 5 ? -19.781 24.609 16.031 1 68.06 5 LEU B C 1
ATOM 2939 O O . LEU B 1 5 ? -19.609 25.125 14.922 1 68.06 5 LEU B O 1
ATOM 2943 N N . ASP B 1 6 ? -19.094 24.969 17.125 1 66.94 6 ASP B N 1
ATOM 2944 C CA . ASP B 1 6 ? -18.219 26.125 17.094 1 66.94 6 ASP B CA 1
ATOM 2945 C C . ASP B 1 6 ? -17.047 25.891 16.141 1 66.94 6 ASP B C 1
ATOM 2947 O O . ASP B 1 6 ? -16.719 26.766 15.328 1 66.94 6 ASP B O 1
ATOM 2951 N N . GLU B 1 7 ? -16.562 24.797 16.25 1 64.12 7 GLU B N 1
ATOM 2952 C CA . GLU B 1 7 ? -15.43 24.469 15.383 1 64.12 7 GLU B CA 1
ATOM 2953 C C . GLU B 1 7 ? -15.852 24.422 13.922 1 64.12 7 GLU B C 1
ATOM 2955 O O . GLU B 1 7 ? -15.141 24.922 13.047 1 64.12 7 GLU B O 1
ATOM 2960 N N . ALA B 1 8 ? -16.984 23.812 13.688 1 68.88 8 ALA B N 1
ATOM 2961 C CA . ALA B 1 8 ? -17.516 23.719 12.328 1 68.88 8 ALA B CA 1
ATOM 2962 C C . ALA B 1 8 ? -17.75 25.109 11.75 1 68.88 8 ALA B C 1
ATOM 2964 O O . ALA B 1 8 ? -17.469 25.359 10.578 1 68.88 8 ALA B O 1
ATOM 2965 N N . ILE B 1 9 ? -18.281 26.047 12.57 1 75.38 9 ILE B N 1
ATOM 2966 C CA . ILE B 1 9 ? -18.562 27.406 12.148 1 75.38 9 ILE B CA 1
ATOM 2967 C C . ILE B 1 9 ? -17.25 28.125 11.836 1 75.38 9 ILE B C 1
ATOM 2969 O O . ILE B 1 9 ? -17.141 28.781 10.797 1 75.38 9 ILE B O 1
ATOM 2973 N N . LEU B 1 10 ? -16.25 27.906 12.594 1 70.19 10 LEU B N 1
ATOM 2974 C CA . LEU B 1 10 ? -14.984 28.625 12.43 1 70.19 10 LEU B CA 1
ATOM 2975 C C . LEU B 1 10 ? -14.258 28.156 11.172 1 70.19 10 LEU B C 1
ATOM 2977 O O . LEU B 1 10 ? -13.547 28.938 10.539 1 70.19 10 LEU B O 1
ATOM 2981 N N . ARG B 1 11 ? -14.656 27.016 10.766 1 66.19 11 ARG B N 1
ATOM 2982 C CA . ARG B 1 11 ? -14.023 26.469 9.578 1 66.19 11 ARG B CA 1
ATOM 2983 C C . ARG B 1 11 ? -14.641 27.047 8.305 1 66.19 11 ARG B C 1
ATOM 2985 O O . ARG B 1 11 ? -13.977 27.109 7.266 1 66.19 11 ARG B O 1
ATOM 2992 N N . ILE B 1 12 ? -15.805 27.406 8.398 1 72.75 12 ILE B N 1
ATOM 2993 C CA . ILE B 1 12 ? -16.578 27.906 7.266 1 72.75 12 ILE B CA 1
ATOM 2994 C C . ILE B 1 12 ? -16.328 29.406 7.098 1 72.75 12 ILE B C 1
ATOM 2996 O O . ILE B 1 12 ? -16.328 29.922 5.977 1 72.75 12 ILE B O 1
ATOM 3000 N N . LEU B 1 13 ? -16.047 30.125 8.203 1 75.06 13 LEU B N 1
ATOM 3001 C CA . LEU B 1 13 ? -15.977 31.594 8.164 1 75.06 13 LEU B CA 1
ATOM 3002 C C . LEU B 1 13 ? -14.703 32.062 7.461 1 75.06 13 LEU B C 1
ATOM 3004 O O . LEU B 1 13 ? -13.625 31.5 7.684 1 75.06 13 LEU B O 1
ATOM 3008 N N . PRO B 1 14 ? -14.875 32.875 6.508 1 69.12 14 PRO B N 1
ATOM 3009 C CA . PRO B 1 14 ? -13.719 33.469 5.82 1 69.12 14 PRO B CA 1
ATOM 3010 C C . PRO B 1 14 ? -12.891 34.375 6.719 1 69.12 14 PRO B C 1
ATOM 3012 O O . PRO B 1 14 ? -13.336 34.75 7.812 1 69.12 14 PRO B O 1
ATOM 3015 N N . THR B 1 15 ? -11.672 34.531 6.289 1 62.25 15 THR B N 1
ATOM 3016 C CA . THR B 1 15 ? -10.836 35.562 6.902 1 62.25 15 THR B CA 1
ATOM 3017 C C . THR B 1 15 ? -10.734 36.781 5.992 1 62.25 15 THR B C 1
ATOM 3019 O O . THR B 1 15 ? -11.164 36.75 4.84 1 62.25 15 THR B O 1
ATOM 3022 N N . HIS B 1 16 ? -10.234 37.938 6.633 1 57.91 16 HIS B N 1
ATOM 3023 C CA . HIS B 1 16 ? -10.094 39.156 5.879 1 57.91 16 HIS B CA 1
ATOM 3024 C C . HIS B 1 16 ? -9.195 38.969 4.664 1 57.91 16 HIS B C 1
ATOM 3026 O O . HIS B 1 16 ? -9.172 39.812 3.762 1 57.91 16 HIS B O 1
ATOM 3032 N N . ARG B 1 17 ? -8.578 37.75 4.566 1 49.53 17 ARG B N 1
ATOM 3033 C CA . ARG B 1 17 ? -7.621 37.5 3.492 1 49.53 17 ARG B CA 1
ATOM 3034 C C . ARG B 1 17 ? -8.289 36.75 2.33 1 49.53 17 ARG B C 1
ATOM 3036 O O . ARG B 1 17 ? -7.676 36.594 1.272 1 49.53 17 ARG B O 1
ATOM 3043 N N . ASP B 1 18 ? -9.438 36.281 2.635 1 56.78 18 ASP B N 1
ATOM 3044 C CA . ASP B 1 18 ? -10.141 35.5 1.623 1 56.78 18 ASP B CA 1
ATOM 3045 C C . ASP B 1 18 ? -10.82 36.406 0.6 1 56.78 18 ASP B C 1
ATOM 3047 O O . ASP B 1 18 ? -11.07 37.562 0.872 1 56.78 18 ASP B O 1
ATOM 3051 N N . ALA B 1 19 ? -10.883 35.812 -0.603 1 56.38 19 ALA B N 1
ATOM 3052 C CA . ALA B 1 19 ? -11.547 36.594 -1.661 1 56.38 19 ALA B CA 1
ATOM 3053 C C . ALA B 1 19 ? -12.906 37.094 -1.195 1 56.38 19 ALA B C 1
ATOM 3055 O O . ALA B 1 19 ? -13.281 38.219 -1.499 1 56.38 19 ALA B O 1
ATOM 3056 N N . THR B 1 20 ? -13.656 36.312 -0.589 1 59.94 20 THR B N 1
ATOM 3057 C CA . THR B 1 20 ? -14.875 36.719 0.099 1 59.94 20 THR B CA 1
ATOM 3058 C C . THR B 1 20 ? -14.641 36.812 1.604 1 59.94 20 THR B C 1
ATOM 3060 O O . THR B 1 20 ? -14.508 35.781 2.281 1 59.94 20 THR B O 1
ATOM 3063 N N . ASP B 1 21 ? -14.562 37.938 2.07 1 64.88 21 ASP B N 1
ATOM 3064 C CA . ASP B 1 21 ? -14.055 38.156 3.42 1 64.88 21 ASP B CA 1
ATOM 3065 C C . ASP B 1 21 ? -15.18 38.094 4.449 1 64.88 21 ASP B C 1
ATOM 3067 O O . ASP B 1 21 ? -14.922 38.062 5.656 1 64.88 21 ASP B O 1
ATOM 3071 N N . TRP B 1 22 ? -16.438 38.156 3.928 1 79.5 22 TRP B N 1
ATOM 3072 C CA . TRP B 1 22 ? -17.578 38.094 4.84 1 79.5 22 TRP B CA 1
ATOM 3073 C C . TRP B 1 22 ? -18.609 37.062 4.352 1 79.5 22 TRP B C 1
ATOM 3075 O O . TRP B 1 22 ? -18.844 36.938 3.146 1 79.5 22 TRP B O 1
ATOM 3085 N N . ILE B 1 23 ? -19.203 36.188 5.266 1 86.81 23 ILE B N 1
ATOM 3086 C CA . ILE B 1 23 ? -20.25 35.25 4.914 1 86.81 23 ILE B CA 1
ATOM 3087 C C . ILE B 1 23 ? -21.453 35.438 5.832 1 86.81 23 ILE B C 1
ATOM 3089 O O . ILE B 1 23 ? -21.297 35.719 7.023 1 86.81 23 ILE B O 1
ATOM 3093 N N . SER B 1 24 ? -22.75 35.344 5.191 1 86.44 24 SER B N 1
ATOM 3094 C CA . SER B 1 24 ? -23.984 35.531 5.949 1 86.44 24 SER B CA 1
ATOM 3095 C C . SER B 1 24 ? -24.297 34.312 6.812 1 86.44 24 SER B C 1
ATOM 3097 O O . SER B 1 24 ? -23.766 33.25 6.574 1 86.44 24 SER B O 1
ATOM 3099 N N . THR B 1 25 ? -25.125 34.562 7.781 1 87.44 25 THR B N 1
ATOM 3100 C CA . THR B 1 25 ? -25.578 33.469 8.633 1 87.44 25 THR B CA 1
ATOM 3101 C C . THR B 1 25 ? -26.219 32.375 7.805 1 87.44 25 THR B C 1
ATOM 3103 O O . THR B 1 25 ? -26.016 31.188 8.078 1 87.44 25 THR B O 1
ATOM 3106 N N . SER B 1 26 ? -26.938 32.75 6.812 1 85.56 26 SER B N 1
ATOM 3107 C CA . SER B 1 26 ? -27.594 31.797 5.938 1 85.56 26 SER B CA 1
ATOM 3108 C C . SER B 1 26 ? -26.578 30.969 5.152 1 85.56 26 SER B C 1
ATOM 3110 O O . SER B 1 26 ? -26.75 29.766 4.992 1 85.56 26 SER B O 1
ATOM 3112 N N . GLU B 1 27 ? -25.578 31.594 4.781 1 86 27 GLU B N 1
ATOM 3113 C CA . GLU B 1 27 ? -24.516 30.891 4.043 1 86 27 GLU B CA 1
ATOM 3114 C C . GLU B 1 27 ? -23.719 29.969 4.961 1 86 27 GLU B C 1
ATOM 3116 O O . GLU B 1 27 ? -23.344 28.859 4.562 1 86 27 GLU B O 1
ATOM 3121 N N . VAL B 1 28 ? -23.422 30.359 6.121 1 85.75 28 VAL B N 1
ATOM 3122 C CA . VAL B 1 28 ? -22.75 29.516 7.109 1 85.75 28 VAL B CA 1
ATOM 3123 C C . VAL B 1 28 ? -23.562 28.25 7.34 1 85.75 28 VAL B C 1
ATOM 3125 O O . VAL B 1 28 ? -23.016 27.141 7.344 1 85.75 28 VAL B O 1
ATOM 3128 N N . ARG B 1 29 ? -24.828 28.406 7.453 1 85.56 29 ARG B N 1
ATOM 3129 C CA . ARG B 1 29 ? -25.719 27.281 7.668 1 85.56 29 ARG B CA 1
ATOM 3130 C C . ARG B 1 29 ? -25.672 26.312 6.488 1 85.56 29 ARG B C 1
ATOM 3132 O O . ARG B 1 29 ? -25.625 25.094 6.672 1 85.56 29 ARG B O 1
ATOM 3139 N N . GLN B 1 30 ? -25.688 26.828 5.371 1 84.62 30 GLN B N 1
ATOM 3140 C CA . GLN B 1 30 ? -25.656 26.031 4.156 1 84.62 30 GLN B CA 1
ATOM 3141 C C . GLN B 1 30 ? -24.359 25.219 4.078 1 84.62 30 GLN B C 1
ATOM 3143 O O . GLN B 1 30 ? -24.391 24.016 3.789 1 84.62 30 GLN B O 1
ATOM 3148 N N . GLN B 1 31 ? -23.312 25.906 4.379 1 80.88 31 GLN B N 1
ATOM 3149 C CA . GLN B 1 31 ? -22.016 25.234 4.305 1 80.88 31 GLN B CA 1
ATOM 3150 C C . GLN B 1 31 ? -21.891 24.172 5.395 1 80.88 31 GLN B C 1
ATOM 3152 O O . GLN B 1 31 ? -21.297 23.109 5.168 1 80.88 31 GLN B O 1
ATOM 3157 N N . LEU B 1 32 ? -22.406 24.391 6.531 1 79.94 32 LEU B N 1
ATOM 3158 C CA . LEU B 1 32 ? -22.422 23.422 7.613 1 79.94 32 LEU B CA 1
ATOM 3159 C C . LEU B 1 32 ? -23.188 22.156 7.199 1 79.94 32 LEU B C 1
ATOM 3161 O O . LEU B 1 32 ? -22.734 21.047 7.457 1 79.94 32 LEU B O 1
ATOM 3165 N N . GLU B 1 33 ? -24.219 22.359 6.516 1 77.06 33 GLU B N 1
ATOM 3166 C CA . GLU B 1 33 ? -25.016 21.25 6.043 1 77.06 33 GLU B CA 1
ATOM 3167 C C . GLU B 1 33 ? -24.281 20.438 4.98 1 77.06 33 GLU B C 1
ATOM 3169 O O . GLU B 1 33 ? -24.328 19.203 4.977 1 77.06 33 GLU B O 1
ATOM 3174 N N . GLU B 1 34 ? -23.625 21.172 4.227 1 72.31 34 GLU B N 1
ATOM 3175 C CA . GLU B 1 34 ? -22.844 20.531 3.166 1 72.31 34 GLU B CA 1
ATOM 3176 C C . GLU B 1 34 ? -21.719 19.672 3.742 1 72.31 34 GLU B C 1
ATOM 3178 O O . GLU B 1 34 ? -21.328 18.672 3.143 1 72.31 34 GLU B O 1
ATOM 3183 N N . ARG B 1 35 ? -21.328 20.109 4.895 1 65.94 35 ARG B N 1
ATOM 3184 C CA . ARG B 1 35 ? -20.219 19.422 5.551 1 65.94 35 ARG B CA 1
ATOM 3185 C C . ARG B 1 35 ? -20.734 18.328 6.484 1 65.94 35 ARG B C 1
ATOM 3187 O O . ARG B 1 35 ? -19.969 17.766 7.258 1 65.94 35 ARG B O 1
ATOM 3194 N N . GLY B 1 36 ? -22.016 18.172 6.363 1 64.38 36 GLY B N 1
ATOM 3195 C CA . GLY B 1 36 ? -22.625 17.047 7.055 1 64.38 36 GLY B CA 1
ATOM 3196 C C . GLY B 1 36 ? -23.156 17.406 8.438 1 64.38 36 GLY B C 1
ATOM 3197 O O . GLY B 1 36 ? -23.547 16.531 9.203 1 64.38 36 GLY B O 1
ATOM 3198 N N . HIS B 1 37 ? -22.969 18.625 8.836 1 64.5 37 HIS B N 1
ATOM 3199 C CA . HIS B 1 37 ? -23.516 19.062 10.117 1 64.5 37 HIS B CA 1
ATOM 3200 C C . HIS B 1 37 ? -25 19.359 10.016 1 64.5 37 HIS B C 1
ATOM 3202 O O . HIS B 1 37 ? -25.438 20.109 9.148 1 64.5 37 HIS B O 1
ATOM 3208 N N . ARG B 1 38 ? -25.844 18.5 10.602 1 62.12 38 ARG B N 1
ATOM 3209 C CA . ARG B 1 38 ? -27.281 18.75 10.57 1 62.12 38 ARG B CA 1
ATOM 3210 C C . ARG B 1 38 ? -27.672 19.812 11.594 1 62.12 38 ARG B C 1
ATOM 3212 O O . ARG B 1 38 ? -27.516 19.625 12.797 1 62.12 38 ARG B O 1
ATOM 3219 N N . THR B 1 39 ? -27.828 21.062 11.18 1 61.25 39 THR B N 1
ATOM 3220 C CA . THR B 1 39 ? -28.266 22.156 12.055 1 61.25 39 THR B CA 1
ATOM 3221 C C . THR B 1 39 ? -29.781 22.266 12.062 1 61.25 39 THR B C 1
ATOM 3223 O O . THR B 1 39 ? -30.391 22.453 11.008 1 61.25 39 THR B O 1
ATOM 3226 N N . LYS B 1 40 ? -30.516 21.766 13.023 1 61.38 40 LYS B N 1
ATOM 3227 C CA . LYS B 1 40 ? -31.969 21.703 13.086 1 61.38 40 LYS B CA 1
ATOM 3228 C C . LYS B 1 40 ? -32.594 23.109 13.031 1 61.38 40 LYS B C 1
ATOM 3230 O O . LYS B 1 40 ? -33.656 23.281 12.484 1 61.38 40 LYS B O 1
ATOM 3235 N N . TYR B 1 41 ? -32.062 24.188 13.703 1 65.94 41 TYR B N 1
ATOM 3236 C CA . TYR B 1 41 ? -32.688 25.484 13.805 1 65.94 41 TYR B CA 1
ATOM 3237 C C . TYR B 1 41 ? -31.719 26.609 13.438 1 65.94 41 TYR B C 1
ATOM 3239 O O . TYR B 1 41 ? -30.578 26.625 13.93 1 65.94 41 TYR B O 1
ATOM 3247 N N . PRO B 1 42 ? -32.156 27.469 12.453 1 73.5 42 PRO B N 1
ATOM 3248 C CA . PRO B 1 42 ? -31.359 28.609 12.039 1 73.5 42 PRO B CA 1
ATOM 3249 C C . PRO B 1 42 ? -30.875 29.453 13.219 1 73.5 42 PRO B C 1
ATOM 3251 O O . PRO B 1 42 ? -29.75 29.953 13.203 1 73.5 42 PRO B O 1
ATOM 3254 N N . LYS B 1 43 ? -31.672 29.531 14.25 1 80.75 43 LYS B N 1
ATOM 3255 C CA . LYS B 1 43 ? -31.344 30.359 15.414 1 80.75 43 LYS B CA 1
ATOM 3256 C C . LYS B 1 43 ? -30.172 29.766 16.188 1 80.75 43 LYS B C 1
ATOM 3258 O O . LYS B 1 43 ? -29.438 30.5 16.859 1 80.75 43 LYS B O 1
ATOM 3263 N N . LYS B 1 44 ? -30.031 28.547 15.992 1 81.62 44 LYS B N 1
ATOM 3264 C CA . LYS B 1 44 ? -28.922 27.906 16.703 1 81.62 44 LYS B CA 1
ATOM 3265 C C . LYS B 1 44 ? -27.578 28.328 16.125 1 81.62 44 LYS B C 1
ATOM 3267 O O . LYS B 1 44 ? -26.625 28.594 16.875 1 81.62 44 LYS B O 1
ATOM 3272 N N . VAL B 1 45 ? -27.547 28.422 14.844 1 86.12 45 VAL B N 1
ATOM 3273 C CA . VAL B 1 45 ? -26.312 28.828 14.188 1 86.12 45 VAL B CA 1
ATOM 3274 C C . VAL B 1 45 ? -25.984 30.266 14.555 1 86.12 45 VAL B C 1
ATOM 3276 O O . VAL B 1 45 ? -24.844 30.594 14.859 1 86.12 45 VAL B O 1
ATOM 3279 N N . LEU B 1 46 ? -27.031 31.109 14.594 1 86.31 46 LEU B N 1
ATOM 3280 C CA . LEU B 1 46 ? -26.859 32.531 14.945 1 86.31 46 LEU B CA 1
ATOM 3281 C C . LEU B 1 46 ? -26.375 32.656 16.391 1 86.31 46 LEU B C 1
ATOM 3283 O O . LEU B 1 46 ? -25.484 33.469 16.672 1 86.31 46 LEU B O 1
ATOM 3287 N N . ARG B 1 47 ? -26.906 31.922 17.266 1 84.38 47 ARG B N 1
ATOM 3288 C CA . ARG B 1 47 ? -26.516 31.953 18.672 1 84.38 47 ARG B CA 1
ATOM 3289 C C . ARG B 1 47 ? -25.062 31.547 18.844 1 84.38 47 ARG B C 1
ATOM 3291 O O . ARG B 1 47 ? -24.328 32.156 19.625 1 84.38 47 ARG B O 1
ATOM 3298 N N . GLU B 1 48 ? -24.703 30.562 18.062 1 81.44 48 GLU B N 1
ATOM 3299 C CA . GLU B 1 48 ? -23.312 30.094 18.141 1 81.44 48 GLU B CA 1
ATOM 3300 C C . GLU B 1 48 ? -22.344 31.125 17.562 1 81.44 48 GLU B C 1
ATOM 3302 O O . GLU B 1 48 ? -21.266 31.328 18.125 1 81.44 48 GLU B O 1
ATOM 3307 N N . LEU B 1 49 ? -22.734 31.719 16.547 1 84.81 49 LEU B N 1
ATOM 3308 C CA . LEU B 1 49 ? -21.906 32.75 15.945 1 84.81 49 LEU B CA 1
ATOM 3309 C C . LEU B 1 49 ? -21.75 33.938 16.906 1 84.81 49 LEU B C 1
ATOM 3311 O O . LEU B 1 49 ? -20.656 34.469 17.047 1 84.81 49 LEU B O 1
ATOM 3315 N N . MET B 1 50 ? -22.828 34.312 17.594 1 83.5 50 MET B N 1
ATOM 3316 C CA . MET B 1 50 ? -22.797 35.406 18.547 1 83.5 50 MET B CA 1
ATOM 3317 C C . MET B 1 50 ? -21.906 35.062 19.75 1 83.5 50 MET B C 1
ATOM 3319 O O . MET B 1 50 ? -21.203 35.938 20.281 1 83.5 50 MET B O 1
ATOM 3323 N N . LYS B 1 51 ? -21.953 33.875 20.078 1 80.12 51 LYS B N 1
ATOM 3324 C CA . LYS B 1 51 ? -21.078 33.406 21.141 1 80.12 51 LYS B CA 1
ATOM 3325 C C . LYS B 1 51 ? -19.609 33.5 20.734 1 80.12 51 LYS B C 1
ATOM 3327 O O . LYS B 1 51 ? -18.781 34 21.5 1 80.12 51 LYS B O 1
ATOM 3332 N N . LEU B 1 52 ? -19.312 33.062 19.562 1 75.38 52 LEU B N 1
ATOM 3333 C CA . LEU B 1 52 ? -17.953 33.125 19.047 1 75.38 52 LEU B CA 1
ATOM 3334 C C . LEU B 1 52 ? -17.469 34.562 18.906 1 75.38 52 LEU B C 1
ATOM 3336 O O . LEU B 1 52 ? -16.297 34.844 19.109 1 75.38 52 LEU B O 1
ATOM 3340 N N . GLU B 1 53 ? -18.344 35.406 18.562 1 77 53 GLU B N 1
ATOM 3341 C CA . GLU B 1 53 ? -18.016 36.844 18.484 1 77 53 GLU B CA 1
ATOM 3342 C C . GLU B 1 53 ? -17.719 37.406 19.875 1 77 53 GLU B C 1
ATOM 3344 O O . GLU B 1 53 ? -16.766 38.156 20.031 1 77 53 GLU B O 1
ATOM 3349 N N . LYS B 1 54 ? -18.453 36.969 20.812 1 73.94 54 LYS B N 1
ATOM 3350 C CA . LYS B 1 54 ? -18.188 37.375 22.188 1 73.94 54 LYS B CA 1
ATOM 3351 C C . LYS B 1 54 ? -16.812 36.906 22.641 1 73.94 54 LYS B C 1
ATOM 3353 O O . LYS B 1 54 ? -16.125 37.625 23.375 1 73.94 54 LYS B O 1
ATOM 3358 N N . ASP B 1 55 ? -16.578 35.812 22.109 1 65.06 55 ASP B N 1
ATOM 3359 C CA . ASP B 1 55 ? -15.289 35.25 22.469 1 65.06 55 ASP B CA 1
ATOM 3360 C C . ASP B 1 55 ? -14.156 35.844 21.641 1 65.06 55 ASP B C 1
ATOM 3362 O O . ASP B 1 55 ? -13 35.438 21.766 1 65.06 55 ASP B O 1
ATOM 3366 N N . LYS B 1 56 ? -14.398 36.719 20.812 1 61.12 56 LYS B N 1
ATOM 3367 C CA . LYS B 1 56 ? -13.477 37.531 20.016 1 61.12 56 LYS B CA 1
ATOM 3368 C C . LYS B 1 56 ? -12.734 36.656 19 1 61.12 56 LYS B C 1
ATOM 3370 O O . LYS B 1 56 ? -11.609 36.969 18.609 1 61.12 56 LYS B O 1
ATOM 3375 N N . VAL B 1 57 ? -13.383 35.594 18.578 1 66.12 57 VAL B N 1
ATOM 3376 C CA . VAL B 1 57 ? -12.781 34.719 17.578 1 66.12 57 VAL B CA 1
ATOM 3377 C C . VAL B 1 57 ? -13.422 35 16.219 1 66.12 57 VAL B C 1
ATOM 3379 O O . VAL B 1 57 ? -12.828 34.719 15.172 1 66.12 57 VAL B O 1
ATOM 3382 N N . VAL B 1 58 ? -14.562 35.5 16.234 1 75.12 58 VAL B N 1
ATOM 3383 C CA . VAL B 1 58 ? -15.328 35.875 15.047 1 75.12 58 VAL B CA 1
ATOM 3384 C C . VAL B 1 58 ? -15.766 37.344 15.148 1 75.12 58 VAL B C 1
ATOM 3386 O O . VAL B 1 58 ? -15.992 37.844 16.25 1 75.12 58 VAL B O 1
ATOM 3389 N N . ILE B 1 59 ? -15.641 38 14 1 77.81 59 ILE B N 1
ATOM 3390 C CA . ILE B 1 59 ? -16.141 39.375 13.953 1 77.81 59 ILE B CA 1
ATOM 3391 C C . ILE B 1 59 ? -17.359 39.438 13.039 1 77.81 59 ILE B C 1
ATOM 3393 O O . ILE B 1 59 ? -17.531 38.594 12.156 1 77.81 59 ILE B O 1
ATOM 3397 N N . SER B 1 60 ? -18.266 40.344 13.359 1 82.19 60 SER B N 1
ATOM 3398 C CA . SER B 1 60 ? -19.453 40.531 12.516 1 82.19 60 SER B CA 1
ATOM 3399 C C . SER B 1 60 ? -19.578 41.969 12.062 1 82.19 60 SER B C 1
ATOM 3401 O O . SER B 1 60 ? -19.016 42.875 12.68 1 82.19 60 SER B O 1
ATOM 3403 N N . THR B 1 61 ? -20.094 42.156 10.898 1 80.5 61 THR B N 1
ATOM 3404 C CA . THR B 1 61 ? -20.484 43.469 10.383 1 80.5 61 THR B CA 1
ATOM 3405 C C . THR B 1 61 ? -21.906 43.406 9.812 1 80.5 61 THR B C 1
ATOM 3407 O O . THR B 1 61 ? -22.375 42.344 9.414 1 80.5 61 THR B O 1
ATOM 3410 N N . SER B 1 62 ? -22.609 44.531 10.023 1 79.38 62 SER B N 1
ATOM 3411 C CA . SER B 1 62 ? -23.984 44.594 9.508 1 79.38 62 SER B CA 1
ATOM 3412 C C . SER B 1 62 ? -24.016 45.219 8.117 1 79.38 62 SER B C 1
ATOM 3414 O O . SER B 1 62 ? -23.359 46.219 7.871 1 79.38 62 SER B O 1
ATOM 3416 N N . ARG B 1 63 ? -24.531 44.469 7.223 1 77.81 63 ARG B N 1
ATOM 3417 C CA . ARG B 1 63 ? -24.844 45 5.898 1 77.81 63 ARG B CA 1
ATOM 3418 C C . ARG B 1 63 ? -26.344 44.906 5.617 1 77.81 63 ARG B C 1
ATOM 3420 O O . ARG B 1 63 ? -26.859 43.844 5.285 1 77.81 63 ARG B O 1
ATOM 3427 N N . GLY B 1 64 ? -27 46.094 5.73 1 73.5 64 GLY B N 1
ATOM 3428 C CA . GLY B 1 64 ? -28.453 46.094 5.68 1 73.5 64 GLY B CA 1
ATOM 3429 C C . GLY B 1 64 ? -29.109 45.344 6.82 1 73.5 64 GLY B C 1
ATOM 3430 O O . GLY B 1 64 ? -28.859 45.625 7.992 1 73.5 64 GLY B O 1
ATOM 3431 N N . ARG B 1 65 ? -29.906 44.312 6.469 1 77.88 65 ARG B N 1
ATOM 3432 C CA . ARG B 1 65 ? -30.609 43.5 7.449 1 77.88 65 ARG B CA 1
ATOM 3433 C C . ARG B 1 65 ? -29.844 42.219 7.766 1 77.88 65 ARG B C 1
ATOM 3435 O O . ARG B 1 65 ? -30.266 41.406 8.609 1 77.88 65 ARG B O 1
ATOM 3442 N N . GLU B 1 66 ? -28.656 42.031 7.137 1 79.69 66 GLU B N 1
ATOM 3443 C CA . GLU B 1 66 ? -27.953 40.781 7.312 1 79.69 66 GLU B CA 1
ATOM 3444 C C . GLU B 1 66 ? -26.688 40.969 8.148 1 79.69 66 GLU B C 1
ATOM 3446 O O . GLU B 1 66 ? -26 42 8.039 1 79.69 66 GLU B O 1
ATOM 3451 N N . LEU B 1 67 ? -26.5 40 9.094 1 84.62 67 LEU B N 1
ATOM 3452 C CA . LEU B 1 67 ? -25.25 39.938 9.828 1 84.62 67 LEU B CA 1
ATOM 3453 C C . LEU B 1 67 ? -24.219 39.094 9.062 1 84.62 67 LEU B C 1
ATOM 3455 O O . LEU B 1 67 ? -24.531 37.969 8.633 1 84.62 67 LEU B O 1
ATOM 3459 N N . LEU B 1 68 ? -23.094 39.75 8.727 1 85.12 68 LEU B N 1
ATOM 3460 C CA . LEU B 1 68 ? -22 39.094 8.055 1 85.12 68 LEU B CA 1
ATOM 3461 C C . LEU B 1 68 ? -20.891 38.75 9.039 1 85.12 68 LEU B C 1
ATOM 3463 O O . LEU B 1 68 ? -20.625 39.5 9.969 1 85.12 68 LEU B O 1
ATOM 3467 N N . TRP B 1 69 ? -20.312 37.594 8.828 1 85.62 69 TRP B N 1
ATOM 3468 C CA . TRP B 1 69 ? -19.375 37.031 9.805 1 85.62 69 TRP B CA 1
ATOM 3469 C C . TRP B 1 69 ? -18.016 36.781 9.172 1 85.62 69 TRP B C 1
ATOM 3471 O O . TRP B 1 69 ? -17.922 36.469 7.984 1 85.62 69 TRP B O 1
ATOM 3481 N N . GLN B 1 70 ? -17.062 37.125 9.898 1 77.81 70 GLN B N 1
ATOM 3482 C CA . GLN B 1 70 ? -15.664 36.875 9.555 1 77.81 70 GLN B CA 1
ATOM 3483 C C . GLN B 1 70 ? -14.898 36.312 10.75 1 77.81 70 GLN B C 1
ATOM 3485 O O . GLN B 1 70 ? -15.156 36.719 11.898 1 77.81 70 GLN B O 1
ATOM 3490 N N . ARG B 1 71 ? -14.266 35.25 10.531 1 69.5 71 ARG B N 1
ATOM 3491 C CA . ARG B 1 71 ? -13.445 34.781 11.648 1 69.5 71 ARG B CA 1
ATOM 3492 C C . ARG B 1 71 ? -12.156 35.594 11.758 1 69.5 71 ARG B C 1
ATOM 3494 O O . ARG B 1 71 ? -11.578 36 10.742 1 69.5 71 ARG B O 1
ATOM 3501 N N . LYS B 1 72 ? -11.852 36.062 12.992 1 54.69 72 LYS B N 1
ATOM 3502 C CA . LYS B 1 72 ? -10.523 36.625 13.211 1 54.69 72 LYS B CA 1
ATOM 3503 C C . LYS B 1 72 ? -9.43 35.625 12.844 1 54.69 72 LYS B C 1
ATOM 3505 O O . LYS B 1 72 ? -9.562 34.406 13.117 1 54.69 72 LYS B O 1
ATOM 3510 N N . PRO B 1 73 ? -8.688 36.062 11.836 1 42.38 73 PRO B N 1
ATOM 3511 C CA . PRO B 1 73 ? -7.637 35.125 11.445 1 42.38 73 PRO B CA 1
ATOM 3512 C C . PRO B 1 73 ? -7.023 34.406 12.633 1 42.38 73 PRO B C 1
ATOM 3514 O O . PRO B 1 73 ? -6.488 35.031 13.547 1 42.38 73 PRO B O 1
ATOM 3517 N N . TRP B 1 74 ? -7.777 33.812 13.273 1 35.25 74 TRP B N 1
ATOM 3518 C CA . TRP B 1 74 ? -7.191 33.062 14.383 1 35.25 74 TRP B CA 1
ATOM 3519 C C . TRP B 1 74 ? -5.863 32.438 13.969 1 35.25 74 TRP B C 1
ATOM 3521 O O . TRP B 1 74 ? -4.852 32.594 14.656 1 35.25 74 TRP B O 1
ATOM 3531 N N . LEU B 1 75 ? -6.059 31 13.875 1 34.19 75 LEU B N 1
ATOM 3532 C CA . LEU B 1 75 ? -4.879 30.234 13.469 1 34.19 75 LEU B CA 1
ATOM 3533 C C . LEU B 1 75 ? -4.199 30.906 12.273 1 34.19 75 LEU B C 1
ATOM 3535 O O . LEU B 1 75 ? -4.793 31.016 11.195 1 34.19 75 LEU B O 1
ATOM 3539 N N . GLN B 1 76 ? -3.582 31.922 12.383 1 32.94 76 GLN B N 1
ATOM 3540 C CA . GLN B 1 76 ? -2.543 32.625 11.641 1 32.94 76 GLN B CA 1
ATOM 3541 C C . GLN B 1 76 ? -1.86 31.688 10.641 1 32.94 76 GLN B C 1
ATOM 3543 O O . GLN B 1 76 ? -0.964 32.125 9.906 1 32.94 76 GLN B O 1
ATOM 3548 N N . GLY B 1 77 ? -1.772 30.406 10.88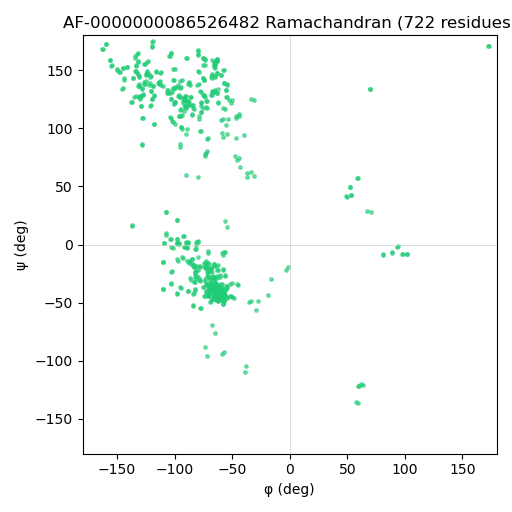3 1 29.86 77 GLY B N 1
ATOM 3549 C CA . GLY B 1 77 ? -1.035 29.703 9.844 1 29.86 77 GLY B CA 1
ATOM 3550 C C . GLY B 1 77 ? -1.716 29.75 8.492 1 29.86 77 GLY B C 1
ATOM 3551 O O . GLY B 1 77 ? -1.138 29.344 7.484 1 29.86 77 GLY B O 1
ATOM 3552 N N . THR B 1 78 ? -3.076 29.531 8.391 1 32.88 78 THR B N 1
ATOM 3553 C CA . THR B 1 78 ? -3.518 29.156 7.051 1 32.88 78 THR B CA 1
ATOM 3554 C C . THR B 1 78 ? -3.453 30.359 6.105 1 32.88 78 THR B C 1
ATOM 3556 O O . THR B 1 78 ? -2.871 30.266 5.023 1 32.88 78 THR B O 1
ATOM 3559 N N . ARG B 1 79 ? -4.605 31.109 5.895 1 32.22 79 ARG B N 1
ATOM 3560 C CA . ARG B 1 79 ? -4.797 31.875 4.672 1 32.22 79 ARG B CA 1
ATOM 3561 C C . ARG B 1 79 ? -3.801 33.031 4.594 1 32.22 79 ARG B C 1
ATOM 3563 O O . ARG B 1 79 ? -3.465 33.5 3.5 1 32.22 79 ARG B O 1
ATOM 3570 N N . ASP B 1 80 ? -3.91 34.031 5.414 1 32.5 80 ASP B N 1
ATOM 3571 C CA . ASP B 1 80 ? -3.191 35.219 5.023 1 32.5 80 ASP B CA 1
ATOM 3572 C C . ASP B 1 80 ? -1.696 34.969 4.879 1 32.5 80 ASP B C 1
ATOM 3574 O O . ASP B 1 80 ? -1.085 35.344 3.877 1 32.5 80 ASP B O 1
ATOM 3578 N N . SER B 1 81 ? -0.751 35.188 5.863 1 31.28 81 SER B N 1
ATOM 3579 C CA . SER B 1 81 ? 0.638 35.062 5.441 1 31.28 81 SER B CA 1
ATOM 3580 C C . SER B 1 81 ? 1.004 33.594 5.215 1 31.28 81 SER B C 1
ATOM 3582 O O . SER B 1 81 ? 0.995 32.812 6.156 1 31.28 81 SER B O 1
ATOM 3584 N N . PRO B 1 82 ? 0.67 32.812 4.055 1 37.88 82 PRO B N 1
ATOM 3585 C CA . PRO B 1 82 ? 1.427 31.609 3.703 1 37.88 82 PRO B CA 1
ATOM 3586 C C . PRO B 1 82 ? 2.615 31.359 4.629 1 37.88 82 PRO B C 1
ATOM 3588 O O . PRO B 1 82 ? 3.297 30.344 4.512 1 37.88 82 PRO B O 1
ATOM 3591 N N . SER B 1 83 ? 3.053 32.438 5.285 1 39.88 83 SER B N 1
ATOM 3592 C CA . SER B 1 83 ? 4.289 32.562 6.047 1 39.88 83 SER B CA 1
ATOM 3593 C C . SER B 1 83 ? 4.285 31.672 7.277 1 39.88 83 SER B C 1
ATOM 3595 O O . SER B 1 83 ? 5.336 31.391 7.859 1 39.88 83 SER B O 1
ATOM 3597 N N . LEU B 1 84 ? 2.992 31.188 7.75 1 52.59 84 LEU B N 1
ATOM 3598 C CA . LEU B 1 84 ? 3.02 30.641 9.102 1 52.59 84 LEU B CA 1
ATOM 3599 C C . LEU B 1 84 ? 3.201 29.125 9.062 1 52.59 84 LEU B C 1
ATOM 3601 O O . LEU B 1 84 ? 3.836 28.562 9.953 1 52.59 84 LEU B O 1
ATOM 3605 N N . MET B 1 85 ? 2.525 28.469 8.016 1 66.88 85 MET B N 1
ATOM 3606 C CA . MET B 1 85 ? 2.814 27.031 8.047 1 66.88 85 MET B CA 1
ATOM 3607 C C . MET B 1 85 ? 4.301 26.781 7.828 1 66.88 85 MET B C 1
ATOM 3609 O O . MET B 1 85 ? 4.891 27.281 6.871 1 66.88 85 MET B O 1
ATOM 3613 N N . GLY B 1 86 ? 4.773 26.141 8.797 1 73.12 86 GLY B N 1
ATOM 3614 C CA . GLY B 1 86 ? 6.176 25.781 8.641 1 73.12 86 GLY B CA 1
ATOM 3615 C C . GLY B 1 86 ? 6.422 24.844 7.477 1 73.12 86 GLY B C 1
ATOM 3616 O O . GLY B 1 86 ? 5.488 24.203 6.98 1 73.12 86 GLY B O 1
ATOM 3617 N N . ALA B 1 87 ? 7.531 24.844 7.043 1 77.81 87 ALA B N 1
ATOM 3618 C CA . ALA B 1 87 ? 7.914 24 5.918 1 77.81 87 ALA B CA 1
ATOM 3619 C C . ALA B 1 87 ? 7.645 22.531 6.219 1 77.81 87 ALA B C 1
ATOM 3621 O O . ALA B 1 87 ? 7.16 21.781 5.359 1 77.81 87 ALA B O 1
ATOM 3622 N N . ALA B 1 88 ? 7.938 22.109 7.441 1 81.62 88 ALA B N 1
ATOM 3623 C CA . ALA B 1 88 ? 7.727 20.719 7.84 1 81.62 88 ALA B CA 1
ATOM 3624 C C . ALA B 1 88 ? 6.242 20.359 7.801 1 81.62 88 ALA B C 1
ATOM 3626 O O . ALA B 1 88 ? 5.875 19.281 7.336 1 81.62 88 ALA B O 1
ATOM 3627 N N . GLU B 1 89 ? 5.449 21.234 8.219 1 84 89 GLU B N 1
ATOM 3628 C CA . GLU B 1 89 ? 4.008 21.016 8.188 1 84 89 GLU B CA 1
ATOM 3629 C C . GLU B 1 89 ? 3.49 20.938 6.758 1 84 89 GLU B C 1
ATOM 3631 O O . GLU B 1 89 ? 2.635 20.109 6.441 1 84 89 GLU B O 1
ATOM 3636 N N . ALA B 1 90 ? 3.982 21.797 5.984 1 84.81 90 ALA B N 1
ATOM 3637 C CA . ALA B 1 90 ? 3.572 21.812 4.582 1 84.81 90 ALA B CA 1
ATOM 3638 C C . ALA B 1 90 ? 3.904 20.484 3.904 1 84.81 90 ALA B C 1
ATOM 3640 O O . ALA B 1 90 ? 3.076 19.922 3.182 1 84.81 90 ALA B O 1
ATOM 3641 N N . VAL B 1 91 ? 5.09 20 4.184 1 87.81 91 VAL B N 1
ATOM 3642 C CA . VAL B 1 91 ? 5.496 18.719 3.641 1 87.81 91 VAL B CA 1
ATOM 3643 C C . VAL B 1 91 ? 4.566 17.625 4.164 1 87.81 91 VAL B C 1
ATOM 3645 O O . VAL B 1 91 ? 4.129 16.75 3.402 1 87.81 91 VAL B O 1
ATOM 3648 N N . ALA B 1 92 ? 4.266 17.703 5.391 1 88.62 92 ALA B N 1
ATOM 3649 C CA . ALA B 1 92 ? 3.396 16.719 6.016 1 88.62 92 ALA B CA 1
ATOM 3650 C C . ALA B 1 92 ? 2.033 16.672 5.328 1 88.62 92 ALA B C 1
ATOM 3652 O O . ALA B 1 92 ? 1.522 15.594 5.02 1 88.62 92 ALA B O 1
ATOM 3653 N N . PHE B 1 93 ? 1.477 17.781 5.059 1 87.88 93 PHE B N 1
ATOM 3654 C CA . PHE B 1 93 ? 0.156 17.828 4.441 1 87.88 93 PHE B CA 1
ATOM 3655 C C . PHE B 1 93 ? 0.221 17.375 2.99 1 87.88 93 PHE B C 1
ATOM 3657 O O . PHE B 1 93 ? -0.725 16.766 2.48 1 87.88 93 PHE B O 1
ATOM 3664 N N . HIS B 1 94 ? 1.301 17.672 2.336 1 88.94 94 HIS B N 1
ATOM 3665 C CA . HIS B 1 94 ? 1.469 17.172 0.978 1 88.94 94 HIS B CA 1
ATOM 3666 C C . HIS B 1 94 ? 1.543 15.641 0.958 1 88.94 94 HIS B C 1
ATOM 3668 O O . HIS B 1 94 ? 0.913 14.992 0.118 1 88.94 94 HIS B O 1
ATOM 3674 N N . ILE B 1 95 ? 2.314 15.148 1.876 1 91.44 95 ILE B N 1
ATOM 3675 C CA . ILE B 1 95 ? 2.469 13.703 1.984 1 91.44 95 ILE B CA 1
ATOM 3676 C C . ILE B 1 95 ? 1.13 13.07 2.348 1 91.44 95 ILE B C 1
ATOM 3678 O O . ILE B 1 95 ? 0.747 12.047 1.778 1 91.44 95 ILE B O 1
ATOM 3682 N N . LEU B 1 96 ? 0.448 13.664 3.217 1 91.31 96 LEU B N 1
ATOM 3683 C CA . LEU B 1 96 ? -0.874 13.188 3.609 1 91.31 96 LEU B CA 1
ATOM 3684 C C . LEU B 1 96 ? -1.809 13.125 2.406 1 91.31 96 LEU B C 1
ATOM 3686 O O . LEU B 1 96 ? -2.447 12.102 2.162 1 91.31 96 LEU B O 1
ATOM 3690 N N . LYS B 1 97 ? -1.889 14.148 1.697 1 88.81 97 LYS B N 1
ATOM 3691 C CA . LYS B 1 97 ? -2.77 14.242 0.537 1 88.81 97 LYS B CA 1
ATOM 3692 C C . LYS B 1 97 ? -2.424 13.172 -0.5 1 88.81 97 LYS B C 1
ATOM 3694 O O . LYS B 1 97 ? -3.312 12.508 -1.037 1 88.81 97 LYS B O 1
ATOM 3699 N N . ARG B 1 98 ? -1.191 12.945 -0.641 1 88.12 98 ARG B N 1
ATOM 3700 C CA . ARG B 1 98 ? -0.736 12.062 -1.711 1 88.12 98 ARG B CA 1
ATOM 3701 C C . ARG B 1 98 ? -0.843 10.602 -1.297 1 88.12 98 ARG B C 1
ATOM 3703 O O . ARG B 1 98 ? -1.225 9.742 -2.102 1 88.12 98 ARG B O 1
ATOM 3710 N N . PHE B 1 99 ? -0.537 10.328 -0.073 1 88.62 99 PHE B N 1
ATOM 3711 C CA . PHE B 1 99 ? -0.35 8.922 0.287 1 88.62 99 PHE B CA 1
ATOM 3712 C C . PHE B 1 99 ? -1.48 8.445 1.188 1 88.62 99 PHE B C 1
ATOM 3714 O O . PHE B 1 99 ? -1.686 7.234 1.345 1 88.62 99 PHE B O 1
ATOM 3721 N N . ALA B 1 100 ? -2.207 9.398 1.716 1 86.25 100 ALA B N 1
ATOM 3722 C CA . ALA B 1 100 ? -3.234 8.969 2.662 1 86.25 100 ALA B CA 1
ATOM 3723 C C . ALA B 1 100 ? -4.543 9.727 2.432 1 86.25 100 ALA B C 1
ATOM 3725 O O . ALA B 1 100 ? -5.414 9.75 3.303 1 86.25 100 ALA B O 1
ATOM 3726 N N . GLY B 1 101 ? -4.695 10.336 1.354 1 83.56 101 GLY B N 1
ATOM 3727 C CA . GLY B 1 101 ? -5.891 11.109 1.054 1 83.56 101 GLY B CA 1
ATOM 3728 C C . GLY B 1 101 ? -7.16 10.281 1.095 1 83.56 101 GLY B C 1
ATOM 3729 O O . GLY B 1 101 ? -8.203 10.766 1.54 1 83.56 101 GLY B O 1
ATOM 3730 N N . THR B 1 102 ? -7.047 9.062 0.705 1 79.94 102 THR B N 1
ATOM 3731 C CA . THR B 1 102 ? -8.219 8.195 0.63 1 79.94 102 THR B CA 1
ATOM 3732 C C . THR B 1 102 ? -8.555 7.621 2.002 1 79.94 102 THR B C 1
ATOM 3734 O O . THR B 1 102 ? -9.539 6.895 2.154 1 79.94 102 THR B O 1
ATOM 3737 N N . LYS B 1 103 ? -7.727 7.934 2.898 1 88.19 103 LYS B N 1
ATOM 3738 C CA . LYS B 1 103 ? -7.973 7.445 4.25 1 88.19 103 LYS B CA 1
ATOM 3739 C C . LYS B 1 103 ? -8.641 8.508 5.109 1 88.19 103 LYS B C 1
ATOM 3741 O O . LYS B 1 103 ? -8.836 8.32 6.312 1 88.19 103 LYS B O 1
ATOM 3746 N N . LEU B 1 104 ? -8.953 9.578 4.52 1 86.81 104 LEU B N 1
ATOM 3747 C CA . LEU B 1 104 ? -9.656 10.648 5.223 1 86.81 104 LEU B CA 1
ATOM 3748 C C . LEU B 1 104 ? -11.117 10.711 4.789 1 86.81 104 LEU B C 1
ATOM 3750 O O . LEU B 1 104 ? -11.414 10.625 3.598 1 86.81 104 LEU B O 1
ATOM 3754 N N . PRO B 1 105 ? -11.969 10.797 5.785 1 83.31 105 PRO B N 1
ATOM 3755 C CA . PRO B 1 105 ? -13.367 11 5.398 1 83.31 105 PRO B CA 1
ATOM 3756 C C . PRO B 1 105 ? -13.594 12.344 4.715 1 83.31 105 PRO B C 1
ATOM 3758 O O . PRO B 1 105 ? -12.82 13.281 4.914 1 83.31 105 PRO B O 1
ATOM 3761 N N . ALA B 1 106 ? -14.609 12.422 3.971 1 77.81 106 ALA B N 1
ATOM 3762 C CA . ALA B 1 106 ? -14.906 13.625 3.188 1 77.81 106 ALA B CA 1
ATOM 3763 C C . ALA B 1 106 ? -15.094 14.836 4.094 1 77.81 106 ALA B C 1
ATOM 3765 O O . ALA B 1 106 ? -14.664 15.938 3.758 1 77.81 106 ALA B O 1
ATOM 3766 N N . ALA B 1 107 ? -15.758 14.656 5.195 1 74.75 107 ALA B N 1
ATOM 3767 C CA . ALA B 1 107 ? -16.016 15.75 6.129 1 74.75 107 ALA B CA 1
ATOM 3768 C C . ALA B 1 107 ? -14.695 16.344 6.648 1 74.75 107 ALA B C 1
ATOM 3770 O O . ALA B 1 107 ? -14.57 17.562 6.781 1 74.75 107 ALA B O 1
ATOM 3771 N N . VAL B 1 108 ? -13.805 15.477 6.867 1 80.88 108 VAL B N 1
ATOM 3772 C CA . VAL B 1 108 ? -12.5 15.891 7.371 1 80.88 108 VAL B CA 1
ATOM 3773 C C . VAL B 1 108 ? -11.711 16.562 6.25 1 80.88 108 VAL B C 1
ATOM 3775 O O . VAL B 1 108 ? -11.102 17.625 6.457 1 80.88 108 VAL B O 1
ATOM 3778 N N . THR B 1 109 ? -11.758 15.961 5.117 1 84.5 109 THR B N 1
ATOM 3779 C CA . THR B 1 109 ? -11.016 16.5 3.979 1 84.5 109 THR B CA 1
ATOM 3780 C C . THR B 1 109 ? -11.477 17.922 3.658 1 84.5 109 THR B C 1
ATOM 3782 O O . THR B 1 109 ? -10.656 18.781 3.363 1 84.5 109 THR B O 1
ATOM 3785 N N . LYS B 1 110 ? -12.727 18.094 3.686 1 77.44 110 LYS B N 1
ATOM 3786 C CA . LYS B 1 110 ? -13.273 19.422 3.416 1 77.44 110 LYS B CA 1
ATOM 3787 C C . LYS B 1 110 ? -12.734 20.453 4.402 1 77.44 110 LYS B C 1
ATOM 3789 O O . LYS B 1 110 ? -12.406 21.578 4.02 1 77.44 110 LYS B O 1
ATOM 3794 N N . ASP B 1 111 ? -12.617 20.062 5.617 1 75.44 111 ASP B N 1
ATOM 3795 C CA . ASP B 1 111 ? -12.109 20.938 6.656 1 75.44 111 ASP B CA 1
ATOM 3796 C C . ASP B 1 111 ? -10.617 21.188 6.48 1 75.44 111 ASP B C 1
ATOM 3798 O O . ASP B 1 111 ? -10.086 22.203 6.953 1 75.44 111 ASP B O 1
ATOM 3802 N N . LEU B 1 112 ? -9.945 20.266 5.805 1 84.19 112 LEU B N 1
ATOM 3803 C CA . LEU B 1 112 ? -8.5 20.359 5.664 1 84.19 112 LEU B CA 1
ATOM 3804 C C . LEU B 1 112 ? -8.117 21.094 4.387 1 84.19 112 LEU B C 1
ATOM 3806 O O . LEU B 1 112 ? -6.945 21.422 4.188 1 84.19 112 LEU B O 1
ATOM 3810 N N . GLU B 1 113 ? -9.062 21.312 3.518 1 81.38 113 GLU B N 1
ATOM 3811 C CA . GLU B 1 113 ? -8.789 21.906 2.209 1 81.38 113 GLU B CA 1
ATOM 3812 C C . GLU B 1 113 ? -7.961 23.172 2.336 1 81.38 113 GLU B C 1
ATOM 3814 O O . GLU B 1 113 ? -6.977 23.359 1.617 1 81.38 113 GLU B O 1
ATOM 3819 N N . PRO B 1 114 ? -8.281 24.109 3.285 1 74.5 114 PRO B N 1
ATOM 3820 C CA . PRO B 1 114 ? -7.465 25.312 3.436 1 74.5 114 PRO B CA 1
ATOM 3821 C C . PRO B 1 114 ? -6.023 25.016 3.84 1 74.5 114 PRO B C 1
ATOM 3823 O O . PRO B 1 114 ? -5.098 25.703 3.422 1 74.5 114 PRO B O 1
ATOM 3826 N N . LEU B 1 115 ? -5.883 24.016 4.633 1 79.69 115 LEU B N 1
ATOM 3827 C CA . LEU B 1 115 ? -4.543 23.625 5.066 1 79.69 115 LEU B CA 1
ATOM 3828 C C . LEU B 1 115 ? -3.75 23.031 3.91 1 79.69 115 LEU B C 1
ATOM 3830 O O . LEU B 1 115 ? -2.547 23.266 3.783 1 79.69 115 LEU B O 1
ATOM 3834 N N . PHE B 1 116 ? -4.379 22.25 3.092 1 85.19 116 PHE B N 1
ATOM 3835 C CA . PHE B 1 116 ? -3.73 21.734 1.898 1 85.19 116 PHE B CA 1
ATOM 3836 C C . PHE B 1 116 ? -3.307 22.859 0.968 1 85.19 116 PHE B C 1
ATOM 3838 O O . PHE B 1 116 ? -2.197 22.844 0.429 1 85.19 116 PHE B O 1
ATOM 3845 N N . ALA B 1 117 ? -4.164 23.766 0.765 1 79.44 117 ALA B N 1
ATOM 3846 C CA . ALA B 1 117 ? -3.852 24.906 -0.077 1 79.44 117 ALA B CA 1
ATOM 3847 C C . ALA B 1 117 ? -2.688 25.719 0.5 1 79.44 117 ALA B C 1
ATOM 3849 O O . ALA B 1 117 ? -1.793 26.141 -0.236 1 79.44 117 ALA B O 1
ATOM 3850 N N . ALA B 1 118 ? -2.729 25.938 1.787 1 76.31 118 ALA B N 1
ATOM 3851 C CA . ALA B 1 118 ? -1.644 26.641 2.461 1 76.31 118 ALA B CA 1
ATOM 3852 C C . ALA B 1 118 ? -0.316 25.906 2.277 1 76.31 118 ALA B C 1
ATOM 3854 O O . ALA B 1 118 ? 0.727 26.547 2.092 1 76.31 118 ALA B O 1
ATOM 3855 N N . ALA B 1 119 ? -0.357 24.625 2.414 1 83.62 119 ALA B N 1
ATOM 3856 C CA . ALA B 1 119 ? 0.843 23.812 2.219 1 83.62 119 ALA B CA 1
ATOM 3857 C C . ALA B 1 119 ? 1.412 24 0.816 1 83.62 119 ALA B C 1
ATOM 3859 O O . ALA B 1 119 ? 2.625 24.141 0.646 1 83.62 119 ALA B O 1
ATOM 3860 N N . ASP B 1 120 ? 0.539 24 -0.18 1 81.44 120 ASP B N 1
ATOM 3861 C CA . ASP B 1 120 ? 0.965 24.203 -1.562 1 81.44 120 ASP B CA 1
ATOM 3862 C C . ASP B 1 120 ? 1.651 25.562 -1.734 1 81.44 120 ASP B C 1
ATOM 3864 O O . ASP B 1 120 ? 2.701 25.656 -2.373 1 81.44 120 ASP B O 1
ATOM 3868 N N . VAL B 1 121 ? 1.074 26.5 -1.184 1 75.31 121 VAL B N 1
ATOM 3869 C CA . VAL B 1 121 ? 1.615 27.859 -1.277 1 75.31 121 VAL B CA 1
ATOM 3870 C C . VAL B 1 121 ? 2.971 27.922 -0.578 1 75.31 121 VAL B C 1
ATOM 3872 O O . VAL B 1 121 ? 3.934 28.469 -1.124 1 75.31 121 VAL B O 1
ATOM 3875 N N . ARG B 1 122 ? 3.031 27.375 0.602 1 76.38 122 ARG B N 1
ATOM 3876 C CA . ARG B 1 122 ? 4.27 27.391 1.376 1 76.38 122 ARG B CA 1
ATOM 3877 C C . ARG B 1 122 ? 5.402 26.719 0.61 1 76.38 122 ARG B C 1
ATOM 3879 O O . ARG B 1 122 ? 6.527 27.219 0.586 1 76.38 122 ARG B O 1
ATOM 3886 N N . LEU B 1 123 ? 5.172 25.609 0.068 1 80 123 LEU B N 1
ATOM 3887 C CA . LEU B 1 123 ? 6.203 24.844 -0.621 1 80 123 LEU B CA 1
ATOM 3888 C C . LEU B 1 123 ? 6.59 25.516 -1.938 1 80 123 LEU B C 1
ATOM 3890 O O . LEU B 1 123 ? 7.703 25.328 -2.432 1 80 123 LEU B O 1
ATOM 3894 N N . SER B 1 124 ? 5.742 26.234 -2.512 1 75.31 124 SER B N 1
ATOM 3895 C CA . SER B 1 124 ? 6.035 26.906 -3.771 1 75.31 124 SER B CA 1
ATOM 3896 C C . SER B 1 124 ? 6.879 28.156 -3.545 1 75.31 124 SER B C 1
ATOM 3898 O O . SER B 1 124 ? 7.504 28.672 -4.477 1 75.31 124 SER B O 1
ATOM 3900 N N . GLN B 1 125 ? 6.91 28.625 -2.406 1 68.56 125 GLN B N 1
ATOM 3901 C CA . GLN B 1 125 ? 7.633 29.859 -2.121 1 68.56 125 GLN B CA 1
ATOM 3902 C C . GLN B 1 125 ? 9.141 29.609 -2.057 1 68.56 125 GLN B C 1
ATOM 3904 O O . GLN B 1 125 ? 9.578 28.547 -1.624 1 68.56 125 GLN B O 1
ATOM 3909 N N . GLU B 1 126 ? 9.992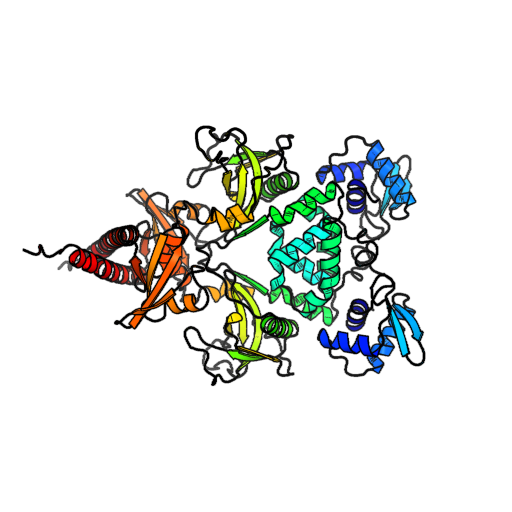 30.234 -2.93 1 55.34 126 GLU B N 1
ATOM 3910 C CA . GLU B 1 126 ? 11.367 30.141 -3.424 1 55.34 126 GLU B CA 1
ATOM 3911 C C . GLU B 1 126 ? 12.367 30.203 -2.279 1 55.34 126 GLU B C 1
ATOM 3913 O O . GLU B 1 126 ? 13.578 30.156 -2.506 1 55.34 126 GLU B O 1
ATOM 3918 N N . LYS B 1 127 ? 12.148 29.969 -1.073 1 56 127 LYS B N 1
ATOM 3919 C CA . LYS B 1 127 ? 13.297 30.047 -0.178 1 56 127 LYS B CA 1
ATOM 3920 C C . LYS B 1 127 ? 14.117 28.766 -0.234 1 56 127 LYS B C 1
ATOM 3922 O O . LYS B 1 127 ? 13.602 27.703 -0.631 1 56 127 LYS B O 1
ATOM 3927 N N . ALA B 1 128 ? 15.477 28.875 -0.266 1 53.41 128 ALA B N 1
ATOM 3928 C CA . ALA B 1 128 ? 16.422 27.766 -0.352 1 53.41 128 ALA B CA 1
ATOM 3929 C C . ALA B 1 128 ? 15.914 26.531 0.392 1 53.41 128 ALA B C 1
ATOM 3931 O O . ALA B 1 128 ? 15.961 25.422 -0.131 1 53.41 128 ALA B O 1
ATOM 3932 N N . ASP B 1 129 ? 15.461 26.734 1.62 1 57.66 129 ASP B N 1
ATOM 3933 C CA . ASP B 1 129 ? 14.922 25.656 2.441 1 57.66 129 ASP B CA 1
ATOM 3934 C C . ASP B 1 129 ? 13.656 25.062 1.818 1 57.66 129 ASP B C 1
ATOM 3936 O O . ASP B 1 129 ? 13.398 23.859 1.946 1 57.66 129 ASP B O 1
ATOM 3940 N N . SER B 1 130 ? 13.164 25.859 0.977 1 63.03 130 SER B N 1
ATOM 3941 C CA . SER B 1 130 ? 11.914 25.438 0.359 1 63.03 130 SER B CA 1
ATOM 3942 C C . SER B 1 130 ? 12.164 24.438 -0.765 1 63.03 130 SER B C 1
ATOM 3944 O O . SER B 1 130 ? 11.359 23.531 -0.994 1 63.03 130 SER B O 1
ATOM 3946 N N . ARG B 1 131 ? 13.398 24.562 -1.206 1 75.62 131 ARG B N 1
ATOM 3947 C CA . ARG B 1 131 ? 13.664 23.688 -2.34 1 75.62 131 ARG B CA 1
ATOM 3948 C C . ARG B 1 131 ? 13.719 22.234 -1.901 1 75.62 131 ARG B C 1
ATOM 3950 O O . ARG B 1 131 ? 13.148 21.359 -2.559 1 75.62 131 ARG B O 1
ATOM 3957 N N . ILE B 1 132 ? 14.398 22.047 -0.765 1 78.5 132 ILE B N 1
ATOM 3958 C CA . ILE B 1 132 ? 14.57 20.672 -0.319 1 78.5 132 ILE B CA 1
ATOM 3959 C C . ILE B 1 132 ? 13.227 20.109 0.158 1 78.5 132 ILE B C 1
ATOM 3961 O O . ILE B 1 132 ? 12.898 18.953 -0.102 1 78.5 132 ILE B O 1
ATOM 3965 N N . TYR B 1 133 ? 12.461 20.938 0.759 1 80.06 133 TYR B N 1
ATOM 3966 C CA . TYR B 1 133 ? 11.141 20.531 1.216 1 80.06 133 TYR B CA 1
ATOM 3967 C C . TYR B 1 133 ? 10.203 20.297 0.036 1 80.06 133 TYR B C 1
ATOM 3969 O O . TYR B 1 133 ? 9.422 19.344 0.035 1 80.06 133 TYR B O 1
ATOM 3977 N N . GLN B 1 134 ? 10.336 21.078 -0.921 1 81.06 134 GLN B N 1
ATOM 3978 C CA . GLN B 1 134 ? 9.508 20.984 -2.115 1 81.06 134 GLN B CA 1
ATOM 3979 C C . GLN B 1 134 ? 9.836 19.734 -2.92 1 81.06 134 GLN B C 1
ATOM 3981 O O . GLN B 1 134 ? 8.969 19.156 -3.578 1 81.06 134 GLN B O 1
ATOM 3986 N N . ALA B 1 135 ? 11.047 19.328 -2.807 1 87.06 135 ALA B N 1
ATOM 3987 C CA . ALA B 1 135 ? 11.523 18.203 -3.623 1 87.06 135 ALA B CA 1
ATOM 3988 C C . ALA B 1 135 ? 11.156 16.875 -2.994 1 87.06 135 ALA B C 1
ATOM 3990 O O . ALA B 1 135 ? 11.117 15.844 -3.678 1 87.06 135 ALA B O 1
ATOM 3991 N N . TRP B 1 136 ? 10.875 16.828 -1.802 1 88.5 136 TRP B N 1
ATOM 3992 C CA . TRP B 1 136 ? 10.758 15.586 -1.058 1 88.5 136 TRP B CA 1
ATOM 3993 C C . TRP B 1 136 ? 9.625 14.727 -1.601 1 88.5 136 TRP B C 1
ATOM 3995 O O . TRP B 1 136 ? 9.789 13.523 -1.809 1 88.5 136 TRP B O 1
ATOM 4005 N N . PRO B 1 137 ? 8.461 15.328 -1.906 1 85.44 137 PRO B N 1
ATOM 4006 C CA . PRO B 1 137 ? 7.367 14.5 -2.424 1 85.44 137 PRO B CA 1
ATOM 4007 C C . PRO B 1 137 ? 7.75 13.742 -3.693 1 85.44 137 PRO B C 1
ATOM 4009 O O . PRO B 1 137 ? 7.184 12.688 -3.98 1 85.44 137 PRO B O 1
ATOM 4012 N N . ASP B 1 138 ? 8.719 14.227 -4.336 1 90.12 138 ASP B N 1
ATOM 4013 C CA . ASP B 1 138 ? 9.164 13.594 -5.57 1 90.12 138 ASP B CA 1
ATOM 4014 C C . ASP B 1 138 ? 10.258 12.562 -5.293 1 90.12 138 ASP B C 1
ATOM 4016 O O . ASP B 1 138 ? 10.727 11.883 -6.207 1 90.12 138 ASP B O 1
ATOM 4020 N N . LYS B 1 139 ? 10.656 12.43 -4.031 1 94.31 139 LYS B N 1
ATOM 4021 C CA . LYS B 1 139 ? 11.719 11.508 -3.65 1 94.31 139 LYS B CA 1
ATOM 4022 C C . LYS B 1 139 ? 11.164 10.312 -2.877 1 94.31 139 LYS B C 1
ATOM 4024 O O . LYS B 1 139 ? 11.922 9.445 -2.438 1 94.31 139 LYS B O 1
ATOM 4029 N N . VAL B 1 140 ? 9.875 10.312 -2.721 1 94.19 140 VAL B N 1
ATOM 4030 C CA . VAL B 1 140 ? 9.25 9.211 -1.993 1 94.19 140 VAL B CA 1
ATOM 4031 C C . VAL B 1 140 ? 8.055 8.68 -2.775 1 94.19 140 VAL B C 1
ATOM 4033 O O . VAL B 1 140 ? 7.371 9.445 -3.465 1 94.19 140 VAL B O 1
ATOM 4036 N N . ASP B 1 141 ? 7.809 7.422 -2.688 1 94.12 141 ASP B N 1
ATOM 4037 C CA . ASP B 1 141 ? 6.66 6.816 -3.354 1 94.12 141 ASP B CA 1
ATOM 4038 C C . ASP B 1 141 ? 6.34 5.449 -2.758 1 94.12 141 ASP B C 1
ATOM 4040 O O . ASP B 1 141 ? 7.051 4.969 -1.872 1 94.12 141 ASP B O 1
ATOM 4044 N N . SER B 1 142 ? 5.25 4.973 -3.1 1 91.06 142 SER B N 1
ATOM 4045 C CA . SER B 1 142 ? 4.801 3.623 -2.77 1 91.06 142 SER B CA 1
ATOM 4046 C C . SER B 1 142 ? 4.344 2.873 -4.016 1 91.06 142 SER B C 1
ATOM 4048 O O . SER B 1 142 ? 3.666 3.441 -4.875 1 91.06 142 SER B O 1
ATOM 4050 N N . VAL B 1 143 ? 4.777 1.641 -4.148 1 90.19 143 VAL B N 1
ATOM 4051 C CA . VAL B 1 143 ? 4.375 0.817 -5.285 1 90.19 143 VAL B CA 1
ATOM 4052 C C . VAL B 1 143 ? 3.785 -0.5 -4.789 1 90.19 143 VAL B C 1
ATOM 4054 O O . VAL B 1 143 ? 4.043 -0.912 -3.654 1 90.19 143 VAL B O 1
ATOM 4057 N N . ASP B 1 144 ? 2.963 -1.065 -5.617 1 88.12 144 ASP B N 1
ATOM 4058 C CA . ASP B 1 144 ? 2.4 -2.375 -5.297 1 88.12 144 ASP B CA 1
ATOM 4059 C C . ASP B 1 144 ? 3.49 -3.443 -5.254 1 88.12 144 ASP B C 1
ATOM 4061 O O . ASP B 1 144 ? 4.453 -3.391 -6.023 1 88.12 144 ASP B O 1
ATOM 4065 N N . GLY B 1 145 ? 3.303 -4.359 -4.367 1 86.75 145 GLY B N 1
ATOM 4066 C CA . GLY B 1 145 ? 4.238 -5.469 -4.277 1 86.75 145 GLY B CA 1
ATOM 4067 C C . GLY B 1 145 ? 4.102 -6.461 -5.418 1 86.75 145 GLY B C 1
ATOM 4068 O O . GLY B 1 145 ? 4.992 -7.281 -5.645 1 86.75 145 GLY B O 1
ATOM 4069 N N . ASN B 1 146 ? 3.1 -6.395 -6.121 1 88 146 ASN B N 1
ATOM 4070 C CA . ASN B 1 146 ? 2.824 -7.297 -7.234 1 88 146 ASN B CA 1
ATOM 4071 C C . ASN B 1 146 ? 2.693 -6.535 -8.555 1 88 146 ASN B C 1
ATOM 4073 O O . ASN B 1 146 ? 2.893 -5.32 -8.594 1 88 146 ASN B O 1
ATOM 4077 N N . PHE B 1 147 ? 2.561 -7.324 -9.641 1 91.44 147 PHE B N 1
ATOM 4078 C CA . PHE B 1 147 ? 2.297 -6.703 -10.93 1 91.44 147 PHE B CA 1
ATOM 4079 C C . PHE B 1 147 ? 1.115 -5.746 -10.844 1 91.44 147 PHE B C 1
ATOM 4081 O O . PHE B 1 147 ? 0.041 -6.117 -10.367 1 91.44 147 PHE B O 1
ATOM 4088 N N . THR B 1 148 ? 1.371 -4.562 -11.18 1 88 148 THR B N 1
ATOM 4089 C CA . THR B 1 148 ? 0.385 -3.508 -10.984 1 88 148 THR B CA 1
ATOM 4090 C C . THR B 1 148 ? -0.557 -3.414 -12.18 1 88 148 THR B C 1
ATOM 4092 O O . THR B 1 148 ? -0.112 -3.211 -13.312 1 88 148 THR B O 1
ATOM 4095 N N . LEU B 1 149 ? -1.793 -3.553 -11.914 1 91.94 149 LEU B N 1
ATOM 4096 C CA . LEU B 1 149 ? -2.838 -3.316 -12.898 1 91.94 149 LEU B CA 1
ATOM 4097 C C . LEU B 1 149 ? -3.293 -1.861 -12.875 1 91.94 149 LEU B C 1
ATOM 4099 O O . LEU B 1 149 ? -3.021 -1.139 -11.914 1 91.94 149 LEU B O 1
ATOM 4103 N N . ILE B 1 150 ? -3.885 -1.496 -13.906 1 91.81 150 ILE B N 1
ATOM 4104 C CA . ILE B 1 150 ? -4.441 -0.149 -13.945 1 91.81 150 ILE B CA 1
ATOM 4105 C C . ILE B 1 150 ? -5.672 -0.072 -13.047 1 91.81 150 ILE B C 1
ATOM 4107 O O . ILE B 1 150 ? -6.641 -0.811 -13.242 1 91.81 150 ILE B O 1
ATOM 4111 N N . ARG B 1 151 ? -5.59 0.736 -12.086 1 88.5 151 ARG B N 1
ATOM 4112 C CA . ARG B 1 151 ? -6.637 0.847 -11.078 1 88.5 151 ARG B CA 1
ATOM 4113 C C . ARG B 1 151 ? -7.945 1.325 -11.703 1 88.5 151 ARG B C 1
ATOM 4115 O O . ARG B 1 151 ? -7.938 2.127 -12.641 1 88.5 151 ARG B O 1
ATOM 4122 N N . PRO B 1 152 ? -9.016 0.846 -11.125 1 88 152 PRO B N 1
ATOM 4123 C CA . PRO B 1 152 ? -10.297 1.325 -11.641 1 88 152 PRO B CA 1
ATOM 4124 C C . PRO B 1 152 ? -10.602 2.762 -11.219 1 88 152 PRO B C 1
ATOM 4126 O O . PRO B 1 152 ? -10.016 3.266 -10.258 1 88 152 PRO B O 1
ATOM 4129 N N . ASN B 1 153 ? -11.461 3.303 -11.984 1 84 153 ASN B N 1
ATOM 4130 C CA . ASN B 1 153 ? -11.891 4.656 -11.648 1 84 153 ASN B CA 1
ATOM 4131 C C . ASN B 1 153 ? -12.891 4.664 -10.492 1 84 153 ASN B C 1
ATOM 4133 O O . ASN B 1 153 ? -13.867 3.914 -10.508 1 84 153 ASN B O 1
ATOM 4137 N N . LEU B 1 154 ? -12.555 5.18 -9.453 1 87.25 154 LEU B N 1
ATOM 4138 C CA . LEU B 1 154 ? -13.469 5.379 -8.328 1 87.25 154 LEU B CA 1
ATOM 4139 C C . LEU B 1 154 ? -14.07 6.781 -8.367 1 87.25 154 LEU B C 1
ATOM 4141 O O . LEU B 1 154 ? -13.344 7.777 -8.305 1 87.25 154 LEU B O 1
ATOM 4145 N N . THR B 1 155 ? -15.383 6.809 -8.547 1 88.94 155 THR B N 1
ATOM 4146 C CA . THR B 1 155 ? -16.062 8.102 -8.594 1 88.94 155 THR B CA 1
ATOM 4147 C C . THR B 1 155 ? -15.969 8.805 -7.242 1 88.94 155 THR B C 1
ATOM 4149 O O . THR B 1 155 ? -16.281 8.219 -6.203 1 88.94 155 THR B O 1
ATOM 4152 N N . GLU B 1 156 ? -15.609 10.008 -7.328 1 87.5 156 GLU B N 1
ATOM 4153 C CA . GLU B 1 156 ? -15.453 10.812 -6.117 1 87.5 156 GLU B CA 1
ATOM 4154 C C . GLU B 1 156 ? -16.766 10.898 -5.34 1 87.5 156 GLU B C 1
ATOM 4156 O O . GLU B 1 156 ? -16.766 10.875 -4.105 1 87.5 156 GLU B O 1
ATOM 4161 N N . GLU B 1 157 ? -17.844 10.969 -6.027 1 89.69 157 GLU B N 1
ATOM 4162 C CA . GLU B 1 157 ? -19.156 11.086 -5.398 1 89.69 157 GLU B CA 1
ATOM 4163 C C . GLU B 1 157 ? -19.469 9.859 -4.543 1 89.69 157 GLU B C 1
ATOM 4165 O O . GLU B 1 157 ? -19.922 9.984 -3.404 1 89.69 157 GLU B O 1
ATOM 4170 N N . ILE B 1 158 ? -19.266 8.703 -5.137 1 94.06 158 ILE B N 1
ATOM 4171 C CA . ILE B 1 158 ? -19.516 7.461 -4.414 1 94.06 158 ILE B CA 1
ATOM 4172 C C . ILE B 1 158 ? -18.609 7.383 -3.188 1 94.06 158 ILE B C 1
ATOM 4174 O O . ILE B 1 158 ? -19.078 7.066 -2.088 1 94.06 158 ILE B O 1
ATOM 4178 N N . PHE B 1 159 ? -17.422 7.695 -3.4 1 92.75 159 PHE B N 1
ATOM 4179 C CA . PHE B 1 159 ? -16.469 7.652 -2.291 1 92.75 159 PHE B CA 1
ATOM 4180 C C . PHE B 1 159 ? -16.906 8.594 -1.171 1 92.75 159 PHE B C 1
ATOM 4182 O O . PHE B 1 159 ? -16.891 8.211 0.002 1 92.75 159 PHE B O 1
ATOM 4189 N N . GLN B 1 160 ? -17.234 9.75 -1.535 1 89.5 160 GLN B N 1
ATOM 4190 C CA . GLN B 1 160 ? -17.625 10.75 -0.549 1 89.5 160 GLN B CA 1
ATOM 4191 C C . GLN B 1 160 ? -18.844 10.281 0.252 1 89.5 160 GLN B C 1
ATOM 4193 O O . GLN B 1 160 ? -18.875 10.414 1.478 1 89.5 160 GLN B O 1
ATOM 4198 N N . VAL B 1 161 ? -19.812 9.75 -0.399 1 93.31 161 VAL B N 1
ATOM 4199 C CA . VAL B 1 161 ? -21.031 9.289 0.269 1 93.31 161 VAL B CA 1
ATOM 4200 C C . VAL B 1 161 ? -20.688 8.172 1.252 1 93.31 161 VAL B C 1
ATOM 4202 O O . VAL B 1 161 ? -21.078 8.219 2.418 1 93.31 161 VAL B O 1
ATOM 4205 N N . ILE B 1 162 ? -19.906 7.227 0.782 1 96 162 ILE B N 1
ATOM 4206 C CA . ILE B 1 162 ? -19.609 6.051 1.595 1 96 162 ILE B CA 1
ATOM 4207 C C . ILE B 1 162 ? -18.688 6.441 2.744 1 96 162 ILE B C 1
ATOM 4209 O O . ILE B 1 162 ? -18.891 6.012 3.883 1 96 162 ILE B O 1
ATOM 4213 N N . ALA B 1 163 ? -17.688 7.215 2.457 1 93.75 163 ALA B N 1
ATOM 4214 C CA . ALA B 1 163 ? -16.75 7.652 3.49 1 93.75 163 ALA B CA 1
ATOM 4215 C C . ALA B 1 163 ? -17.469 8.453 4.574 1 93.75 163 ALA B C 1
ATOM 4217 O O . ALA B 1 163 ? -17.219 8.25 5.766 1 93.75 163 ALA B O 1
ATOM 4218 N N . THR B 1 164 ? -18.328 9.328 4.156 1 90.12 164 THR B N 1
ATOM 4219 C CA . THR B 1 164 ? -19.078 10.148 5.094 1 90.12 164 THR B CA 1
ATOM 4220 C C . THR B 1 164 ? -19.984 9.289 5.957 1 90.12 164 THR B C 1
ATOM 4222 O O . THR B 1 164 ? -20.031 9.453 7.18 1 90.12 164 THR B O 1
ATOM 4225 N N . ALA B 1 165 ? -20.672 8.422 5.297 1 94.75 165 ALA B N 1
ATOM 4226 C CA . ALA B 1 165 ? -21.578 7.535 6.023 1 94.75 165 ALA B CA 1
ATOM 4227 C C . ALA B 1 165 ? -20.812 6.664 7.012 1 94.75 165 ALA B C 1
ATOM 4229 O O . ALA B 1 165 ? -21.281 6.418 8.125 1 94.75 165 ALA B O 1
ATOM 4230 N N . THR B 1 166 ? -19.688 6.172 6.609 1 95.12 166 THR B N 1
ATOM 4231 C CA . THR B 1 166 ? -18.859 5.367 7.492 1 95.12 166 THR B CA 1
ATOM 4232 C C . THR B 1 166 ? -18.391 6.184 8.695 1 95.12 166 THR B C 1
ATOM 4234 O O . THR B 1 166 ? -18.422 5.707 9.828 1 95.12 166 THR B O 1
ATOM 4237 N N . PHE B 1 167 ? -18.031 7.402 8.422 1 90.62 167 PHE B N 1
ATOM 4238 C CA . PHE B 1 167 ? -17.547 8.312 9.445 1 90.62 167 PHE B CA 1
ATOM 4239 C C . PHE B 1 167 ? -18.609 8.586 10.492 1 90.62 167 PHE B C 1
ATOM 4241 O O . PHE B 1 167 ? -18.359 8.484 11.695 1 90.62 167 PHE B O 1
ATOM 4248 N N . PHE B 1 168 ? -19.797 8.844 10.062 1 88.75 168 PHE B N 1
ATOM 4249 C CA . PHE B 1 168 ? -20.875 9.266 10.953 1 88.75 168 PHE B CA 1
ATOM 4250 C C . PHE B 1 168 ? -21.734 8.078 11.352 1 88.75 168 PHE B C 1
ATOM 4252 O O . PHE B 1 168 ? -22.734 8.242 12.062 1 88.75 168 PHE B O 1
ATOM 4259 N N . GLU B 1 169 ? -21.406 6.953 10.898 1 92.88 169 GLU B N 1
ATOM 4260 C CA . GLU B 1 169 ? -22.156 5.742 11.227 1 92.88 169 GLU B CA 1
ATOM 4261 C C . GLU B 1 169 ? -23.609 5.863 10.797 1 92.88 169 GLU B C 1
ATOM 4263 O O . GLU B 1 169 ? -24.516 5.641 11.602 1 92.88 169 GLU B O 1
ATOM 4268 N N . ARG B 1 170 ? -23.766 6.113 9.492 1 95.19 170 ARG B N 1
ATOM 4269 C CA . ARG B 1 170 ? -25.078 6.262 8.875 1 95.19 170 ARG B CA 1
ATOM 4270 C C . ARG B 1 170 ? -25.328 5.156 7.852 1 95.19 170 ARG B C 1
ATOM 4272 O O . ARG B 1 170 ? -24.391 4.695 7.191 1 95.19 170 ARG B O 1
ATOM 4279 N N . GLU B 1 171 ? -26.547 4.84 7.766 1 97 171 GLU B N 1
ATOM 4280 C CA . GLU B 1 171 ? -26.984 3.795 6.848 1 97 171 GLU B CA 1
ATOM 4281 C C . GLU B 1 171 ? -26.969 4.281 5.402 1 97 171 GLU B C 1
ATOM 4283 O O . GLU B 1 171 ? -27.297 5.434 5.125 1 97 171 GLU B O 1
ATOM 4288 N N . VAL B 1 172 ? -26.562 3.383 4.492 1 97.44 172 VAL B N 1
ATOM 4289 C CA . VAL B 1 172 ? -26.531 3.762 3.082 1 97.44 172 VAL B CA 1
ATOM 4290 C C . VAL B 1 172 ? -27.375 2.795 2.262 1 97.44 172 VAL B C 1
ATOM 4292 O O . VAL B 1 172 ? -27.547 1.633 2.639 1 97.44 172 VAL B O 1
ATOM 4295 N N . LEU B 1 173 ? -27.938 3.291 1.219 1 96.88 173 LEU B N 1
ATOM 4296 C CA . LEU B 1 173 ? -28.562 2.529 0.142 1 96.88 173 LEU B CA 1
ATOM 4297 C C . LEU B 1 173 ? -27.625 2.428 -1.062 1 96.88 173 LEU B C 1
ATOM 4299 O O . LEU B 1 173 ? -27.234 3.447 -1.632 1 96.88 173 LEU B O 1
ATOM 4303 N N . VAL B 1 174 ? -27.297 1.187 -1.452 1 95.56 174 VAL B N 1
ATOM 4304 C CA . VAL B 1 174 ? -26.266 0.999 -2.461 1 95.56 174 VAL B CA 1
ATOM 4305 C C . VAL B 1 174 ? -26.781 0.073 -3.562 1 95.56 174 VAL B C 1
ATOM 4307 O O . VAL B 1 174 ? -27.375 -0.966 -3.279 1 95.56 174 VAL B O 1
ATOM 4310 N N . LYS B 1 175 ? -26.688 0.466 -4.758 1 94.56 175 LYS B N 1
ATOM 4311 C CA . LYS B 1 175 ? -26.781 -0.44 -5.898 1 94.56 175 LYS B CA 1
ATOM 4312 C C . LYS B 1 175 ? -25.391 -0.953 -6.297 1 94.56 175 LYS B C 1
ATOM 4314 O O . LYS B 1 175 ? -24.5 -0.165 -6.629 1 94.56 175 LYS B O 1
ATOM 4319 N N . TYR B 1 176 ? -25.219 -2.24 -6.234 1 92.88 176 TYR B N 1
ATOM 4320 C CA . TYR B 1 176 ? -23.906 -2.855 -6.379 1 92.88 176 TYR B CA 1
ATOM 4321 C C . TYR B 1 176 ? -23.875 -3.822 -7.559 1 92.88 176 TYR B C 1
ATOM 4323 O O . TYR B 1 176 ? -24.766 -4.668 -7.695 1 92.88 176 TYR B O 1
ATOM 4331 N N . ARG B 1 177 ? -22.859 -3.699 -8.391 1 88.69 177 ARG B N 1
ATOM 4332 C CA . ARG B 1 177 ? -22.641 -4.613 -9.508 1 88.69 177 ARG B CA 1
ATOM 4333 C C . ARG B 1 177 ? -21.656 -5.715 -9.125 1 88.69 177 ARG B C 1
ATOM 4335 O O . ARG B 1 177 ? -20.469 -5.461 -8.961 1 88.69 177 ARG B O 1
ATOM 4342 N N . PRO B 1 178 ? -22.188 -6.906 -9.016 1 81.5 178 PRO B N 1
ATOM 4343 C CA . PRO B 1 178 ? -21.266 -7.996 -8.672 1 81.5 178 PRO B CA 1
ATOM 4344 C C . PRO B 1 178 ? -20.203 -8.227 -9.75 1 81.5 178 PRO B C 1
ATOM 4346 O O . PRO B 1 178 ? -20.375 -7.805 -10.891 1 81.5 178 PRO B O 1
ATOM 4349 N N . ALA B 1 179 ? -19.125 -8.883 -9.312 1 76.12 179 ALA B N 1
ATOM 4350 C CA . ALA B 1 179 ? -18 -9.148 -10.203 1 76.12 179 ALA B CA 1
ATOM 4351 C C . ALA B 1 179 ? -18.453 -9.883 -11.461 1 76.12 179 ALA B C 1
ATOM 4353 O O . ALA B 1 179 ? -19.219 -10.844 -11.383 1 76.12 179 ALA B O 1
ATOM 4354 N N . GLY B 1 180 ? -18 -9.414 -12.562 1 68.5 180 GLY B N 1
ATOM 4355 C CA . GLY B 1 180 ? -18.203 -10.117 -13.812 1 68.5 180 GLY B CA 1
ATOM 4356 C C . GLY B 1 180 ? -19.578 -9.883 -14.414 1 68.5 180 GLY B C 1
ATOM 4357 O O . GLY B 1 180 ? -19.875 -10.359 -15.508 1 68.5 180 GLY B O 1
ATOM 4358 N N . LYS B 1 181 ? -20.391 -9.273 -13.68 1 70.12 181 LYS B N 1
ATOM 4359 C CA . LYS B 1 181 ? -21.734 -9.031 -14.211 1 70.12 181 LYS B CA 1
ATOM 4360 C C . LYS B 1 181 ? -21.844 -7.633 -14.805 1 70.12 181 LYS B C 1
ATOM 4362 O O . LYS B 1 181 ? -21.203 -6.695 -14.328 1 70.12 181 LYS B O 1
ATOM 4367 N N . PRO B 1 182 ? -22.516 -7.629 -16.047 1 66.38 182 PRO B N 1
ATOM 4368 C CA . PRO B 1 182 ? -22.703 -6.312 -16.656 1 66.38 182 PRO B CA 1
ATOM 4369 C C . PRO B 1 182 ? -23.625 -5.414 -15.828 1 66.38 182 PRO B C 1
ATOM 4371 O O . PRO B 1 182 ? -24.344 -5.898 -14.945 1 66.38 182 PRO B O 1
ATOM 4374 N N . ASP B 1 183 ? -23.328 -4.172 -16.016 1 62.03 183 ASP B N 1
ATOM 4375 C CA . ASP B 1 183 ? -24.219 -3.201 -15.383 1 62.03 183 ASP B CA 1
ATOM 4376 C C . ASP B 1 183 ? -25.656 -3.383 -15.852 1 62.03 183 ASP B C 1
ATOM 4378 O O . ASP B 1 183 ? -25.953 -3.295 -17.047 1 62.03 183 ASP B O 1
ATOM 4382 N N . THR B 1 184 ? -26.297 -4.16 -15.07 1 63.75 184 THR B N 1
ATOM 4383 C CA . THR B 1 184 ? -27.688 -4.266 -15.508 1 63.75 184 THR B CA 1
ATOM 4384 C C . THR B 1 184 ? -28.562 -3.246 -14.789 1 63.75 184 THR B C 1
ATOM 4386 O O . THR B 1 184 ? -28.25 -2.83 -13.672 1 63.75 184 THR B O 1
ATOM 4389 N N . ASP B 1 185 ? -29.484 -2.68 -15.5 1 64.12 185 ASP B N 1
ATOM 4390 C CA . ASP B 1 185 ? -30.438 -1.68 -15.023 1 64.12 185 ASP B CA 1
ATOM 4391 C C . ASP B 1 185 ? -31.281 -2.227 -13.875 1 64.12 185 ASP B C 1
ATOM 4393 O O . ASP B 1 185 ? -31.938 -1.466 -13.164 1 64.12 185 ASP B O 1
ATOM 4397 N N . ASP B 1 186 ? -31.125 -3.408 -13.656 1 74.62 186 ASP B N 1
ATOM 4398 C CA . ASP B 1 186 ? -32.094 -3.947 -12.727 1 74.62 186 ASP B CA 1
ATOM 4399 C C . ASP B 1 186 ? -31.484 -4.246 -11.367 1 74.62 186 ASP B C 1
ATOM 4401 O O . ASP B 1 186 ? -31.953 -5.113 -10.633 1 74.62 186 ASP B O 1
ATOM 4405 N N . LEU B 1 187 ? -30.5 -3.514 -11.102 1 83.75 187 LEU B N 1
ATOM 4406 C CA . LEU B 1 187 ? -29.922 -3.748 -9.781 1 83.75 187 LEU B CA 1
ATOM 4407 C C . LEU B 1 187 ? -30.797 -3.162 -8.688 1 83.75 187 LEU B C 1
ATOM 4409 O O . LEU B 1 187 ? -31.266 -2.029 -8.797 1 83.75 187 LEU B O 1
ATOM 4413 N N . GLN B 1 188 ? -31.109 -3.953 -7.711 1 87.31 188 GLN B N 1
ATOM 4414 C CA . GLN B 1 188 ? -31.891 -3.484 -6.566 1 87.31 188 GLN B CA 1
ATOM 4415 C C . GLN B 1 188 ? -30.984 -2.896 -5.492 1 87.31 188 GLN B C 1
ATOM 4417 O O . GLN B 1 188 ? -29.906 -3.428 -5.223 1 87.31 188 GLN B O 1
ATOM 4422 N N . PRO B 1 189 ? -31.453 -1.815 -4.922 1 91.62 189 PRO B N 1
ATOM 4423 C CA . PRO B 1 189 ? -30.656 -1.227 -3.846 1 91.62 189 PRO B CA 1
ATOM 4424 C C . PRO B 1 189 ? -30.625 -2.098 -2.592 1 91.62 189 PRO B C 1
ATOM 4426 O O . PRO B 1 189 ? -31.625 -2.742 -2.258 1 91.62 189 PRO B O 1
ATOM 4429 N N . LYS B 1 190 ? -29.5 -2.105 -1.939 1 91.56 190 LYS B N 1
ATOM 4430 C CA . LYS B 1 190 ? -29.312 -2.793 -0.666 1 91.56 190 LYS B CA 1
ATOM 4431 C C . LYS B 1 190 ? -29.047 -1.796 0.461 1 91.56 190 LYS B C 1
ATOM 4433 O O . LYS B 1 190 ? -28.359 -0.798 0.268 1 91.56 190 LYS B O 1
ATOM 4438 N N . ILE B 1 191 ? -29.672 -2.123 1.56 1 94.75 191 ILE B N 1
ATOM 4439 C CA . ILE B 1 191 ? -29.391 -1.347 2.762 1 94.75 191 ILE B CA 1
ATOM 4440 C C . ILE B 1 191 ? -28.156 -1.918 3.469 1 94.75 191 ILE B C 1
ATOM 4442 O O . ILE B 1 191 ? -28.109 -3.115 3.76 1 94.75 191 ILE B O 1
ATOM 4446 N N . LEU B 1 192 ? -27.188 -1.013 3.738 1 95.81 192 LEU B N 1
ATOM 4447 C CA . LEU B 1 192 ? -25.953 -1.47 4.363 1 95.81 192 LEU B CA 1
ATOM 4448 C C . LEU B 1 192 ? -25.531 -0.524 5.484 1 95.81 192 LEU B C 1
ATOM 4450 O O . LEU B 1 192 ? -25.75 0.686 5.398 1 95.81 192 LEU B O 1
ATOM 4454 N N . TRP B 1 193 ? -25 -1.116 6.5 1 96.56 193 TRP B N 1
ATOM 4455 C CA . TRP B 1 193 ? -24.25 -0.377 7.52 1 96.56 193 TRP B CA 1
ATOM 4456 C C . TRP B 1 193 ? -22.766 -0.382 7.223 1 96.56 193 TRP B C 1
ATOM 4458 O O . TRP B 1 193 ? -22.078 -1.384 7.449 1 96.56 193 TRP B O 1
ATOM 4468 N N . PRO B 1 194 ? -22.234 0.73 6.672 1 97 194 PRO B N 1
ATOM 4469 C CA . PRO B 1 194 ? -20.781 0.763 6.445 1 97 194 PRO B CA 1
ATOM 4470 C C . PRO B 1 194 ? -19.984 0.792 7.746 1 97 194 PRO B C 1
ATOM 4472 O O . PRO B 1 194 ? -20.219 1.653 8.602 1 97 194 PRO B O 1
ATOM 4475 N N . LEU B 1 195 ? -19.047 -0.07 7.875 1 96.5 195 LEU B N 1
ATOM 4476 C CA . LEU B 1 195 ? -18.312 -0.22 9.125 1 96.5 195 LEU B CA 1
ATOM 4477 C C . LEU B 1 195 ? -16.875 0.274 8.977 1 96.5 195 LEU B C 1
ATOM 4479 O O . LEU B 1 195 ? -16.312 0.837 9.922 1 96.5 195 LEU B O 1
ATOM 4483 N N . ALA B 1 196 ? -16.266 0.021 7.828 1 97.5 196 ALA B N 1
ATOM 4484 C CA . ALA B 1 196 ? -14.867 0.374 7.617 1 97.5 196 ALA B CA 1
ATOM 4485 C C . ALA B 1 196 ? -14.555 0.532 6.133 1 97.5 196 ALA B C 1
ATOM 4487 O O . ALA B 1 196 ? -15.312 0.06 5.277 1 97.5 196 ALA B O 1
ATOM 4488 N N . LEU B 1 197 ? -13.523 1.233 5.836 1 96.25 197 LEU B N 1
ATOM 4489 C CA . LEU B 1 197 ? -12.961 1.396 4.5 1 96.25 197 LEU B CA 1
ATOM 4490 C C . LEU B 1 197 ? -11.523 0.875 4.453 1 96.25 197 LEU B C 1
ATOM 4492 O O . LEU B 1 197 ? -10.688 1.271 5.27 1 96.25 197 LEU B O 1
ATOM 4496 N N . VAL B 1 198 ? -11.25 -0.032 3.535 1 95.62 198 VAL B N 1
ATOM 4497 C CA . VAL B 1 198 ? -9.945 -0.67 3.465 1 95.62 198 VAL B CA 1
ATOM 4498 C C . VAL B 1 198 ? -9.414 -0.617 2.033 1 95.62 198 VAL B C 1
ATOM 4500 O O . VAL B 1 198 ? -10.141 -0.932 1.087 1 95.62 198 VAL B O 1
ATOM 4503 N N . GLU B 1 199 ? -8.25 -0.123 1.895 1 92.38 199 GLU B N 1
ATOM 4504 C CA . GLU B 1 199 ? -7.574 -0.152 0.599 1 92.38 199 GLU B CA 1
ATOM 4505 C C . GLU B 1 199 ? -6.746 -1.422 0.437 1 92.38 199 GLU B C 1
ATOM 4507 O O . GLU B 1 199 ? -5.977 -1.787 1.331 1 92.38 199 GLU B O 1
ATOM 4512 N N . SER B 1 200 ? -6.914 -2.137 -0.623 1 90.44 200 SER B N 1
ATOM 4513 C CA . SER B 1 200 ? -6.129 -3.314 -0.977 1 90.44 200 SER B CA 1
ATOM 4514 C C . SER B 1 200 ? -5.582 -3.211 -2.398 1 90.44 200 SER B C 1
ATOM 4516 O O . SER B 1 200 ? -6.332 -3.35 -3.367 1 90.44 200 SER B O 1
ATOM 4518 N N . ALA B 1 201 ? -4.262 -3.01 -2.535 1 80.94 201 ALA B N 1
ATOM 4519 C CA . ALA B 1 201 ? -3.574 -2.891 -3.816 1 80.94 201 ALA B CA 1
ATOM 4520 C C . ALA B 1 201 ? -4.227 -1.83 -4.695 1 80.94 201 ALA B C 1
ATOM 4522 O O . ALA B 1 201 ? -4.551 -2.09 -5.859 1 80.94 201 ALA B O 1
ATOM 4523 N N . GLY B 1 202 ? -4.562 -0.739 -4.082 1 81.69 202 GLY B N 1
ATOM 4524 C CA . GLY B 1 202 ? -5.078 0.395 -4.832 1 81.69 202 GLY B CA 1
ATOM 4525 C C . GLY B 1 202 ? -6.586 0.359 -5.008 1 81.69 202 GLY B C 1
ATOM 4526 O O . GLY B 1 202 ? -7.176 1.291 -5.559 1 81.69 202 GLY B O 1
ATOM 4527 N N . VAL B 1 203 ? -7.23 -0.662 -4.645 1 89.94 203 VAL B N 1
ATOM 4528 C CA . VAL B 1 203 ? -8.688 -0.787 -4.73 1 89.94 203 VAL B CA 1
ATOM 4529 C C . VAL B 1 203 ? -9.305 -0.545 -3.355 1 89.94 203 VAL B C 1
ATOM 4531 O O . VAL B 1 203 ? -8.828 -1.078 -2.35 1 89.94 203 VAL B O 1
ATOM 4534 N N . MET B 1 204 ? -10.328 0.218 -3.324 1 93.5 204 MET B N 1
ATOM 4535 C CA . MET B 1 204 ? -10.984 0.555 -2.062 1 93.5 204 MET B CA 1
ATOM 4536 C C . MET B 1 204 ? -12.164 -0.374 -1.797 1 93.5 204 MET B C 1
ATOM 4538 O O . MET B 1 204 ? -12.992 -0.599 -2.68 1 93.5 204 MET B O 1
ATOM 4542 N N . TYR B 1 205 ? -12.242 -0.854 -0.537 1 95.38 205 TYR B N 1
ATOM 4543 C CA . TYR B 1 205 ? -13.328 -1.725 -0.103 1 95.38 205 TYR B CA 1
ATOM 4544 C C . TYR B 1 205 ? -14.094 -1.103 1.059 1 95.38 205 TYR B C 1
ATOM 4546 O O . TYR B 1 205 ? -13.5 -0.482 1.942 1 95.38 205 TYR B O 1
ATOM 4554 N N . MET B 1 206 ? -15.367 -1.355 1.034 1 97 206 MET B N 1
ATOM 4555 C CA . MET B 1 206 ? -16.203 -1.115 2.205 1 97 206 MET B CA 1
ATOM 4556 C C . MET B 1 206 ? -16.531 -2.424 2.918 1 97 206 MET B C 1
ATOM 4558 O O . MET B 1 206 ? -16.969 -3.389 2.287 1 97 206 MET B O 1
ATOM 4562 N N . VAL B 1 207 ? -16.234 -2.477 4.191 1 96.94 207 VAL B N 1
ATOM 4563 C CA . VAL B 1 207 ? -16.781 -3.527 5.039 1 96.94 207 VAL B CA 1
ATOM 4564 C C . VAL B 1 207 ? -18.172 -3.113 5.535 1 96.94 207 VAL B C 1
ATOM 4566 O O . VAL B 1 207 ? -18.312 -2.086 6.203 1 96.94 207 VAL B O 1
ATOM 4569 N N . ALA B 1 208 ? -19.109 -3.865 5.215 1 96.31 208 ALA B N 1
ATOM 4570 C CA . ALA B 1 208 ? -20.469 -3.457 5.574 1 96.31 208 ALA B CA 1
ATOM 4571 C C . ALA B 1 208 ? -21.25 -4.621 6.184 1 96.31 208 ALA B C 1
ATOM 4573 O O . ALA B 1 208 ? -20.984 -5.785 5.879 1 96.31 208 ALA B O 1
ATOM 4574 N N . GLN B 1 209 ? -22.094 -4.27 7.004 1 93.75 209 GLN B N 1
ATOM 4575 C CA . GLN B 1 209 ? -23.047 -5.207 7.594 1 93.75 209 GLN B CA 1
ATOM 4576 C C . GLN B 1 209 ? -24.453 -5.008 7.012 1 93.75 209 GLN B C 1
ATOM 4578 O O . GLN B 1 209 ? -24.891 -3.875 6.824 1 93.75 209 GLN B O 1
ATOM 4583 N N . ASP B 1 210 ? -25.031 -6.051 6.617 1 89.19 210 ASP B N 1
ATOM 4584 C CA . ASP B 1 210 ? -26.422 -6.031 6.184 1 89.19 210 ASP B CA 1
ATOM 4585 C C . ASP B 1 210 ? -27.359 -6.172 7.371 1 89.19 210 ASP B C 1
ATOM 4587 O O . ASP B 1 210 ? -27.453 -7.238 7.984 1 89.19 210 ASP B O 1
ATOM 4591 N N . PRO B 1 211 ? -28.047 -5.176 7.656 1 87.12 211 PRO B N 1
ATOM 4592 C CA . PRO B 1 211 ? -28.891 -5.227 8.844 1 87.12 211 PRO B CA 1
ATOM 4593 C C . PRO B 1 211 ? -30.062 -6.199 8.695 1 87.12 211 PRO B C 1
ATOM 4595 O O . PRO B 1 211 ? -30.703 -6.566 9.688 1 87.12 211 PRO B O 1
ATOM 4598 N N . SER B 1 212 ? -30.406 -6.527 7.492 1 79.81 212 SER B N 1
ATOM 4599 C CA . SER B 1 212 ? -31.516 -7.453 7.273 1 79.81 212 SER B CA 1
ATOM 4600 C C . SER B 1 212 ? -31.109 -8.883 7.629 1 79.81 212 SER B C 1
ATOM 4602 O O . SER B 1 212 ? -31.969 -9.75 7.789 1 79.81 212 SER B O 1
ATOM 4604 N N . PHE B 1 213 ? -29.891 -9.078 7.656 1 73.88 213 PHE B N 1
ATOM 4605 C CA . PHE B 1 213 ? -29.438 -10.43 7.961 1 73.88 213 PHE B CA 1
ATOM 4606 C C . PHE B 1 213 ? -29.125 -10.578 9.445 1 73.88 213 PHE B C 1
ATOM 4608 O O . PHE B 1 213 ? -28.188 -9.953 9.953 1 73.88 213 PHE B O 1
ATOM 4615 N N . GLU B 1 214 ? -30.188 -10.898 10.188 1 61.38 214 GLU B N 1
ATOM 4616 C CA . GLU B 1 214 ? -30.016 -11.172 11.609 1 61.38 214 GLU B CA 1
ATOM 4617 C C . GLU B 1 214 ? -29.109 -12.383 11.828 1 61.38 214 GLU B C 1
ATOM 4619 O O . GLU B 1 214 ? -29.094 -13.312 11.016 1 61.38 214 GLU B O 1
ATOM 4624 N N . PRO B 1 215 ? -28.156 -12.211 12.766 1 58.88 215 PRO B N 1
ATOM 4625 C CA . PRO B 1 215 ? -27.281 -13.352 13.055 1 58.88 215 PRO B CA 1
ATOM 4626 C C . PRO B 1 215 ? -28.031 -14.672 13.172 1 58.88 215 PRO B C 1
ATOM 4628 O O . PRO B 1 215 ? -29.172 -14.688 13.648 1 58.88 215 PRO B O 1
ATOM 4631 N N . ARG B 1 216 ? -27.828 -15.539 12.289 1 51.03 216 ARG B N 1
ATOM 4632 C CA . ARG B 1 216 ? -28.406 -16.859 12.477 1 51.03 216 ARG B CA 1
ATOM 4633 C C . ARG B 1 216 ? -28.156 -17.391 13.883 1 51.03 216 ARG B C 1
ATOM 4635 O O . ARG B 1 216 ? -27.016 -17.359 14.367 1 51.03 216 ARG B O 1
ATOM 4642 N N . LYS B 1 217 ? -29.234 -17.453 14.734 1 50.34 217 LYS B N 1
ATOM 4643 C CA . LYS B 1 217 ? -29.203 -17.922 16.125 1 50.34 217 LYS B CA 1
ATOM 4644 C C . LYS B 1 217 ? -28.609 -19.328 16.203 1 50.34 217 LYS B C 1
ATOM 4646 O O . LYS B 1 217 ? -28.266 -19.797 17.297 1 50.34 217 LYS B O 1
ATOM 4651 N N . ASP B 1 218 ? -28.906 -20.078 15.289 1 45.59 218 ASP B N 1
ATOM 4652 C CA . ASP B 1 218 ? -28.516 -21.484 15.391 1 45.59 218 ASP B CA 1
ATOM 4653 C C . ASP B 1 218 ? -27.016 -21.656 15.203 1 45.59 218 ASP B C 1
ATOM 4655 O O . ASP B 1 218 ? -26.469 -22.734 15.438 1 45.59 218 ASP B O 1
ATOM 4659 N N . LYS B 1 219 ? -26.438 -20.703 14.609 1 48.12 219 LYS B N 1
ATOM 4660 C CA . LYS B 1 219 ? -25 -20.891 14.5 1 48.12 219 LYS B CA 1
ATOM 4661 C C . LYS B 1 219 ? -24.266 -20.266 15.68 1 48.12 219 LYS B C 1
ATOM 4663 O O . LYS B 1 219 ? -24.734 -19.281 16.266 1 48.12 219 LYS B O 1
ATOM 4668 N N . PRO B 1 220 ? -23.625 -21.016 16.5 1 46.38 220 PRO B N 1
ATOM 4669 C CA . PRO B 1 220 ? -22.984 -20.562 17.734 1 46.38 220 PRO B CA 1
ATOM 4670 C C . PRO B 1 220 ? -22.547 -19.094 17.656 1 46.38 220 PRO B C 1
ATOM 4672 O O . PRO B 1 220 ? -22.531 -18.406 18.672 1 46.38 220 PRO B O 1
ATOM 4675 N N . ARG B 1 221 ? -21.953 -18.875 16.672 1 44.09 221 ARG B N 1
ATOM 4676 C CA . ARG B 1 221 ? -21.5 -17.484 16.609 1 44.09 221 ARG B CA 1
ATOM 4677 C C . ARG B 1 221 ? -22.422 -16.656 15.727 1 44.09 221 ARG B C 1
ATOM 4679 O O . ARG B 1 221 ? -22.781 -17.078 14.625 1 44.09 221 ARG B O 1
ATOM 4686 N N . ILE B 1 222 ? -23.234 -15.891 16.25 1 46.25 222 ILE B N 1
ATOM 4687 C CA . ILE B 1 222 ? -24.047 -14.883 15.578 1 46.25 222 ILE B CA 1
ATOM 4688 C C . ILE B 1 222 ? -23.266 -14.297 14.406 1 46.25 222 ILE B C 1
ATOM 4690 O O . ILE B 1 222 ? -22.312 -13.531 14.609 1 46.25 222 ILE B O 1
ATOM 4694 N N . GLN B 1 223 ? -22.891 -14.969 13.422 1 52.97 223 GLN B N 1
ATOM 4695 C CA . GLN B 1 223 ? -21.938 -14.383 12.477 1 52.97 223 GLN B CA 1
ATOM 4696 C C . GLN B 1 223 ? -22.625 -13.328 11.609 1 52.97 223 GLN B C 1
ATOM 4698 O O . GLN B 1 223 ? -23.531 -13.641 10.836 1 52.97 223 GLN B O 1
ATOM 4703 N N . TRP B 1 224 ? -22.875 -12.156 12.156 1 53.44 224 TRP B N 1
ATOM 4704 C CA . TRP B 1 224 ? -23.266 -11.078 11.258 1 53.44 224 TRP B CA 1
ATOM 4705 C C . TRP B 1 224 ? -22.562 -11.203 9.906 1 53.44 224 TRP B C 1
ATOM 4707 O O . TRP B 1 224 ? -21.391 -11.578 9.844 1 53.44 224 TRP B O 1
ATOM 4717 N N . LEU B 1 225 ? -23.469 -11.211 8.961 1 69.56 225 LEU B N 1
ATOM 4718 C CA . LEU B 1 225 ? -22.891 -11.297 7.625 1 69.56 225 LEU B CA 1
ATOM 4719 C C . LEU B 1 225 ? -22.203 -9.992 7.254 1 69.56 225 LEU B C 1
ATOM 4721 O O . LEU B 1 225 ? -22.859 -8.953 7.102 1 69.56 225 LEU B O 1
ATOM 4725 N N . ARG B 1 226 ? -21.016 -9.875 7.512 1 85.81 226 ARG B N 1
ATOM 4726 C CA . ARG B 1 226 ? -20.188 -8.773 7.031 1 85.81 226 ARG B CA 1
ATOM 4727 C C . ARG B 1 226 ? -19.516 -9.125 5.711 1 85.81 226 ARG B C 1
ATOM 4729 O O . ARG B 1 226 ? -19 -10.234 5.551 1 85.81 226 ARG B O 1
ATOM 4736 N N . SER B 1 227 ? -19.797 -8.195 4.828 1 90.06 227 SER B N 1
ATOM 4737 C CA . SER B 1 227 ? -19.297 -8.453 3.479 1 90.06 227 SER B CA 1
ATOM 4738 C C . SER B 1 227 ? -18.406 -7.32 2.988 1 90.06 227 SER B C 1
ATOM 4740 O O . SER B 1 227 ? -18.453 -6.211 3.523 1 90.06 227 SER B O 1
ATOM 4742 N N . LEU B 1 228 ? -17.625 -7.699 2.072 1 92.62 228 LEU B N 1
ATOM 4743 C CA . LEU B 1 228 ? -16.75 -6.734 1.41 1 92.62 228 LEU B CA 1
ATOM 4744 C C . LEU B 1 228 ? -17.359 -6.246 0.107 1 92.62 228 LEU B C 1
ATOM 4746 O O . LEU B 1 228 ? -17.812 -7.047 -0.711 1 92.62 228 LEU B O 1
ATOM 4750 N N . PHE B 1 229 ? -17.422 -4.965 -0.034 1 93.88 229 PHE B N 1
ATOM 4751 C CA . PHE B 1 229 ? -17.922 -4.355 -1.261 1 93.88 229 PHE B CA 1
ATOM 4752 C C . PHE B 1 229 ? -16.859 -3.459 -1.888 1 93.88 229 PHE B C 1
ATOM 4754 O O . PHE B 1 229 ? -16.391 -2.5 -1.264 1 93.88 229 PHE B O 1
ATOM 4761 N N . ARG B 1 230 ? -16.469 -3.791 -3.111 1 94.44 230 ARG B N 1
ATOM 4762 C CA . ARG B 1 230 ? -15.602 -2.877 -3.84 1 94.44 230 ARG B CA 1
ATOM 4763 C C . ARG B 1 230 ? -16.328 -1.583 -4.188 1 94.44 230 ARG B C 1
ATOM 4765 O O . ARG B 1 230 ? -17.438 -1.616 -4.723 1 94.44 230 ARG B O 1
ATOM 4772 N N . LEU B 1 231 ? -15.719 -0.468 -3.91 1 95.38 231 LEU B N 1
ATOM 4773 C CA . LEU B 1 231 ? -16.391 0.811 -4.094 1 95.38 231 LEU B CA 1
ATOM 4774 C C . LEU B 1 231 ? -16.578 1.119 -5.578 1 95.38 231 LEU B C 1
ATOM 4776 O O . LEU B 1 231 ? -17.562 1.735 -5.969 1 95.38 231 LEU B O 1
ATOM 4780 N N . ASP B 1 232 ? -15.586 0.711 -6.391 1 93.31 232 ASP B N 1
ATOM 4781 C CA . ASP B 1 232 ? -15.656 1.047 -7.809 1 93.31 232 ASP B CA 1
ATOM 4782 C C . ASP B 1 232 ? -16.75 0.257 -8.508 1 93.31 232 ASP B C 1
ATOM 4784 O O . ASP B 1 232 ? -17.094 0.54 -9.656 1 93.31 232 ASP B O 1
ATOM 4788 N N . ARG B 1 233 ? -17.375 -0.663 -7.805 1 92.19 233 ARG B N 1
ATOM 4789 C CA . ARG B 1 233 ? -18.453 -1.453 -8.367 1 92.19 233 ARG B CA 1
ATOM 4790 C C . ARG B 1 233 ? -19.812 -0.951 -7.871 1 92.19 233 ARG B C 1
ATOM 4792 O O . ARG B 1 233 ? -20.859 -1.506 -8.227 1 92.19 233 ARG B O 1
ATOM 4799 N N . ILE B 1 234 ? -19.781 -0.016 -7.059 1 94.25 234 ILE B N 1
ATOM 4800 C CA . ILE B 1 234 ? -21.016 0.628 -6.629 1 94.25 234 ILE B CA 1
ATOM 4801 C C . ILE B 1 234 ? -21.516 1.571 -7.719 1 94.25 234 ILE B C 1
ATOM 4803 O O . ILE B 1 234 ? -20.828 2.518 -8.094 1 94.25 234 ILE B O 1
ATOM 4807 N N . VAL B 1 235 ? -22.641 1.33 -8.117 1 92.69 235 VAL B N 1
ATOM 4808 C CA . VAL B 1 235 ? -23.234 2.104 -9.211 1 92.69 235 VAL B CA 1
ATOM 4809 C C . VAL B 1 235 ? -23.844 3.391 -8.664 1 92.69 235 VAL B C 1
ATOM 4811 O O . VAL B 1 235 ? -23.734 4.449 -9.289 1 92.69 235 VAL B O 1
ATOM 4814 N N . SER B 1 236 ? -24.484 3.244 -7.586 1 94.38 236 SER B N 1
ATOM 4815 C CA . SER B 1 236 ? -25.062 4.398 -6.906 1 94.38 236 SER B CA 1
ATOM 4816 C C . SER B 1 236 ? -25.078 4.203 -5.395 1 94.38 236 SER B C 1
ATOM 4818 O O . SER B 1 236 ? -25.156 3.07 -4.91 1 94.38 236 SER B O 1
ATOM 4820 N N . ALA B 1 237 ? -24.953 5.273 -4.684 1 96.31 237 ALA B N 1
ATOM 4821 C CA . ALA B 1 237 ? -24.969 5.27 -3.225 1 96.31 237 ALA B CA 1
ATOM 4822 C C . ALA B 1 237 ? -25.641 6.527 -2.68 1 96.31 237 ALA B C 1
ATOM 4824 O O . ALA B 1 237 ? -25.438 7.625 -3.213 1 96.31 237 ALA B O 1
ATOM 4825 N N . SER B 1 238 ? -26.469 6.34 -1.749 1 96.06 238 SER B N 1
ATOM 4826 C CA . SER B 1 238 ? -27.094 7.445 -1.028 1 96.06 238 SER B CA 1
ATOM 4827 C C . SER B 1 238 ? -27.297 7.098 0.44 1 96.06 238 SER B C 1
ATOM 4829 O O . SER B 1 238 ? -27.375 5.922 0.802 1 96.06 238 SER B O 1
ATOM 4831 N N . GLU B 1 239 ? -27.297 8.055 1.218 1 94.69 239 GLU B N 1
ATOM 4832 C CA . GLU B 1 239 ? -27.641 7.84 2.621 1 94.69 239 GLU B CA 1
ATOM 4833 C C . GLU B 1 239 ? -29.141 7.648 2.803 1 94.69 239 GLU B C 1
ATOM 4835 O O . GLU B 1 239 ? -29.938 8.328 2.154 1 94.69 239 GLU B O 1
ATOM 4840 N N . SER B 1 240 ? -29.516 6.836 3.643 1 93.5 240 SER B N 1
ATOM 4841 C CA . SER B 1 240 ? -30.922 6.57 3.873 1 93.5 240 SER B CA 1
ATOM 4842 C C . SER B 1 240 ? -31.547 7.613 4.801 1 93.5 240 SER B C 1
ATOM 4844 O O . SER B 1 240 ? -32.75 7.773 4.84 1 93.5 240 SER B O 1
ATOM 4846 N N . GLY B 1 241 ? -30.766 8.266 5.602 1 91.25 241 GLY B N 1
ATOM 4847 C CA . GLY B 1 241 ? -31.234 9.18 6.629 1 91.25 241 GLY B CA 1
ATOM 4848 C C . GLY B 1 241 ? -31.219 8.578 8.023 1 91.25 241 GLY B C 1
ATOM 4849 O O . GLY B 1 241 ? -31.359 9.297 9.016 1 91.25 241 GLY B O 1
ATOM 4850 N N . LYS B 1 242 ? -30.969 7.348 8.117 1 94 242 LYS B N 1
ATOM 4851 C CA . LYS B 1 242 ? -30.938 6.652 9.398 1 94 242 LYS B CA 1
ATOM 4852 C C . LYS B 1 242 ? -29.5 6.461 9.891 1 94 242 LYS B C 1
ATOM 4854 O O . LYS B 1 242 ? -28.578 6.402 9.078 1 94 242 LYS B O 1
ATOM 4859 N N . THR B 1 243 ? -29.406 6.418 11.148 1 93.12 243 THR B N 1
ATOM 4860 C CA . THR B 1 243 ? -28.141 6.059 11.773 1 93.12 243 THR B CA 1
ATOM 4861 C C . THR B 1 243 ? -28.188 4.633 12.32 1 93.12 243 THR B C 1
ATOM 4863 O O . THR B 1 243 ? -29.266 4.02 12.367 1 93.12 243 THR B O 1
ATOM 4866 N N . PHE B 1 244 ? -27.078 4.059 12.578 1 93.06 244 PHE B N 1
ATOM 4867 C CA . PHE B 1 244 ? -27 2.756 13.227 1 93.06 244 PHE B CA 1
ATOM 4868 C C . PHE B 1 244 ? -26 2.777 14.367 1 93.06 244 PHE B C 1
ATOM 4870 O O . PHE B 1 244 ? -25.156 3.68 14.453 1 93.06 244 PHE B O 1
ATOM 4877 N N . ASP B 1 245 ? -26.203 1.834 15.273 1 90.06 245 ASP B N 1
ATOM 4878 C CA . ASP B 1 245 ? -25.234 1.648 16.344 1 90.06 245 ASP B CA 1
ATOM 4879 C C . ASP B 1 245 ? -24.062 0.789 15.883 1 90.06 245 ASP B C 1
ATOM 4881 O O . ASP B 1 245 ? -24.25 -0.362 15.484 1 90.06 245 ASP B O 1
ATOM 4885 N N . TYR B 1 246 ? -22.984 1.378 15.891 1 92 246 TYR B N 1
ATOM 4886 C CA . TYR B 1 246 ? -21.797 0.637 15.484 1 92 246 TYR B CA 1
ATOM 4887 C C . TYR B 1 246 ? -21.641 -0.64 16.297 1 92 246 TYR B C 1
ATOM 4889 O O . TYR B 1 246 ? -21.688 -0.604 17.531 1 92 246 TYR B O 1
ATOM 4897 N N . PRO B 1 247 ? -21.516 -1.706 15.656 1 90.69 247 PRO B N 1
ATOM 4898 C CA . PRO B 1 247 ? -21.484 -2.973 16.391 1 90.69 247 PRO B CA 1
ATOM 4899 C C . PRO B 1 247 ? -20.281 -3.08 17.328 1 90.69 247 PRO B C 1
ATOM 4901 O O . PRO B 1 247 ? -19.141 -2.922 16.891 1 90.69 247 PRO B O 1
ATOM 4904 N N . GLY B 1 248 ? -20.453 -3.426 18.547 1 88.12 248 GLY B N 1
ATOM 4905 C CA . GLY B 1 248 ? -19.406 -3.533 19.547 1 88.12 248 GLY B CA 1
ATOM 4906 C C . GLY B 1 248 ? -18.484 -4.711 19.312 1 88.12 248 GLY B C 1
ATOM 4907 O O . GLY B 1 248 ? -17.359 -4.738 19.812 1 88.12 248 GLY B O 1
ATOM 4908 N N . ASP B 1 249 ? -18.953 -5.633 18.469 1 87.56 249 ASP B N 1
ATOM 4909 C CA . ASP B 1 249 ? -18.156 -6.84 18.25 1 87.56 249 ASP B CA 1
ATOM 4910 C C . ASP B 1 249 ? -17.328 -6.73 16.984 1 87.56 249 ASP B C 1
ATOM 4912 O O . ASP B 1 249 ? -16.656 -7.684 16.594 1 87.56 249 ASP B O 1
ATOM 4916 N N . PHE B 1 250 ? -17.453 -5.633 16.359 1 91.81 250 PHE B N 1
ATOM 4917 C CA . PHE B 1 250 ? -16.656 -5.457 15.148 1 91.81 250 PHE B CA 1
ATOM 4918 C C . PHE B 1 250 ? -15.414 -4.621 15.438 1 91.81 250 PHE B C 1
ATOM 4920 O O . PHE B 1 250 ? -15.516 -3.496 15.93 1 91.81 250 PHE B O 1
ATOM 4927 N N . HIS B 1 251 ? -14.273 -5.203 15.141 1 92.88 251 HIS B N 1
ATOM 4928 C CA . HIS B 1 251 ? -12.969 -4.547 15.156 1 92.88 251 HIS B CA 1
ATOM 4929 C C . HIS B 1 251 ? -12.211 -4.785 13.852 1 92.88 251 HIS B C 1
ATOM 4931 O O . HIS B 1 251 ? -11.938 -5.93 13.492 1 92.88 251 HIS B O 1
ATOM 4937 N N . LEU B 1 252 ? -11.914 -3.705 13.164 1 94.56 252 LEU B N 1
ATOM 4938 C CA . LEU B 1 252 ? -11.328 -3.803 11.836 1 94.56 252 LEU B CA 1
ATOM 4939 C C . LEU B 1 252 ? -10.016 -4.578 11.875 1 94.56 252 LEU B C 1
ATOM 4941 O O . LEU B 1 252 ? -9.758 -5.414 11.008 1 94.56 252 LEU B O 1
ATOM 4945 N N . ARG B 1 253 ? -9.211 -4.363 12.859 1 91.56 253 ARG B N 1
ATOM 4946 C CA . ARG B 1 253 ? -7.926 -5.051 12.969 1 91.56 253 ARG B CA 1
ATOM 4947 C C . ARG B 1 253 ? -8.125 -6.559 13.07 1 91.56 253 ARG B C 1
ATOM 4949 O O . ARG B 1 253 ? -7.402 -7.328 12.43 1 91.56 253 ARG B O 1
ATOM 4956 N N . THR B 1 254 ? -9.062 -6.918 13.898 1 91.06 254 THR B N 1
ATOM 4957 C CA . THR B 1 254 ? -9.383 -8.336 14.031 1 91.06 254 THR B CA 1
ATOM 4958 C C . THR B 1 254 ? -9.922 -8.891 12.719 1 91.06 254 THR B C 1
ATOM 4960 O O . THR B 1 254 ? -9.594 -10.016 12.328 1 91.06 254 THR B O 1
ATOM 4963 N N . TYR B 1 255 ? -10.734 -8.109 12.062 1 91.88 255 TYR B N 1
ATOM 4964 C CA . TYR B 1 255 ? -11.32 -8.5 10.789 1 91.88 255 TYR B CA 1
ATOM 4965 C C . TYR B 1 255 ? -10.234 -8.727 9.734 1 91.88 255 TYR B C 1
ATOM 4967 O O . TYR B 1 255 ? -10.32 -9.664 8.945 1 91.88 255 TYR B O 1
ATOM 4975 N N . ILE B 1 256 ? -9.18 -7.945 9.734 1 92 256 ILE B N 1
ATOM 4976 C CA . ILE B 1 256 ? -8.102 -8.008 8.758 1 92 256 ILE B CA 1
ATOM 4977 C C . ILE B 1 256 ? -7.098 -9.086 9.172 1 92 256 ILE B C 1
ATOM 4979 O O . ILE B 1 256 ? -6.812 -10.008 8.398 1 92 256 ILE B O 1
ATOM 4983 N N . ASP B 1 257 ? -6.594 -9.031 10.414 1 87.94 257 ASP B N 1
ATOM 4984 C CA . ASP B 1 257 ? -5.469 -9.859 10.844 1 87.94 257 ASP B CA 1
ATOM 4985 C C . ASP B 1 257 ? -5.949 -11.203 11.375 1 87.94 257 ASP B C 1
ATOM 4987 O O . ASP B 1 257 ? -5.297 -12.227 11.172 1 87.94 257 ASP B O 1
ATOM 4991 N N . GLY B 1 258 ? -7.031 -11.141 12.109 1 84.62 258 GLY B N 1
ATOM 4992 C CA . GLY B 1 258 ? -7.559 -12.352 12.719 1 84.62 258 GLY B CA 1
ATOM 4993 C C . GLY B 1 258 ? -8.305 -13.234 11.734 1 84.62 258 GLY B C 1
ATOM 4994 O O . GLY B 1 258 ? -7.898 -14.367 11.469 1 84.62 258 GLY B O 1
ATOM 4995 N N . GLU B 1 259 ? -9.289 -12.594 11.094 1 84.56 259 GLU B N 1
ATOM 4996 C CA . GLU B 1 259 ? -10.125 -13.328 10.148 1 84.56 259 GLU B CA 1
ATOM 4997 C C . GLU B 1 259 ? -9.484 -13.383 8.766 1 84.56 259 GLU B C 1
ATOM 4999 O O . GLU B 1 259 ? -9.844 -14.219 7.941 1 84.56 259 GLU B O 1
ATOM 5004 N N . GLN B 1 260 ? -8.555 -12.531 8.539 1 89.62 260 GLN B N 1
ATOM 5005 C CA . GLN B 1 260 ? -7.871 -12.43 7.258 1 89.62 260 GLN B CA 1
ATOM 5006 C C . GLN B 1 260 ? -8.867 -12.352 6.105 1 89.62 260 GLN B C 1
ATOM 5008 O O . GLN B 1 260 ? -8.727 -13.062 5.105 1 89.62 260 GLN B O 1
ATOM 5013 N N . ALA B 1 261 ? -9.906 -11.594 6.328 1 87.31 261 ALA B N 1
ATOM 5014 C CA . ALA B 1 261 ? -11.016 -11.484 5.383 1 87.31 261 ALA B CA 1
ATOM 5015 C C . ALA B 1 261 ? -10.523 -11.039 4.008 1 87.31 261 ALA B C 1
ATOM 5017 O O . ALA B 1 261 ? -11.094 -11.43 2.984 1 87.31 261 ALA B O 1
ATOM 5018 N N . PHE B 1 262 ? -9.477 -10.359 3.936 1 91.38 262 PHE B N 1
ATOM 5019 C CA . PHE B 1 262 ? -9.008 -9.797 2.676 1 91.38 262 PHE B CA 1
ATOM 5020 C C . PHE B 1 262 ? -8.102 -10.781 1.948 1 91.38 262 PHE B C 1
ATOM 5022 O O . PHE B 1 262 ? -7.637 -10.508 0.84 1 91.38 262 PHE B O 1
ATOM 5029 N N . ASN B 1 263 ? -7.844 -11.922 2.561 1 91.94 263 ASN B N 1
ATOM 5030 C CA . ASN B 1 263 ? -7.164 -13 1.846 1 91.94 263 ASN B CA 1
ATOM 5031 C C . ASN B 1 263 ? -8.148 -13.852 1.05 1 91.94 263 ASN B C 1
ATOM 5033 O O . ASN B 1 263 ? -7.742 -14.672 0.227 1 91.94 263 ASN B O 1
ATOM 5037 N N . PHE B 1 264 ? -9.43 -13.664 1.317 1 87.5 264 PHE B N 1
ATOM 5038 C CA . PHE B 1 264 ? -10.57 -14.18 0.568 1 87.5 264 PHE B CA 1
ATOM 5039 C C . PHE B 1 264 ? -10.688 -15.688 0.741 1 87.5 264 PHE B C 1
ATOM 5041 O O . PHE B 1 264 ? -9.703 -16.422 0.579 1 87.5 264 PHE B O 1
ATOM 5048 N N . LEU B 1 265 ? -11.891 -16.219 1.015 1 88.69 265 LEU B N 1
ATOM 5049 C CA . LEU B 1 265 ? -12.281 -17.609 1.112 1 88.69 265 LEU B CA 1
ATOM 5050 C C . LEU B 1 265 ? -11.359 -18.375 2.062 1 88.69 265 LEU B C 1
ATOM 5052 O O . LEU B 1 265 ? -10.797 -19.406 1.699 1 88.69 265 LEU B O 1
ATOM 5056 N N . THR B 1 266 ? -11.188 -17.828 3.166 1 91.19 266 THR B N 1
ATOM 5057 C CA . THR B 1 266 ? -10.281 -18.406 4.156 1 91.19 266 THR B CA 1
ATOM 5058 C C . THR B 1 266 ? -10.828 -19.734 4.691 1 91.19 266 THR B C 1
ATOM 5060 O O . THR B 1 266 ? -12.047 -19.938 4.723 1 91.19 266 THR B O 1
ATOM 5063 N N . GLU B 1 267 ? -9.922 -20.641 5.004 1 93.81 267 GLU B N 1
ATOM 5064 C CA . GLU B 1 267 ? -10.195 -21.938 5.586 1 93.81 267 GLU B CA 1
ATOM 5065 C C . GLU B 1 267 ? -9.516 -22.109 6.941 1 93.81 267 GLU B C 1
ATOM 5067 O O . GLU B 1 267 ? -8.781 -21.219 7.379 1 93.81 267 GLU B O 1
ATOM 5072 N N . PRO B 1 268 ? -9.875 -23.172 7.633 1 94.12 268 PRO B N 1
ATOM 5073 C CA . PRO B 1 268 ? -9.164 -23.406 8.898 1 94.12 268 PRO B CA 1
ATOM 5074 C C . PRO B 1 268 ? -7.652 -23.516 8.719 1 94.12 268 PRO B C 1
ATOM 5076 O O . PRO B 1 268 ? -7.184 -24.016 7.695 1 94.12 268 PRO B O 1
ATOM 5079 N N . ALA B 1 269 ? -6.973 -23.141 9.703 1 96.12 269 ALA B N 1
ATOM 5080 C CA . ALA B 1 269 ? -5.512 -23.094 9.68 1 96.12 269 ALA B CA 1
ATOM 5081 C C . ALA B 1 269 ? -4.926 -24.484 9.414 1 96.12 269 ALA B C 1
ATOM 5083 O O . ALA B 1 269 ? -5.465 -25.484 9.891 1 96.12 269 ALA B O 1
ATOM 5084 N N . ILE B 1 270 ? -3.832 -24.531 8.727 1 97.88 270 ILE B N 1
ATOM 5085 C CA . ILE B 1 270 ? -3.109 -25.766 8.43 1 97.88 270 ILE B CA 1
ATOM 5086 C C . ILE B 1 270 ? -1.617 -25.562 8.68 1 97.88 270 ILE B C 1
ATOM 5088 O O . ILE B 1 270 ? -1.147 -24.422 8.773 1 97.88 270 ILE B O 1
ATOM 5092 N N . HIS B 1 271 ? -0.934 -26.625 8.836 1 98.44 271 HIS B N 1
ATOM 5093 C CA . HIS B 1 271 ? 0.524 -26.578 8.867 1 98.44 271 HIS B CA 1
ATOM 5094 C C . HIS B 1 271 ? 1.114 -26.828 7.488 1 98.44 271 HIS B C 1
ATOM 5096 O O . HIS B 1 271 ? 1.043 -27.953 6.969 1 98.44 271 HIS B O 1
ATOM 5102 N N . LEU B 1 272 ? 1.702 -25.828 6.906 1 98.62 272 LEU B N 1
ATOM 5103 C CA . LEU B 1 272 ? 2.205 -25.844 5.539 1 98.62 272 LEU B CA 1
ATOM 5104 C C . LEU B 1 272 ? 3.711 -26.094 5.516 1 98.62 272 LEU B C 1
ATOM 5106 O O . LEU B 1 272 ? 4.445 -25.531 6.332 1 98.62 272 LEU B O 1
ATOM 5110 N N . SER B 1 273 ? 4.145 -26.938 4.66 1 98.69 273 SER B N 1
ATOM 5111 C CA . SER B 1 273 ? 5.562 -27.188 4.41 1 98.69 273 SER B CA 1
ATOM 5112 C C . SER B 1 273 ? 5.887 -27.062 2.928 1 98.69 273 SER B C 1
ATOM 5114 O O . SER B 1 273 ? 5.258 -27.719 2.094 1 98.69 273 SER B O 1
ATOM 5116 N N . ILE B 1 274 ? 6.879 -26.297 2.629 1 98.69 274 ILE B N 1
ATOM 5117 C CA . ILE B 1 274 ? 7.273 -26.031 1.251 1 98.69 274 ILE B CA 1
ATOM 5118 C C . ILE B 1 274 ? 8.781 -26.234 1.096 1 98.69 274 ILE B C 1
ATOM 5120 O O . ILE B 1 274 ? 9.562 -25.828 1.957 1 98.69 274 ILE B O 1
ATOM 5124 N N . ALA B 1 275 ? 9.211 -26.844 0.04 1 98.69 275 ALA B N 1
ATOM 5125 C CA . ALA B 1 275 ? 10.617 -26.922 -0.336 1 98.69 275 ALA B CA 1
ATOM 5126 C C . ALA B 1 275 ? 10.938 -25.969 -1.477 1 98.69 275 ALA B C 1
ATOM 5128 O O . ALA B 1 275 ? 10.234 -25.938 -2.492 1 98.69 275 ALA B O 1
ATOM 5129 N N . PHE B 1 276 ? 11.969 -25.203 -1.297 1 97.88 276 PHE B N 1
ATOM 5130 C CA . PHE B 1 276 ? 12.352 -24.219 -2.295 1 97.88 276 PHE B CA 1
ATOM 5131 C C . PHE B 1 276 ? 13.68 -24.594 -2.945 1 97.88 276 PHE B C 1
ATOM 5133 O O . PHE B 1 276 ? 14.602 -25.031 -2.264 1 97.88 276 PHE B O 1
ATOM 5140 N N . ASP B 1 277 ? 13.727 -24.359 -4.27 1 96.19 277 ASP B N 1
ATOM 5141 C CA . ASP B 1 277 ? 14.953 -24.578 -5.031 1 96.19 277 ASP B CA 1
ATOM 5142 C C . ASP B 1 277 ? 15.828 -23.328 -5.031 1 96.19 277 ASP B C 1
ATOM 5144 O O . ASP B 1 277 ? 15.32 -22.219 -5.121 1 96.19 277 ASP B O 1
ATOM 5148 N N . GLY B 1 278 ? 17.109 -23.578 -4.863 1 91.69 278 GLY B N 1
ATOM 5149 C CA . GLY B 1 278 ? 18.047 -22.469 -4.961 1 91.69 278 GLY B CA 1
ATOM 5150 C C . GLY B 1 278 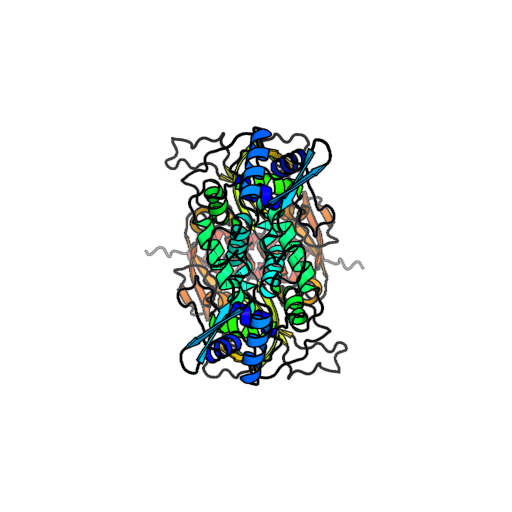? 17.766 -21.375 -3.949 1 91.69 278 GLY B C 1
ATOM 5151 O O . GLY B 1 278 ? 17.641 -21.641 -2.752 1 91.69 278 GLY B O 1
ATOM 5152 N N . SER B 1 279 ? 17.531 -20.156 -4.512 1 89.69 279 SER B N 1
ATOM 5153 C CA . SER B 1 279 ? 17.375 -19 -3.627 1 89.69 279 SER B CA 1
ATOM 5154 C C . SER B 1 279 ? 15.93 -18.531 -3.562 1 89.69 279 SER B C 1
ATOM 5156 O O . SER B 1 279 ? 15.633 -17.516 -2.949 1 89.69 279 SER B O 1
ATOM 5158 N N . ALA B 1 280 ? 15.016 -19.266 -4.098 1 92.31 280 ALA B N 1
ATOM 5159 C CA . ALA B 1 280 ? 13.633 -18.828 -4.258 1 92.31 280 ALA B CA 1
ATOM 5160 C C . ALA B 1 280 ? 12.977 -18.578 -2.904 1 92.31 280 ALA B C 1
ATOM 5162 O O . ALA B 1 280 ? 12.094 -17.734 -2.775 1 92.31 280 ALA B O 1
ATOM 5163 N N . GLY B 1 281 ? 13.406 -19.266 -1.889 1 93.25 281 GLY B N 1
ATOM 5164 C CA . GLY B 1 281 ? 12.789 -19.156 -0.575 1 93.25 281 GLY B CA 1
ATOM 5165 C C . GLY B 1 281 ? 13.609 -18.312 0.394 1 93.25 281 GLY B C 1
ATOM 5166 O O . GLY B 1 281 ? 13.219 -18.141 1.55 1 93.25 281 GLY B O 1
ATOM 5167 N N . ASN B 1 282 ? 14.695 -17.703 -0.059 1 90.31 282 ASN B N 1
ATOM 5168 C CA . ASN B 1 282 ? 15.625 -17.031 0.833 1 90.31 282 ASN B CA 1
ATOM 5169 C C . ASN B 1 282 ? 14.969 -15.82 1.511 1 90.31 282 ASN B C 1
ATOM 5171 O O . ASN B 1 282 ? 15.289 -15.5 2.658 1 90.31 282 ASN B O 1
ATOM 5175 N N . HIS B 1 283 ? 14.086 -15.18 0.814 1 89.38 283 HIS B N 1
ATOM 5176 C CA . HIS B 1 283 ? 13.445 -13.992 1.375 1 89.38 283 HIS B CA 1
ATOM 5177 C C . HIS B 1 283 ? 12.641 -14.344 2.621 1 89.38 283 HIS B C 1
ATOM 5179 O O . HIS B 1 283 ? 12.398 -13.484 3.471 1 89.38 283 HIS B O 1
ATOM 5185 N N . LEU B 1 284 ? 12.25 -15.594 2.797 1 94.06 284 LEU B N 1
ATOM 5186 C CA . LEU B 1 284 ? 11.445 -16.031 3.936 1 94.06 284 LEU B CA 1
ATOM 5187 C C . LEU B 1 284 ? 12.289 -16.078 5.207 1 94.06 284 LEU B C 1
ATOM 5189 O O . LEU B 1 284 ? 11.742 -16.125 6.312 1 94.06 284 LEU B O 1
ATOM 5193 N N . LYS B 1 285 ? 13.57 -16.078 4.988 1 91.12 285 LYS B N 1
ATOM 5194 C CA . LYS B 1 285 ? 14.453 -15.953 6.148 1 91.12 285 LYS B CA 1
ATOM 5195 C C . LYS B 1 285 ? 14.328 -14.57 6.793 1 91.12 285 LYS B C 1
ATOM 5197 O O . LYS B 1 285 ? 14.531 -14.43 8 1 91.12 285 LYS B O 1
ATOM 5202 N N . GLU B 1 286 ? 13.969 -13.664 5.961 1 89.25 286 GLU B N 1
ATOM 5203 C CA . GLU B 1 286 ? 13.875 -12.273 6.402 1 89.25 286 GLU B CA 1
ATOM 5204 C C . GLU B 1 286 ? 12.422 -11.867 6.629 1 89.25 286 GLU B C 1
ATOM 5206 O O . GLU B 1 286 ? 12.141 -11.016 7.477 1 89.25 286 GLU B O 1
ATOM 5211 N N . THR B 1 287 ? 11.539 -12.422 5.832 1 92.56 287 THR B N 1
ATOM 5212 C CA . THR B 1 287 ? 10.109 -12.141 5.902 1 92.56 287 THR B CA 1
ATOM 5213 C C . THR B 1 287 ? 9.305 -13.438 5.98 1 92.56 287 THR B C 1
ATOM 5215 O O . THR B 1 287 ? 8.773 -13.906 4.973 1 92.56 287 THR B O 1
ATOM 5218 N N . PRO B 1 288 ? 9.133 -13.945 7.184 1 95.75 288 PRO B N 1
ATOM 5219 C CA . PRO B 1 288 ? 8.484 -15.242 7.363 1 95.75 288 PRO B CA 1
ATOM 5220 C C . PRO B 1 288 ? 7.023 -15.242 6.93 1 95.75 288 PRO B C 1
ATOM 5222 O O . PRO B 1 288 ? 6.379 -14.188 6.926 1 95.75 288 PRO B O 1
ATOM 5225 N N . MET B 1 289 ? 6.543 -16.406 6.594 1 96.31 289 MET B N 1
ATOM 5226 C CA . MET B 1 289 ? 5.145 -16.547 6.203 1 96.31 289 MET B CA 1
ATOM 5227 C C . MET B 1 289 ? 4.258 -16.766 7.426 1 96.31 289 MET B C 1
ATOM 5229 O O . MET B 1 289 ? 3.033 -16.656 7.34 1 96.31 289 MET B O 1
ATOM 5233 N N . ALA B 1 290 ? 4.895 -17.109 8.562 1 96.44 290 ALA B N 1
ATOM 5234 C CA . ALA B 1 290 ? 4.176 -17.422 9.789 1 96.44 290 ALA B CA 1
ATOM 5235 C C . ALA B 1 290 ? 5.035 -17.156 11.016 1 96.44 290 ALA B C 1
ATOM 5237 O O . ALA B 1 290 ? 6.266 -17.188 10.945 1 96.44 290 ALA B O 1
ATOM 5238 N N . ARG B 1 291 ? 4.395 -16.891 12.141 1 94.56 291 ARG B N 1
ATOM 5239 C CA . ARG B 1 291 ? 5.113 -16.625 13.383 1 94.56 291 ARG B CA 1
ATOM 5240 C C . ARG B 1 291 ? 5.867 -17.859 13.859 1 94.56 291 ARG B C 1
ATOM 5242 O O . ARG B 1 291 ? 6.941 -17.75 14.453 1 94.56 291 ARG B O 1
ATOM 5249 N N . ASP B 1 292 ? 5.363 -19.047 13.617 1 97.75 292 ASP B N 1
ATOM 5250 C CA . ASP B 1 292 ? 5.988 -20.281 14.062 1 97.75 292 ASP B CA 1
ATOM 5251 C C . ASP B 1 292 ? 6.816 -20.906 12.938 1 97.75 292 ASP B C 1
ATOM 5253 O O . ASP B 1 292 ? 7.039 -22.125 12.93 1 97.75 292 ASP B O 1
ATOM 5257 N N . GLN B 1 293 ? 7.176 -20.109 12 1 98.12 293 GLN B N 1
ATOM 5258 C CA . GLN B 1 293 ? 7.91 -20.594 10.844 1 98.12 293 GLN B CA 1
ATOM 5259 C C . GLN B 1 293 ? 9.195 -21.297 11.266 1 98.12 293 GLN B C 1
ATOM 5261 O O . GLN B 1 293 ? 9.914 -20.828 12.148 1 98.12 293 GLN B O 1
ATOM 5266 N N . LYS B 1 294 ? 9.516 -22.391 10.625 1 98.38 294 LYS B N 1
ATOM 5267 C CA . LYS B 1 294 ? 10.766 -23.125 10.797 1 98.38 294 LYS B CA 1
ATOM 5268 C C . LYS B 1 294 ? 11.477 -23.312 9.461 1 98.38 294 LYS B C 1
ATOM 5270 O O . LYS B 1 294 ? 10.828 -23.516 8.43 1 98.38 294 LYS B O 1
ATOM 5275 N N . LEU B 1 295 ? 12.75 -23.297 9.547 1 96.94 295 LEU B N 1
ATOM 5276 C CA . LEU B 1 295 ? 13.602 -23.469 8.375 1 96.94 295 LEU B CA 1
ATOM 5277 C C . LEU B 1 295 ? 14.484 -24.703 8.523 1 96.94 295 LEU B C 1
ATOM 5279 O O . LEU B 1 295 ? 15 -24.984 9.609 1 96.94 295 LEU B O 1
ATOM 5283 N N . GLU B 1 296 ? 14.594 -25.453 7.516 1 97.31 296 GLU B N 1
ATOM 5284 C CA . GLU B 1 296 ? 15.453 -26.625 7.477 1 97.31 296 GLU B CA 1
ATOM 5285 C C . GLU B 1 296 ? 16.078 -26.812 6.098 1 97.31 296 GLU B C 1
ATOM 5287 O O . GLU B 1 296 ? 15.422 -26.562 5.078 1 97.31 296 GLU B O 1
ATOM 5292 N N . THR B 1 297 ? 17.25 -27.234 6.102 1 96 297 THR B N 1
ATOM 5293 C CA . THR B 1 297 ? 17.875 -27.625 4.84 1 96 297 THR B CA 1
ATOM 5294 C C . THR B 1 297 ? 17.656 -29.125 4.582 1 96 297 THR B C 1
ATOM 5296 O O . THR B 1 297 ? 18.047 -29.953 5.395 1 96 297 THR B O 1
ATOM 5299 N N . LEU B 1 298 ? 17.125 -29.422 3.508 1 96.94 298 LEU B N 1
ATOM 5300 C CA . LEU B 1 298 ? 16.875 -30.812 3.137 1 96.94 298 LEU B CA 1
ATOM 5301 C C . LEU B 1 298 ? 18.141 -31.469 2.613 1 96.94 298 LEU B C 1
ATOM 5303 O O . LEU B 1 298 ? 19.094 -30.781 2.232 1 96.94 298 LEU B O 1
ATOM 5307 N N . PRO B 1 299 ? 18.156 -32.812 2.553 1 95.69 299 PRO B N 1
ATOM 5308 C CA . PRO B 1 299 ? 19.344 -33.531 2.082 1 95.69 299 PRO B CA 1
ATOM 5309 C C . PRO B 1 299 ? 19.719 -33.156 0.646 1 95.69 299 PRO B C 1
ATOM 5311 O O . PRO B 1 299 ? 20.906 -33.188 0.29 1 95.69 299 PRO B O 1
ATOM 5314 N N . ASP B 1 300 ? 18.797 -32.781 -0.105 1 94.69 300 ASP B N 1
ATOM 5315 C CA . ASP B 1 300 ? 19.078 -32.438 -1.502 1 94.69 300 ASP B CA 1
ATOM 5316 C C . ASP B 1 300 ? 19.469 -30.984 -1.659 1 94.69 300 ASP B C 1
ATOM 5318 O O . ASP B 1 300 ? 19.625 -30.484 -2.779 1 94.69 300 ASP B O 1
ATOM 5322 N N . GLY B 1 301 ? 19.547 -30.266 -0.557 1 95.19 301 GLY B N 1
ATOM 5323 C CA . GLY B 1 301 ? 20.031 -28.906 -0.587 1 95.19 301 GLY B CA 1
ATOM 5324 C C . GLY B 1 301 ? 18.938 -27.859 -0.619 1 95.19 301 GLY B C 1
ATOM 5325 O O . GLY B 1 301 ? 19.188 -26.672 -0.411 1 95.19 301 GLY B O 1
ATOM 5326 N N . ARG B 1 302 ? 17.766 -28.312 -0.783 1 96.94 302 ARG B N 1
ATOM 5327 C CA . ARG B 1 302 ? 16.641 -27.375 -0.848 1 96.94 302 ARG B CA 1
ATOM 5328 C C . ARG B 1 302 ? 16.312 -26.812 0.533 1 96.94 302 ARG B C 1
ATOM 5330 O O . ARG B 1 302 ? 16.609 -27.453 1.55 1 96.94 302 ARG B O 1
ATOM 5337 N N . LEU B 1 303 ? 15.742 -25.656 0.563 1 96.94 303 LEU B N 1
ATOM 5338 C CA . LEU B 1 303 ? 15.281 -25.031 1.8 1 96.94 303 LEU B CA 1
ATOM 5339 C C . LEU B 1 303 ? 13.836 -25.422 2.096 1 96.94 303 LEU B C 1
ATOM 5341 O O . LEU B 1 303 ? 12.938 -25.141 1.295 1 96.94 303 LEU B O 1
ATOM 5345 N N . LYS B 1 304 ? 13.672 -26.047 3.176 1 98.56 304 LYS B N 1
ATOM 5346 C CA . LYS B 1 304 ? 12.312 -26.359 3.625 1 98.56 304 LYS B CA 1
ATOM 5347 C C . LYS B 1 304 ? 11.805 -25.297 4.602 1 98.56 304 LYS B C 1
ATOM 5349 O O . LYS B 1 304 ? 12.469 -25 5.602 1 98.56 304 LYS B O 1
ATOM 5354 N N . VAL B 1 305 ? 10.68 -24.75 4.328 1 98.5 305 VAL B N 1
ATOM 5355 C CA . VAL B 1 305 ? 10.016 -23.781 5.195 1 98.5 305 VAL B CA 1
ATOM 5356 C C . VAL B 1 305 ? 8.672 -24.344 5.652 1 98.5 305 VAL B C 1
ATOM 5358 O O . VAL B 1 305 ? 7.871 -24.812 4.836 1 98.5 305 VAL B O 1
ATOM 5361 N N . SER B 1 306 ? 8.453 -24.328 6.898 1 98.75 306 SER B N 1
ATOM 5362 C CA . SER B 1 306 ? 7.176 -24.797 7.422 1 98.75 306 SER B CA 1
ATOM 5363 C C . SER B 1 306 ? 6.602 -23.828 8.453 1 98.75 306 SER B C 1
ATOM 5365 O O . SER B 1 306 ? 7.34 -23.047 9.047 1 98.75 306 SER B O 1
ATOM 5367 N N . GLY B 1 307 ? 5.293 -23.844 8.609 1 98.5 307 GLY B N 1
ATOM 5368 C CA . GLY B 1 307 ? 4.59 -22.984 9.562 1 98.5 307 GLY B CA 1
ATOM 5369 C C . GLY B 1 307 ? 3.082 -23.062 9.422 1 98.5 307 GLY B C 1
ATOM 5370 O O . GLY B 1 307 ? 2.566 -23.672 8.484 1 98.5 307 GLY B O 1
ATOM 5371 N N . THR B 1 308 ? 2.414 -22.453 10.375 1 98 308 THR B N 1
ATOM 5372 C CA . THR B 1 308 ? 0.956 -22.453 10.383 1 98 308 THR B CA 1
ATOM 5373 C C . THR B 1 308 ? 0.404 -21.281 9.578 1 98 308 THR B C 1
ATOM 5375 O O . THR B 1 308 ? 0.757 -20.125 9.836 1 98 308 THR B O 1
ATOM 5378 N N . VAL B 1 309 ? -0.414 -21.578 8.609 1 96.81 309 VAL B N 1
ATOM 5379 C CA . VAL B 1 309 ? -1.021 -20.547 7.777 1 96.81 309 VAL B CA 1
ATOM 5380 C C . VAL B 1 309 ? -2.52 -20.812 7.637 1 96.81 309 VAL B C 1
ATOM 5382 O O . VAL B 1 309 ? -3 -21.891 7.984 1 96.81 309 VAL B O 1
ATOM 5385 N N . ILE B 1 310 ? -3.195 -19.812 7.199 1 95.19 310 ILE B N 1
ATOM 5386 C CA . ILE B 1 310 ? -4.613 -19.922 6.879 1 95.19 310 ILE B CA 1
ATOM 5387 C C . ILE B 1 310 ? -4.797 -19.984 5.363 1 95.19 310 ILE B C 1
ATOM 5389 O O . ILE B 1 310 ? -4.578 -19 4.66 1 95.19 310 ILE B O 1
ATOM 5393 N N . PRO B 1 311 ? -5.191 -21.203 4.887 1 96 311 PRO B N 1
ATOM 5394 C CA . PRO B 1 311 ? -5.426 -21.297 3.443 1 96 311 PRO B CA 1
ATOM 5395 C C . PRO B 1 311 ? -6.422 -20.25 2.939 1 96 311 PRO B C 1
ATOM 5397 O O . PRO B 1 311 ? -7.41 -19.969 3.615 1 96 311 PRO B O 1
ATOM 5400 N N . SER B 1 312 ? -6.145 -19.656 1.831 1 95.5 312 SER B N 1
ATOM 5401 C CA . SER B 1 312 ? -6.934 -18.625 1.182 1 95.5 312 SER B CA 1
ATOM 5402 C C . SER B 1 312 ? -6.594 -18.516 -0.302 1 95.5 312 SER B C 1
ATOM 5404 O O . SER B 1 312 ? -5.68 -19.188 -0.785 1 95.5 312 SER B O 1
ATOM 5406 N N . LEU B 1 313 ? -7.34 -17.719 -1.033 1 94.31 313 LEU B N 1
ATOM 5407 C CA . LEU B 1 313 ? -7.02 -17.469 -2.434 1 94.31 313 LEU B CA 1
ATOM 5408 C C . LEU B 1 313 ? -5.656 -16.797 -2.568 1 94.31 313 LEU B C 1
ATOM 5410 O O . LEU B 1 313 ? -4.848 -17.188 -3.408 1 94.31 313 LEU B O 1
ATOM 5414 N N . LYS B 1 314 ? -5.391 -15.852 -1.737 1 94.81 314 LYS B N 1
ATOM 5415 C CA . LYS B 1 314 ? -4.117 -15.148 -1.829 1 94.81 314 LYS B CA 1
ATOM 5416 C C . LYS B 1 314 ? -2.949 -16.078 -1.537 1 94.81 314 LYS B C 1
ATOM 5418 O O . LYS B 1 314 ? -1.883 -15.961 -2.145 1 94.81 314 LYS B O 1
ATOM 5423 N N . LEU B 1 315 ? -3.131 -16.969 -0.585 1 97.25 315 LEU B N 1
ATOM 5424 C CA . LEU B 1 315 ? -2.068 -17.922 -0.32 1 97.25 315 LEU B CA 1
ATOM 5425 C C . LEU B 1 315 ? -1.803 -18.797 -1.547 1 97.25 315 LEU B C 1
ATOM 5427 O O . LEU B 1 315 ? -0.647 -19.016 -1.912 1 97.25 315 LEU B O 1
ATOM 5431 N N . ARG B 1 316 ? -2.881 -19.297 -2.135 1 97.75 316 ARG B N 1
ATOM 5432 C CA . ARG B 1 316 ? -2.732 -20.141 -3.312 1 97.75 316 ARG B CA 1
ATOM 5433 C C . ARG B 1 316 ? -2.057 -19.391 -4.449 1 97.75 316 ARG B C 1
ATOM 5435 O O . ARG B 1 316 ? -1.213 -19.938 -5.156 1 97.75 316 ARG B O 1
ATOM 5442 N N . TRP B 1 317 ? -2.475 -18.109 -4.598 1 96.12 317 TRP B N 1
ATOM 5443 C CA . TRP B 1 317 ? -1.812 -17.266 -5.59 1 96.12 317 TRP B CA 1
ATOM 5444 C C . TRP B 1 317 ? -0.317 -17.172 -5.309 1 96.12 317 TRP B C 1
ATOM 5446 O O . TRP B 1 317 ? 0.502 -17.297 -6.223 1 96.12 317 TRP B O 1
ATOM 5456 N N . TRP B 1 318 ? -0.012 -16.953 -4.113 1 96.44 318 TRP B N 1
ATOM 5457 C CA . TRP B 1 318 ? 1.376 -16.797 -3.688 1 96.44 318 TRP B CA 1
ATOM 5458 C C . TRP B 1 318 ? 2.158 -18.094 -3.926 1 96.44 318 TRP B C 1
ATOM 5460 O O . TRP B 1 318 ? 3.281 -18.062 -4.438 1 96.44 318 TRP B O 1
ATOM 5470 N N . LEU B 1 319 ? 1.598 -19.203 -3.613 1 97.88 319 LEU B N 1
ATOM 5471 C CA . LEU B 1 319 ? 2.244 -20.5 -3.822 1 97.88 319 LEU B CA 1
ATOM 5472 C C . LEU B 1 319 ? 2.488 -20.75 -5.309 1 97.88 319 LEU B C 1
ATOM 5474 O O . LEU B 1 319 ? 3.561 -21.203 -5.695 1 97.88 319 LEU B O 1
ATOM 5478 N N . ARG B 1 320 ? 1.556 -20.406 -6.121 1 97.44 320 ARG B N 1
ATOM 5479 C CA . ARG B 1 320 ? 1.671 -20.594 -7.562 1 97.44 320 ARG B CA 1
ATOM 5480 C C . ARG B 1 320 ? 2.775 -19.719 -8.148 1 97.44 320 ARG B C 1
ATOM 5482 O O . ARG B 1 320 ? 3.422 -20.094 -9.125 1 97.44 320 ARG B O 1
ATOM 5489 N N . SER B 1 321 ? 2.967 -18.609 -7.5 1 96.25 321 SER B N 1
ATOM 5490 C CA . SER B 1 321 ? 3.854 -17.594 -8.047 1 96.25 321 SER B CA 1
ATOM 5491 C C . SER B 1 321 ? 5.297 -18.094 -8.094 1 96.25 321 SER B C 1
ATOM 5493 O O . SER B 1 321 ? 6.113 -17.547 -8.852 1 96.25 321 SER B O 1
ATOM 5495 N N . PHE B 1 322 ? 5.637 -19.125 -7.395 1 96.44 322 PHE B N 1
ATOM 5496 C CA . PHE B 1 322 ? 7.008 -19.609 -7.34 1 96.44 322 PHE B CA 1
ATOM 5497 C C . PHE B 1 322 ? 7.316 -20.5 -8.539 1 96.44 322 PHE B C 1
ATOM 5499 O O . PHE B 1 322 ? 8.477 -20.797 -8.812 1 96.44 322 PHE B O 1
ATOM 5506 N N . GLY B 1 323 ? 6.246 -20.969 -9.164 1 96.25 323 GLY B N 1
ATOM 5507 C CA . GLY B 1 323 ? 6.473 -21.891 -10.258 1 96.25 323 GLY B CA 1
ATOM 5508 C C . GLY B 1 323 ? 7.238 -23.141 -9.836 1 96.25 323 GLY B C 1
ATOM 5509 O O . GLY B 1 323 ? 6.949 -23.734 -8.797 1 96.25 323 GLY B O 1
ATOM 5510 N N . ALA B 1 324 ? 8.172 -23.484 -10.672 1 96.31 324 ALA B N 1
ATOM 5511 C CA . ALA B 1 324 ? 8.883 -24.734 -10.477 1 96.31 324 ALA B CA 1
ATOM 5512 C C . ALA B 1 324 ? 9.961 -24.594 -9.406 1 96.31 324 ALA B C 1
ATOM 5514 O O . ALA B 1 324 ? 10.641 -25.562 -9.062 1 96.31 324 ALA B O 1
ATOM 5515 N N . ASN B 1 325 ? 10.047 -23.422 -8.797 1 96.81 325 ASN B N 1
ATOM 5516 C CA . ASN B 1 325 ? 11.086 -23.188 -7.805 1 96.81 325 ASN B CA 1
ATOM 5517 C C . ASN B 1 325 ? 10.617 -23.562 -6.402 1 96.81 325 ASN B C 1
ATOM 5519 O O . ASN B 1 325 ? 11.367 -23.422 -5.434 1 96.81 325 ASN B O 1
ATOM 5523 N N . ALA B 1 326 ? 9.414 -24.047 -6.332 1 97.62 326 ALA B N 1
ATOM 5524 C CA . ALA B 1 326 ? 8.883 -24.469 -5.035 1 97.62 326 ALA B CA 1
ATOM 5525 C C . ALA B 1 326 ? 8.047 -25.734 -5.168 1 97.62 326 ALA B C 1
ATOM 5527 O O . ALA B 1 326 ? 7.465 -26 -6.223 1 97.62 326 ALA B O 1
ATOM 5528 N N . GLU B 1 327 ? 8 -26.469 -4.09 1 98.19 327 GLU B N 1
ATOM 5529 C CA . GLU B 1 327 ? 7.199 -27.688 -4 1 98.19 327 GLU B CA 1
ATOM 5530 C C . GLU B 1 327 ? 6.473 -27.766 -2.66 1 98.19 327 GLU B C 1
ATOM 5532 O O . GLU B 1 327 ? 7.098 -27.703 -1.603 1 98.19 327 GLU B O 1
ATOM 5537 N N . ILE B 1 328 ? 5.207 -27.875 -2.758 1 98.5 328 ILE B N 1
ATOM 5538 C CA . ILE B 1 328 ? 4.434 -28.109 -1.544 1 98.5 328 ILE B CA 1
ATOM 5539 C C . ILE B 1 328 ? 4.656 -29.547 -1.058 1 98.5 328 ILE B C 1
ATOM 5541 O O . ILE B 1 328 ? 4.367 -30.5 -1.775 1 98.5 328 ILE B O 1
ATOM 5545 N N . LEU B 1 329 ? 5.094 -29.688 0.147 1 98 329 LEU B N 1
ATOM 5546 C CA . LEU B 1 329 ? 5.383 -31 0.716 1 98 329 LEU B CA 1
ATOM 5547 C C . LEU B 1 329 ? 4.215 -31.484 1.564 1 98 329 LEU B C 1
ATOM 5549 O O . LEU B 1 329 ? 3.926 -32.688 1.594 1 98 329 LEU B O 1
ATOM 5553 N N . ALA B 1 330 ? 3.654 -30.594 2.33 1 97.75 330 ALA B N 1
ATOM 5554 C CA . ALA B 1 330 ? 2.541 -30.875 3.23 1 97.75 330 ALA B CA 1
ATOM 5555 C C . ALA B 1 330 ? 1.654 -29.656 3.412 1 97.75 330 ALA B C 1
ATOM 5557 O O . ALA B 1 330 ? 2.127 -28.516 3.316 1 97.75 330 ALA B O 1
ATOM 5558 N N . PRO B 1 331 ? 0.329 -29.844 3.67 1 98 331 PRO B N 1
ATOM 5559 C CA . PRO B 1 331 ? -0.366 -31.125 3.855 1 98 331 PRO B CA 1
ATOM 5560 C C . PRO B 1 331 ? -0.685 -31.812 2.535 1 98 331 PRO B C 1
ATOM 5562 O O . PRO B 1 331 ? -0.643 -31.188 1.475 1 98 331 PRO B O 1
ATOM 5565 N N . ALA B 1 332 ? -1.067 -33.094 2.604 1 97 332 ALA B N 1
ATOM 5566 C CA . ALA B 1 332 ? -1.317 -33.906 1.418 1 97 332 ALA B CA 1
ATOM 5567 C C . ALA B 1 332 ? -2.463 -33.312 0.589 1 97 332 ALA B C 1
ATOM 5569 O O . ALA B 1 332 ? -2.422 -33.344 -0.643 1 97 332 ALA B O 1
ATOM 5570 N N . SER B 1 333 ? -3.445 -32.812 1.225 1 96.5 333 SER B N 1
ATOM 5571 C CA . SER B 1 333 ? -4.617 -32.281 0.53 1 96.5 333 SER B CA 1
ATOM 5572 C C . SER B 1 333 ? -4.246 -31.125 -0.382 1 96.5 333 SER B C 1
ATOM 5574 O O . SER B 1 333 ? -4.66 -31.078 -1.542 1 96.5 333 SER B O 1
ATOM 5576 N N . LEU B 1 334 ? -3.449 -30.234 0.146 1 97.56 334 LEU B N 1
ATOM 5577 C CA . LEU B 1 334 ? -3.027 -29.078 -0.643 1 97.56 334 LEU B CA 1
ATOM 5578 C C . LEU B 1 334 ? -2.057 -29.5 -1.741 1 97.56 334 LEU B C 1
ATOM 5580 O O . LEU B 1 334 ? -2.129 -29 -2.865 1 97.56 334 LEU B O 1
ATOM 5584 N N . ARG B 1 335 ? -1.146 -30.359 -1.392 1 97.94 335 ARG B N 1
ATOM 5585 C CA . ARG B 1 335 ? -0.216 -30.875 -2.391 1 97.94 335 ARG B CA 1
ATOM 5586 C C . ARG B 1 335 ? -0.964 -31.516 -3.555 1 97.94 335 ARG B C 1
ATOM 5588 O O . ARG B 1 335 ? -0.629 -31.281 -4.719 1 97.94 335 ARG B O 1
ATOM 5595 N N . ASP B 1 336 ? -1.995 -32.312 -3.256 1 97 336 ASP B N 1
ATOM 5596 C CA . ASP B 1 336 ? -2.787 -33 -4.273 1 97 336 ASP B CA 1
ATOM 5597 C C . ASP B 1 336 ? -3.541 -32 -5.145 1 97 336 ASP B C 1
ATOM 5599 O O . ASP B 1 336 ? -3.674 -32.188 -6.355 1 97 336 ASP B O 1
ATOM 5603 N N . GLU B 1 337 ? -4.066 -31.016 -4.496 1 97.06 337 GLU B N 1
ATOM 5604 C CA . GLU B 1 337 ? -4.75 -29.953 -5.227 1 97.06 337 GLU B CA 1
ATOM 5605 C C . GLU B 1 337 ? -3.842 -29.344 -6.297 1 97.06 337 GLU B C 1
ATOM 5607 O O . GLU B 1 337 ? -4.246 -29.203 -7.449 1 97.06 337 GLU B O 1
ATOM 5612 N N . PHE B 1 338 ? -2.645 -29.062 -5.949 1 97.81 338 PHE B N 1
ATOM 5613 C CA . PHE B 1 338 ? -1.699 -28.438 -6.871 1 97.81 338 PHE B CA 1
ATOM 5614 C C . PHE B 1 338 ? -1.196 -29.453 -7.895 1 97.81 338 PHE B C 1
ATOM 5616 O O . PHE B 1 338 ? -0.958 -29.109 -9.055 1 97.81 338 PHE B O 1
ATOM 5623 N N . ALA B 1 339 ? -1.009 -30.672 -7.5 1 97.06 339 ALA B N 1
ATOM 5624 C CA . ALA B 1 339 ? -0.6 -31.719 -8.43 1 97.06 339 ALA B CA 1
ATOM 5625 C C . ALA B 1 339 ? -1.588 -31.844 -9.586 1 97.06 339 ALA B C 1
ATOM 5627 O O . ALA B 1 339 ? -1.187 -31.906 -10.75 1 97.06 339 ALA B O 1
ATOM 5628 N N . ARG B 1 340 ? -2.84 -31.906 -9.242 1 96.62 340 ARG B N 1
ATOM 5629 C CA . ARG B 1 340 ? -3.877 -32 -10.266 1 96.62 340 ARG B CA 1
ATOM 5630 C C . ARG B 1 340 ? -3.84 -30.781 -11.203 1 96.62 340 ARG B C 1
ATOM 5632 O O . ARG B 1 340 ? -4.023 -30.922 -12.414 1 96.62 340 ARG B O 1
ATOM 5639 N N . GLU B 1 341 ? -3.619 -29.734 -10.602 1 96.81 341 GLU B N 1
ATOM 5640 C CA . GLU B 1 341 ? -3.545 -28.516 -11.391 1 96.81 341 GLU B CA 1
ATOM 5641 C C . GLU B 1 341 ? -2.377 -28.562 -12.375 1 96.81 341 GLU B C 1
ATOM 5643 O O . GLU B 1 341 ? -2.518 -28.172 -13.531 1 96.81 341 GLU B O 1
ATOM 5648 N N . TYR B 1 342 ? -1.247 -28.969 -11.922 1 96.62 342 TYR B N 1
ATOM 5649 C CA . TYR B 1 342 ? -0.057 -28.984 -12.766 1 96.62 342 TYR B CA 1
ATOM 5650 C C . TYR B 1 342 ? -0.189 -30.031 -13.867 1 96.62 342 TYR B C 1
ATOM 5652 O O . TYR B 1 342 ? 0.318 -29.844 -14.977 1 96.62 342 TYR B O 1
ATOM 5660 N N . GLU B 1 343 ? -0.845 -31.094 -13.594 1 95.56 343 GLU B N 1
ATOM 5661 C CA . GLU B 1 343 ? -1.151 -32.062 -14.633 1 95.56 343 GLU B CA 1
ATOM 5662 C C . GLU B 1 343 ? -2.01 -31.453 -15.734 1 95.56 343 GLU B C 1
ATOM 5664 O O . GLU B 1 343 ? -1.739 -31.656 -16.922 1 95.56 343 GLU B O 1
ATOM 5669 N N . ARG B 1 344 ? -2.975 -30.75 -15.305 1 95.75 344 ARG B N 1
ATOM 5670 C CA . ARG B 1 344 ? -3.855 -30.078 -16.25 1 95.75 344 ARG B CA 1
ATOM 5671 C C . ARG B 1 344 ? -3.086 -29.062 -17.094 1 95.75 344 ARG B C 1
ATOM 5673 O O . ARG B 1 344 ? -3.295 -28.969 -18.312 1 95.75 344 ARG B O 1
ATOM 5680 N N . LEU B 1 345 ? -2.25 -28.375 -16.469 1 96.69 345 LEU B N 1
ATOM 5681 C CA . LEU B 1 345 ? -1.477 -27.344 -17.156 1 96.69 345 LEU B CA 1
ATOM 5682 C C . LEU B 1 345 ? -0.508 -27.969 -18.156 1 96.69 345 LEU B C 1
ATOM 5684 O O . LEU B 1 345 ? -0.38 -27.484 -19.281 1 96.69 345 LEU B O 1
ATOM 5688 N N . ALA B 1 346 ? 0.172 -28.953 -17.734 1 95.56 346 ALA B N 1
ATOM 5689 C CA . ALA B 1 346 ? 1.096 -29.641 -18.625 1 95.56 346 ALA B CA 1
ATOM 5690 C C . ALA B 1 346 ? 0.368 -30.172 -19.859 1 95.56 346 ALA B C 1
ATOM 5692 O O . ALA B 1 346 ? 0.881 -30.078 -20.984 1 95.56 346 ALA B O 1
ATOM 5693 N N . ALA B 1 347 ? -0.754 -30.672 -19.703 1 94.62 347 ALA B N 1
ATOM 5694 C CA . ALA B 1 347 ? -1.558 -31.188 -20.797 1 94.62 347 ALA B CA 1
ATOM 5695 C C . ALA B 1 347 ? -1.972 -30.062 -21.75 1 94.62 347 ALA B C 1
ATOM 5697 O O . ALA B 1 347 ? -1.866 -30.188 -22.969 1 94.62 347 ALA B O 1
ATOM 5698 N N . ARG B 1 348 ? -2.383 -29 -21.172 1 94.88 348 ARG B N 1
ATOM 5699 C CA . ARG B 1 348 ? -2.871 -27.859 -21.953 1 94.88 348 ARG B CA 1
ATOM 5700 C C . ARG B 1 348 ? -1.754 -27.25 -22.797 1 94.88 348 ARG B C 1
ATOM 5702 O O . ARG B 1 348 ? -1.957 -26.938 -23.969 1 94.88 348 ARG B O 1
ATOM 5709 N N . TYR B 1 349 ? -0.641 -27.094 -22.234 1 94.94 349 TYR B N 1
ATOM 5710 C CA . TYR B 1 349 ? 0.47 -26.453 -22.922 1 94.94 349 TYR B CA 1
ATOM 5711 C C . TYR B 1 349 ? 1.224 -27.438 -23.812 1 94.94 349 TYR B C 1
ATOM 5713 O O . TYR B 1 349 ? 1.91 -27.031 -24.75 1 94.94 349 TYR B O 1
ATOM 5721 N N . GLY B 1 350 ? 1.302 -28.672 -23.453 1 84.56 350 GLY B N 1
ATOM 5722 C CA . GLY B 1 350 ? 1.941 -29.703 -24.25 1 84.56 350 GLY B CA 1
ATOM 5723 C C . GLY B 1 350 ? 1.179 -30.031 -25.531 1 84.56 350 GLY B C 1
ATOM 5724 O O . GLY B 1 350 ? 1.779 -30.234 -26.578 1 84.56 350 GLY B O 1
ATOM 5725 N N . ALA B 1 351 ? -0.057 -30.234 -25.391 1 66.94 351 ALA B N 1
ATOM 5726 C CA . ALA B 1 351 ? -0.892 -30.516 -26.547 1 66.94 351 ALA B CA 1
ATOM 5727 C C . ALA B 1 351 ? -0.764 -29.422 -27.594 1 66.94 351 ALA B C 1
ATOM 5729 O O . ALA B 1 351 ? -0.745 -29.688 -28.797 1 66.94 351 ALA B O 1
ATOM 5730 N N . ALA B 1 352 ? -0.625 -28.266 -27.25 1 55.19 352 ALA B N 1
ATOM 5731 C CA . ALA B 1 352 ? -0.568 -27.141 -28.188 1 55.19 352 ALA B CA 1
ATOM 5732 C C . ALA B 1 352 ? 0.764 -27.125 -28.922 1 55.19 352 ALA B C 1
ATOM 5734 O O . ALA B 1 352 ? 0.833 -26.656 -30.078 1 55.19 352 ALA B O 1
ATOM 5735 N N . ARG B 1 353 ? 1.808 -27.547 -28.359 1 57.12 353 ARG B N 1
ATOM 5736 C CA . ARG B 1 353 ? 3.119 -27.578 -29 1 57.12 353 ARG B CA 1
ATOM 5737 C C . ARG B 1 353 ? 3.16 -28.594 -30.125 1 57.12 353 ARG B C 1
ATOM 5739 O O . ARG B 1 353 ? 3.834 -28.391 -31.125 1 57.12 353 ARG B O 1
ATOM 5746 N N . THR B 1 354 ? 2.451 -29.688 -30.031 1 52.28 354 THR B N 1
ATOM 5747 C CA . THR B 1 354 ? 2.406 -30.719 -31.062 1 52.28 354 THR B CA 1
ATOM 5748 C C . THR B 1 354 ? 1.593 -30.234 -32.25 1 52.28 354 THR B C 1
ATOM 5750 O O . THR B 1 354 ? 1.912 -30.562 -33.406 1 52.28 354 THR B O 1
ATOM 5753 N N . THR B 1 355 ? 0.684 -29.453 -32.125 1 48.22 355 THR B N 1
ATOM 5754 C CA . THR B 1 355 ? -0.168 -29.031 -33.219 1 48.22 355 THR B CA 1
ATOM 5755 C C . THR B 1 355 ? 0.502 -27.922 -34.031 1 48.22 355 THR B C 1
ATOM 5757 O O . THR B 1 355 ? 0.325 -27.828 -35.25 1 48.22 355 THR B O 1
ATOM 5760 N N . GLN B 1 356 ? 1.347 -27.078 -33.5 1 50.09 356 GLN B N 1
ATOM 5761 C CA . GLN B 1 356 ? 1.964 -26 -34.281 1 50.09 356 GLN B CA 1
ATOM 5762 C C . GLN B 1 356 ? 3.133 -26.516 -35.094 1 50.09 356 GLN B C 1
ATOM 5764 O O . GLN B 1 356 ? 3.617 -25.812 -36 1 50.09 356 GLN B O 1
ATOM 5769 N N . ALA B 1 357 ? 3.746 -27.688 -34.812 1 51.09 357 ALA B N 1
ATOM 5770 C CA . ALA B 1 357 ? 4.898 -28.141 -35.562 1 51.09 357 ALA B CA 1
ATOM 5771 C C . ALA B 1 357 ? 4.457 -28.766 -36.906 1 51.09 357 ALA B C 1
ATOM 5773 O O . ALA B 1 357 ? 5.289 -29.219 -37.688 1 51.09 357 ALA B O 1
ATOM 5774 N N . CYS B 1 358 ? 3.176 -29.031 -37.156 1 38.97 358 CYS B N 1
ATOM 5775 C CA . CYS B 1 358 ? 3.004 -29.781 -38.406 1 38.97 358 CYS B CA 1
ATOM 5776 C C . CYS B 1 358 ? 2.832 -28.844 -39.594 1 38.97 358 CYS B C 1
ATOM 5778 O O . CYS B 1 358 ? 1.734 -28.344 -39.844 1 38.97 358 CYS B O 1
ATOM 5780 N N . PRO B 1 359 ? 3.684 -28.016 -39.938 1 40.72 359 PRO B N 1
ATOM 5781 C CA . PRO B 1 359 ? 3.514 -27.406 -41.25 1 40.72 359 PRO B CA 1
ATOM 5782 C C . PRO B 1 359 ? 3.422 -28.438 -42.375 1 40.72 359 PRO B C 1
ATOM 5784 O O . PRO B 1 359 ? 4.152 -29.422 -42.375 1 40.72 359 PRO B O 1
ATOM 5787 N N . THR B 1 360 ? 2.297 -28.719 -42.875 1 35 360 THR B N 1
ATOM 5788 C CA . THR B 1 360 ? 2.109 -29.516 -44.062 1 35 360 THR B CA 1
ATOM 5789 C C . THR B 1 360 ? 2.934 -28.938 -45.219 1 35 360 THR B C 1
ATOM 5791 O O . THR B 1 360 ? 2.842 -27.75 -45.531 1 35 360 THR B O 1
ATOM 5794 N N . MET B 1 361 ? 4.031 -29.625 -45.625 1 30.67 361 MET B N 1
ATOM 5795 C CA . MET B 1 361 ? 4.766 -29.516 -46.875 1 30.67 361 MET B CA 1
ATOM 5796 C C . MET B 1 361 ? 3.816 -29.516 -48.062 1 30.67 361 MET B C 1
ATOM 5798 O O . MET B 1 361 ? 3.094 -30.5 -48.281 1 30.67 361 MET B O 1
ATOM 5802 N N . ALA B 1 362 ? 3.096 -28.453 -48.406 1 34.75 362 ALA B N 1
ATOM 5803 C CA . ALA B 1 362 ? 2.551 -28.312 -49.75 1 34.75 362 ALA B CA 1
ATOM 5804 C C . ALA B 1 362 ? 3.555 -28.781 -50.812 1 34.75 362 ALA B C 1
ATOM 5806 O O . ALA B 1 362 ? 4.668 -28.266 -50.875 1 34.75 362 ALA B O 1
ATOM 5807 N N . SER B 1 363 ? 3.389 -30.062 -51.188 1 24.62 363 SER B N 1
ATOM 5808 C CA . SER B 1 363 ? 3.74 -30.422 -52.562 1 24.62 363 SER B CA 1
ATOM 5809 C C . SER B 1 363 ? 3.055 -29.5 -53.562 1 24.62 363 SER B C 1
ATOM 5811 O O . SER B 1 363 ? 1.881 -29.156 -53.406 1 24.62 363 SER B O 1
#

=== Feature glossary ===
Each block in this record encodes a different view of the same protein. In brief:

Predicted aligned error. PAE(i, j) answers: if I align the predicted and true structures on residue i, how far off (in Å) do I expect residue j to be? A block-diagonal PAE matrix with low values on the blocks and high values off-diagonal is the signature of a multi-domain protein with confidently predicted domains but uncertain inter-domain orientation.

Contact-map, Ramachandran, and PAE plots. Plot images: a contact map (which residues are close in 3D, as an N×N binary image), a Ramachandran scatter (backbone torsion angles, revealing secondary-structure composition at a glance), and — for AlphaFold structures — a PAE heatmap (pairwise prediction confidence).

Backbone torsions (φ/ψ). φ (phi) and ψ (psi) are the two rotatable backbone dihedrals per residue: φ is the C(i-1)–N–Cα–C torsion, ψ is the N–Cα–C–N(i+1) torsion, both in degrees on (−180°, 180°]. α-helical residues cluster near (−60°, −45°); β-strand residues near (−120°, +130°). A Ramachandran plot is simply a scatter of (φ, ψ) for every residue.

Foldseek 3Di. A 3Di character summarizes, for each residue, the relative orientation of the Cα frame of its nearest spatial neighbor. Because it encodes fold topology rather than chemistry, 3Di alignments detect remote structural similarity that sequence alignment misses.

Radius of gyration, Cα contacts, bounding box. Three whole-structure scalars: the radius of gyration (RMS distance of Cα from centroid, in Å), the count of Cα–Cα contacts (pairs closer than 8 Å and separated by more than four residues in sequence — i.e. tertiary, not local, contacts), and the bounding-box dimensions. Together they distinguish compact globular folds from extended fibres or disordered chains.

Sequence. Sequence gives the chain of amino acids in standard one-letter code (A=alanine, C=cysteine, …, Y=tyrosine), read N→C. It is the only feature that is directly encoded by the gene; all structural features are derived from the folded form of this sequence.

mmCIF coordinates. Atomic coordinates in PDBx/mmCIF format — the same representation the Protein Data Bank distributes. Each line of the _atom_site loop places one backbone atom in Cartesian space (units: ångströms, origin: arbitrary).

Secondary structure (3-state, P-SEA). Three-state secondary structure (P-SEA) collapses the eight DSSP classes into helix (a), strand (b), and coil (c). P-SEA assigns these from Cα geometry alone — distances and angles — without requiring backbone oxygens, so it works on any Cα trace.

InterPro / GO / CATH / organism. Functional annotations link the protein to curated databases. InterPro entries identify conserved domains and families by matching the sequence against member-database signatures (Pfam, PROSITE, CDD, …). Gene Ontology (GO) terms describe molecular function, biological process, and cellular component in a controlled vocabulary. CATH places the structure in a hierarchical fold classification (Class/Architecture/Topology/Homologous-superfamily). The organism is the source species.

B-factor. B-factor (Debye–Waller factor) reflects atomic displacement in the crystal lattice. It is an experimental observable (units Å²), not a prediction; low values mean the atom is pinned down, high values mean it moves or is heterogeneous across the crystal.

Rendered structure images. Structure images are PyMOL renders from six orthogonal camera directions. Cartoon representation draws helices as coils and strands as arrows; sticks shows the backbone as bonds; surface shows the solvent-excluded envelope. Rainbow coloring maps sequence position to hue (blue→red, N→C); chain coloring assigns a distinct color per polypeptide.

Solvent-accessible surface area. Solvent-accessible surface area (SASA) is the area in Å² traced out by the centre of a 1.4 Å probe sphere (a water molecule) rolled over the protein's van der Waals surface (Shrake–Rupley / Lee–Richards construction). Buried residues have near-zero SASA; fully exposed residues can exceed 200 Å². The total SASA scales roughly with the number of surface residues.

Secondary structure (8-state, DSSP). The SS8 string is DSSP's per-residue secondary-structure call. α-helix (H) means an i→i+4 H-bond ladder; β-strand (E) means the residue participates in a β-sheet; 3₁₀ (G) and π (I) are tighter and wider helices; T/S are turns/bends; '-' is loop.

pLDDT. For AlphaFold models, the B-factor field carries pLDDT — the model's own estimate of local accuracy on a 0–100 scale. Regions with pLDDT<50 should be treated as essentially unmodeled; they often correspond to intrinsically disordered segments.

Nearest PDB structures. Nearest PDB neighbors are the top structural matches found by Foldseek when searching this structure against the entire Protein Data Bank. Each hit reports a TM-score (0 to 1; >0.5 almost always implies the same fold) and an E-value. These are *structural* homologs — they may share no detectable sequence similarity.